Protein AF-A0A7S2XS85-F1 (afdb_monomer)

Organism: NCBI:txid420275

Mean predicted aligned error: 17.24 Å

Secondary structure (DSSP, 8-state):
---------------------------------------------------------------S-----------TTHHHHHHHTT-S-------S----S--HHHHHHHHHHHHHHHHHH---HHHHHHHHHHHHHHHHHHHHTSSS--HHHHHHHHHHHHHHHHHHHHHHHHHHHHHHSS-HHHHHHHHHTTTTTTT--HHHHHHHHHTSSSSSPEEE-TT-EEE-TTSS---EEEEEEES-EEEE-TTS-EEEEE-TT-EESHHHHHHHHHHHHHHHHHHHHHHHHTTGGGS--S---------------------------------------------------------------GGG-EEEE--TT-EEEEEEEHHHHHHHHTSSHHHHHHHHHHHHHHHHHHHHHHHHHHHHHHHHHTTT----HHHHHHHHHHHHHHTT---------

Nearest PDB structures (foldseek):
  6h7e-assembly1_A  TM=3.901E-01  e=8.702E-04  Homo sapiens
  6h7e-assembly2_B  TM=3.806E-01  e=1.713E-03  Homo sapiens
  7n6g-assembly1_3I  TM=6.803E-01  e=7.286E+00  Chlamydomonas reinhardtii
  3l8i-assembly2_D  TM=4.381E-01  e=3.701E+00  Homo sapiens

Radius of gyration: 37.54 Å; Cα contacts (8 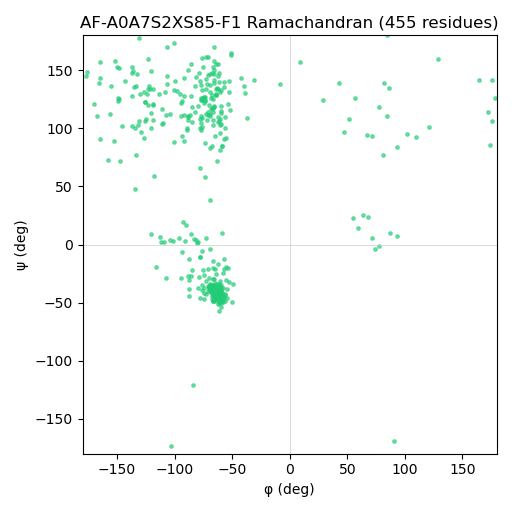Å, |Δi|>4): 334; chains: 1; bounding box: 93×98×95 Å

pLDDT: mean 71.03, std 24.03, range [26.31, 98.19]

Structure (mmCIF, N/CA/C/O backbone):
data_AF-A0A7S2XS85-F1
#
_entry.id   AF-A0A7S2XS85-F1
#
loop_
_atom_site.group_PDB
_atom_site.id
_atom_site.type_symbol
_atom_site.label_atom_id
_atom_site.label_alt_id
_atom_site.label_comp_id
_atom_site.label_asym_id
_atom_site.label_entity_id
_atom_site.label_seq_id
_atom_site.pdbx_PDB_ins_code
_atom_site.Cartn_x
_atom_site.Cartn_y
_atom_site.Cartn_z
_atom_site.occupancy
_atom_site.B_iso_or_equiv
_atom_site.auth_seq_id
_atom_site.auth_comp_id
_atom_site.auth_asym_id
_atom_site.auth_atom_id
_atom_site.pdbx_PDB_model_num
ATOM 1 N N . MET A 1 1 ? 34.403 11.746 -25.394 1.00 34.22 1 MET A N 1
ATOM 2 C CA . MET A 1 1 ? 33.658 12.789 -24.657 1.00 34.22 1 MET A CA 1
ATOM 3 C C . MET A 1 1 ? 33.694 12.412 -23.190 1.00 34.22 1 MET A C 1
ATOM 5 O O . MET A 1 1 ? 33.191 11.353 -22.847 1.00 34.22 1 MET A O 1
ATOM 9 N N . SER A 1 2 ? 34.390 13.199 -22.369 1.00 26.31 2 SER A N 1
ATOM 10 C CA . SER A 1 2 ? 34.583 12.915 -20.944 1.00 26.31 2 SER A CA 1
ATOM 11 C C . SER A 1 2 ? 33.421 13.531 -20.164 1.00 26.31 2 SER A C 1
ATOM 13 O O . SER A 1 2 ? 33.322 14.753 -20.082 1.00 26.31 2 SER A O 1
ATOM 15 N N . PHE A 1 3 ? 32.504 12.704 -19.662 1.00 31.88 3 PHE A N 1
ATOM 16 C CA . PHE A 1 3 ? 31.409 13.149 -18.800 1.00 31.88 3 PHE A CA 1
ATOM 17 C C . PHE A 1 3 ? 31.877 13.111 -17.344 1.00 31.88 3 PHE A C 1
ATOM 19 O O . PHE A 1 3 ? 31.900 12.065 -16.704 1.00 31.88 3 PHE A O 1
ATOM 26 N N . SER A 1 4 ? 32.277 14.275 -16.833 1.00 36.50 4 SER A N 1
ATOM 27 C CA . SER A 1 4 ? 32.562 14.496 -15.416 1.00 36.50 4 SER A CA 1
ATOM 28 C C . SER A 1 4 ? 31.291 14.986 -14.723 1.00 36.50 4 SER A C 1
ATOM 30 O O . SER A 1 4 ? 31.035 16.184 -14.677 1.00 36.50 4 SER A O 1
ATOM 32 N N . TRP A 1 5 ? 30.479 14.051 -14.226 1.00 37.81 5 TRP A N 1
ATOM 33 C CA . TRP A 1 5 ? 29.419 14.303 -13.242 1.00 37.81 5 TRP A CA 1
ATOM 34 C C . TRP A 1 5 ? 29.264 13.082 -12.333 1.00 37.81 5 TRP A C 1
ATOM 36 O O . TRP A 1 5 ? 28.287 12.356 -12.413 1.00 37.81 5 TRP A O 1
ATOM 46 N N . LEU A 1 6 ? 30.242 12.858 -11.454 1.00 31.58 6 LEU A N 1
ATOM 47 C CA . LEU A 1 6 ? 30.083 12.056 -10.239 1.00 31.58 6 LEU A CA 1
ATOM 48 C C . LEU A 1 6 ? 30.979 12.678 -9.160 1.00 31.58 6 LEU A C 1
ATOM 50 O O . LEU A 1 6 ? 32.198 12.519 -9.173 1.00 31.58 6 LEU A O 1
ATOM 54 N N . ARG A 1 7 ? 30.380 13.433 -8.232 1.00 34.19 7 ARG A N 1
ATOM 55 C CA . ARG A 1 7 ? 31.043 13.776 -6.967 1.00 34.19 7 ARG A CA 1
ATOM 56 C C . ARG A 1 7 ? 31.003 12.531 -6.072 1.00 34.19 7 ARG A C 1
ATOM 58 O O . ARG A 1 7 ? 29.907 12.024 -5.839 1.00 34.19 7 ARG A O 1
ATOM 65 N N . PRO A 1 8 ? 32.136 12.040 -5.547 1.00 36.50 8 PRO A N 1
ATOM 66 C CA . PRO A 1 8 ? 32.125 10.917 -4.623 1.00 36.50 8 PRO A CA 1
ATOM 67 C C . PRO A 1 8 ? 31.624 11.370 -3.247 1.00 36.50 8 PRO A C 1
ATOM 69 O O . PRO A 1 8 ? 32.150 12.313 -2.650 1.00 36.50 8 PRO A O 1
ATOM 72 N N . VAL A 1 9 ? 30.614 10.672 -2.730 1.00 36.81 9 VAL A N 1
ATOM 73 C CA . VAL A 1 9 ? 30.218 10.728 -1.321 1.00 36.81 9 VAL A CA 1
ATOM 74 C C . VAL A 1 9 ? 31.333 10.066 -0.508 1.00 36.81 9 VAL A C 1
ATOM 76 O O . VAL A 1 9 ? 31.575 8.867 -0.621 1.00 36.81 9 VAL A O 1
ATOM 79 N N . ARG A 1 10 ? 32.049 10.859 0.296 1.00 30.02 10 ARG A N 1
ATOM 80 C CA . ARG A 1 10 ? 32.996 10.357 1.301 1.00 30.02 10 ARG A CA 1
ATOM 81 C C . ARG A 1 10 ? 32.210 9.612 2.384 1.00 30.02 10 ARG A C 1
ATOM 83 O O . ARG A 1 10 ? 31.575 10.247 3.220 1.00 30.02 10 ARG A O 1
ATOM 90 N N . MET A 1 11 ? 32.296 8.283 2.400 1.00 34.28 11 MET A N 1
ATOM 91 C CA . MET A 1 11 ? 32.043 7.506 3.613 1.00 34.28 11 MET A CA 1
ATOM 92 C C . MET A 1 11 ? 33.206 7.738 4.580 1.00 34.28 11 MET A C 1
ATOM 94 O O . MET A 1 11 ? 34.332 7.310 4.325 1.00 34.28 11 MET A O 1
ATOM 98 N N . VAL A 1 12 ? 32.939 8.428 5.685 1.00 40.06 12 VAL A N 1
ATOM 99 C CA . VAL A 1 12 ? 33.824 8.437 6.853 1.00 40.06 12 VAL A CA 1
ATOM 100 C C . VAL A 1 12 ? 33.345 7.324 7.773 1.00 40.06 12 VAL A C 1
ATOM 102 O O . VAL A 1 12 ? 32.249 7.387 8.322 1.00 40.06 12 VAL A O 1
ATOM 105 N N . GLY A 1 13 ? 34.164 6.281 7.892 1.00 36.28 13 GLY A N 1
ATOM 106 C CA . GLY A 1 13 ? 33.971 5.214 8.862 1.00 36.28 13 GLY A CA 1
ATOM 107 C C . GLY A 1 13 ? 34.290 5.695 10.274 1.00 36.28 13 GLY A C 1
ATOM 108 O O . GLY A 1 13 ? 35.332 6.305 10.507 1.00 36.28 13 GLY A O 1
ATOM 109 N N . LEU A 1 14 ? 33.416 5.368 11.222 1.00 38.72 14 LEU A N 1
ATOM 110 C CA . LEU A 1 14 ? 33.704 5.440 12.650 1.00 38.72 14 LEU A CA 1
ATOM 111 C C . LEU A 1 14 ? 33.768 4.013 13.198 1.00 38.72 14 LEU A C 1
ATOM 113 O O . LEU A 1 14 ? 32.757 3.336 13.369 1.00 38.72 14 LEU A O 1
ATOM 117 N N . ARG A 1 15 ? 35.003 3.556 13.427 1.00 35.66 15 ARG A N 1
ATOM 118 C CA . ARG A 1 15 ? 35.327 2.434 14.311 1.00 35.66 15 ARG A CA 1
ATOM 119 C C . ARG A 1 15 ? 35.368 2.939 15.752 1.00 35.66 15 ARG A C 1
ATOM 121 O O . ARG A 1 15 ? 35.942 3.994 16.001 1.00 35.66 15 ARG A O 1
ATOM 128 N N . GLY A 1 16 ? 34.924 2.090 16.676 1.00 34.62 16 GLY A N 1
ATOM 129 C CA . GLY A 1 16 ? 35.540 1.975 18.000 1.00 34.62 16 GLY A CA 1
ATOM 130 C C . GLY A 1 16 ? 34.714 2.497 19.170 1.00 34.62 16 GLY A C 1
ATOM 131 O O . GLY A 1 16 ? 34.861 3.643 19.578 1.00 34.62 16 GLY A O 1
ATOM 132 N N . ALA A 1 17 ? 33.938 1.599 19.779 1.00 40.84 17 ALA A N 1
ATOM 133 C CA . ALA A 1 17 ? 33.628 1.672 21.205 1.00 40.84 17 ALA A CA 1
ATOM 134 C C . ALA A 1 17 ? 34.922 1.540 22.039 1.00 40.84 17 ALA A C 1
ATOM 136 O O . ALA A 1 17 ? 35.878 0.893 21.596 1.00 40.84 17 ALA A O 1
ATOM 137 N N . PRO A 1 18 ? 34.930 2.062 23.275 1.00 52.91 18 PRO A N 1
ATOM 138 C CA . PRO A 1 18 ? 35.006 1.114 24.381 1.00 52.91 18 PRO A CA 1
ATOM 139 C C . PRO A 1 18 ? 34.041 1.427 25.532 1.00 52.91 18 PRO A C 1
ATOM 141 O O . PRO A 1 18 ? 33.703 2.563 25.846 1.00 52.91 18 PRO A O 1
ATOM 144 N N . THR A 1 19 ? 33.627 0.340 26.171 1.00 50.69 19 THR A N 1
ATOM 145 C CA . THR A 1 19 ? 32.818 0.232 27.386 1.00 50.69 19 THR A CA 1
ATOM 146 C C . THR A 1 19 ? 33.513 0.741 28.655 1.00 50.69 19 THR A C 1
ATOM 148 O O . THR A 1 19 ? 34.718 0.521 28.791 1.00 50.69 19 THR A O 1
ATOM 151 N N . ARG A 1 20 ? 32.688 1.196 29.623 1.00 35.88 20 ARG A N 1
ATOM 152 C CA . ARG A 1 20 ? 32.757 1.094 31.116 1.00 35.88 20 ARG A CA 1
ATOM 153 C C . ARG A 1 20 ? 32.596 2.460 31.826 1.00 35.88 20 ARG A C 1
ATOM 155 O O . ARG A 1 20 ? 32.983 3.467 31.253 1.00 35.88 20 ARG A O 1
ATOM 162 N N . PRO A 1 21 ? 32.222 2.506 33.123 1.00 48.81 21 PRO A N 1
ATOM 163 C CA . PRO A 1 21 ? 31.175 1.760 33.822 1.00 48.81 21 PRO A CA 1
ATOM 164 C C . PRO A 1 21 ? 30.251 2.682 34.666 1.00 48.81 21 PRO A C 1
ATOM 166 O O . PRO A 1 21 ? 30.435 3.890 34.771 1.00 48.81 21 PRO A O 1
ATOM 169 N N . VAL A 1 22 ? 29.260 2.037 35.281 1.00 47.78 22 VAL A N 1
ATOM 170 C CA . VAL A 1 22 ? 28.261 2.504 36.258 1.00 47.78 22 VAL A CA 1
ATOM 171 C C . VAL A 1 22 ? 28.792 3.474 37.326 1.00 47.78 22 VAL A C 1
ATOM 173 O O . VAL A 1 22 ? 29.788 3.194 37.990 1.00 47.78 22 VAL A O 1
ATOM 176 N N . SER A 1 23 ? 28.022 4.531 37.602 1.00 39.62 23 SER A N 1
ATOM 177 C CA . SER A 1 23 ? 28.066 5.274 38.866 1.00 39.62 23 SER A CA 1
ATOM 178 C C . SER A 1 23 ? 26.685 5.850 39.205 1.00 39.62 23 SER A C 1
ATOM 180 O O . SER A 1 23 ? 26.075 6.569 38.418 1.00 39.62 23 SER A O 1
ATOM 182 N N . LYS A 1 24 ? 26.192 5.481 40.391 1.00 43.06 24 LYS A N 1
ATOM 183 C CA . LYS A 1 24 ? 24.971 5.964 41.045 1.00 43.06 24 LYS A CA 1
ATOM 184 C C . LYS A 1 24 ? 25.169 7.404 41.536 1.00 43.06 24 LYS A C 1
ATOM 186 O O . LYS A 1 24 ? 26.155 7.644 42.226 1.00 43.06 24 LYS A O 1
ATOM 191 N N . ARG A 1 25 ? 24.172 8.281 41.361 1.00 34.31 25 ARG A N 1
ATOM 192 C CA . ARG A 1 25 ? 23.565 9.078 42.455 1.00 34.31 25 ARG A CA 1
ATOM 193 C C . ARG A 1 25 ? 22.469 10.030 41.961 1.00 34.31 25 ARG A C 1
ATOM 195 O O . ARG A 1 25 ? 22.681 10.860 41.090 1.00 34.31 25 ARG A O 1
ATOM 202 N N . SER A 1 26 ? 21.323 9.863 42.610 1.00 37.22 26 SER A N 1
ATOM 203 C CA . SER A 1 26 ? 20.271 10.808 42.989 1.00 37.22 26 SER A CA 1
ATOM 204 C C . SER A 1 26 ? 20.527 12.303 42.778 1.00 37.22 26 SER A C 1
ATOM 206 O O . SER A 1 26 ? 21.571 12.800 43.194 1.00 37.22 26 SER A O 1
ATOM 208 N N . SER A 1 27 ? 19.503 13.014 42.286 1.00 35.16 27 SER A N 1
ATOM 209 C CA . SER A 1 27 ? 18.892 14.247 42.849 1.00 35.16 27 SER A CA 1
ATOM 210 C C . SER A 1 27 ? 17.823 14.735 41.851 1.00 35.16 27 SER A C 1
ATOM 212 O O . SER A 1 27 ? 18.151 15.045 40.714 1.00 35.16 27 SER A O 1
ATOM 214 N N . LEU A 1 28 ? 16.521 14.585 42.118 1.00 37.88 28 LEU A N 1
ATOM 215 C CA . LEU A 1 28 ? 15.683 15.594 42.787 1.00 37.88 28 LEU A CA 1
ATOM 216 C C . LEU A 1 28 ? 15.885 16.996 42.195 1.00 37.88 28 LEU A C 1
ATOM 218 O O . LEU A 1 28 ? 16.795 17.691 42.620 1.00 37.88 28 LEU A O 1
ATOM 222 N N . LEU A 1 29 ? 15.017 17.411 41.266 1.00 37.22 29 LEU A N 1
ATOM 223 C CA . LEU A 1 29 ? 14.579 18.804 41.146 1.00 37.22 29 LEU A CA 1
ATOM 224 C C . LEU A 1 29 ? 13.217 18.869 40.437 1.00 37.22 29 LEU A C 1
ATOM 226 O O . LEU A 1 29 ? 13.071 18.554 39.258 1.00 37.22 29 LEU A O 1
ATOM 230 N N . LEU A 1 30 ? 12.227 19.274 41.231 1.00 37.44 30 LEU A N 1
ATOM 231 C CA . LEU A 1 30 ? 10.914 19.757 40.833 1.00 37.44 30 LEU A CA 1
ATOM 232 C C . LEU A 1 30 ? 11.041 20.888 39.804 1.00 37.44 30 LEU A C 1
ATOM 234 O O . LEU A 1 30 ? 11.725 21.875 40.066 1.00 37.44 30 LEU A O 1
ATOM 238 N N . PHE A 1 31 ? 10.291 20.807 38.705 1.00 34.19 31 PHE A N 1
ATOM 239 C CA . PHE A 1 31 ? 9.873 22.003 37.977 1.00 34.19 31 PHE A CA 1
ATOM 240 C C . PHE A 1 31 ? 8.366 21.965 37.736 1.00 34.19 31 PHE A C 1
ATOM 242 O O . PHE A 1 31 ? 7.840 21.329 36.828 1.00 34.19 31 PHE A O 1
ATOM 249 N N . GLN A 1 32 ? 7.691 22.658 38.641 1.00 37.28 32 GLN A N 1
ATOM 250 C CA . GLN A 1 32 ? 6.284 22.998 38.645 1.00 37.28 32 GLN A CA 1
ATOM 251 C C . GLN A 1 32 ? 6.050 24.094 37.595 1.00 37.28 32 GLN A C 1
ATOM 253 O O . GLN A 1 32 ? 6.687 25.147 37.644 1.00 37.28 32 GLN A O 1
ATOM 258 N N . ARG A 1 33 ? 5.144 23.871 36.637 1.00 31.25 33 ARG A N 1
ATOM 259 C CA . ARG A 1 33 ? 4.664 24.929 35.737 1.00 31.25 33 ARG A CA 1
ATOM 260 C C . ARG A 1 33 ? 3.140 24.898 35.688 1.00 31.25 33 ARG A C 1
ATOM 262 O O . ARG A 1 33 ? 2.544 23.996 35.113 1.00 31.25 33 ARG A O 1
ATOM 269 N N . HIS A 1 34 ? 2.538 25.884 36.347 1.00 37.31 34 HIS A N 1
ATOM 270 C CA . HIS A 1 34 ? 1.116 26.204 36.253 1.00 37.31 34 HIS A CA 1
ATOM 271 C C . HIS A 1 34 ? 0.776 26.870 34.901 1.00 37.31 34 HIS A C 1
ATOM 273 O O . HIS A 1 34 ? 1.678 27.375 34.225 1.00 37.31 34 HIS A O 1
ATOM 279 N N . PRO A 1 35 ? -0.514 26.879 34.510 1.00 46.47 35 PRO A N 1
ATOM 280 C CA . PRO A 1 35 ? -0.981 27.237 33.177 1.00 46.47 35 PRO A CA 1
ATOM 281 C C . PRO A 1 35 ? -1.236 28.744 33.043 1.00 46.47 35 PRO A C 1
ATOM 283 O O . PRO A 1 35 ? -1.635 29.403 34.001 1.00 46.47 35 PRO A O 1
ATOM 286 N N . GLN A 1 36 ? -1.072 29.282 31.834 1.00 40.88 36 GLN A N 1
ATOM 287 C CA . GLN A 1 36 ? -1.560 30.614 31.477 1.00 40.88 36 GLN A CA 1
ATOM 288 C C . GLN A 1 36 ? -2.445 30.538 30.229 1.00 40.88 36 GLN A C 1
ATOM 290 O O . GLN A 1 36 ? -1.983 30.280 29.124 1.00 40.88 36 GLN A O 1
ATOM 295 N N . THR A 1 37 ? -3.744 30.690 30.491 1.00 36.97 37 THR A N 1
ATOM 296 C CA . THR A 1 37 ? -4.719 31.565 29.818 1.00 36.97 37 THR A CA 1
ATOM 297 C C . THR A 1 37 ? -4.519 31.925 28.340 1.00 36.97 37 THR A C 1
ATOM 299 O O . THR A 1 37 ? -3.552 32.579 27.955 1.00 36.97 37 THR A O 1
ATOM 302 N N . ALA A 1 38 ? -5.564 31.620 27.564 1.00 40.75 38 ALA A N 1
ATOM 303 C CA . ALA A 1 38 ? -5.875 32.162 26.243 1.00 40.75 38 ALA A CA 1
ATOM 304 C C . ALA A 1 38 ? -5.870 33.704 26.187 1.00 40.75 38 ALA A C 1
ATOM 306 O O . ALA A 1 38 ? -6.043 34.378 27.206 1.00 40.75 38 ALA A O 1
ATOM 307 N N . PRO A 1 39 ? -5.829 34.263 24.965 1.00 53.38 39 PRO A N 1
ATOM 308 C CA . PRO A 1 39 ? -6.997 35.051 24.580 1.00 53.38 39 PRO A CA 1
ATOM 309 C C . PRO A 1 39 ? -7.478 34.827 23.139 1.00 53.38 39 PRO A C 1
ATOM 311 O O . PRO A 1 39 ? -6.710 34.636 22.200 1.00 53.38 39 PRO A O 1
ATOM 314 N N . ASN A 1 40 ? -8.800 34.947 23.014 1.00 49.56 40 ASN A N 1
ATOM 315 C CA . ASN A 1 40 ? -9.588 35.232 21.817 1.00 49.56 40 ASN A CA 1
ATOM 316 C C . ASN A 1 40 ? -8.884 36.121 20.779 1.00 49.56 40 ASN A C 1
ATOM 318 O O . ASN A 1 40 ? -8.341 37.166 21.145 1.00 49.56 40 ASN A O 1
ATOM 322 N N . LYS A 1 41 ? -9.087 35.815 19.487 1.00 36.28 41 LYS A N 1
ATOM 323 C CA . LYS A 1 41 ? -9.545 36.794 18.479 1.00 36.28 41 LYS A CA 1
ATOM 324 C C . LYS A 1 41 ? -10.050 36.125 17.180 1.00 36.28 41 LYS A C 1
ATOM 326 O O . LYS A 1 41 ? -9.702 34.976 16.926 1.00 36.28 41 LYS A O 1
ATOM 331 N N . PRO A 1 42 ? -10.906 36.826 16.406 1.00 53.09 42 PRO A N 1
ATOM 332 C CA . PRO A 1 42 ? -11.831 36.238 15.440 1.00 53.09 42 PRO A CA 1
ATOM 333 C C . PRO A 1 42 ? -11.355 36.299 13.977 1.00 53.09 42 PRO A C 1
ATOM 335 O O . PRO A 1 42 ? -10.363 36.941 13.637 1.00 53.09 42 PRO A O 1
ATOM 338 N N . ALA A 1 43 ? -12.149 35.641 13.129 1.00 44.19 43 ALA A N 1
ATOM 339 C CA . ALA A 1 43 ? -12.147 35.645 11.669 1.00 44.19 43 ALA A CA 1
ATOM 340 C C . ALA A 1 43 ? -11.946 37.024 11.013 1.00 44.19 43 ALA A C 1
ATOM 342 O O . ALA A 1 43 ? -12.534 38.004 11.464 1.00 44.19 43 ALA A O 1
ATOM 343 N N . CYS A 1 44 ? -11.225 37.073 9.881 1.00 34.56 44 CYS A N 1
ATOM 344 C CA . CYS A 1 44 ? -11.408 38.113 8.859 1.00 34.56 44 CYS A CA 1
ATOM 345 C C . CYS A 1 44 ? -10.696 37.772 7.526 1.00 34.56 44 CYS A C 1
ATOM 347 O O . CYS A 1 44 ? -9.472 37.794 7.451 1.00 34.56 44 CYS A O 1
ATOM 349 N N . TRP A 1 45 ? -11.501 37.481 6.498 1.00 33.16 45 TRP A N 1
ATOM 350 C CA . TRP A 1 45 ? -11.368 37.873 5.083 1.00 33.16 45 TRP A CA 1
ATOM 351 C C . TRP A 1 45 ? -10.049 37.639 4.311 1.00 33.16 45 TRP A C 1
ATOM 353 O O . TRP A 1 45 ? -9.089 38.403 4.385 1.00 33.16 45 TRP A O 1
ATOM 363 N N . ILE A 1 46 ? -10.095 36.654 3.403 1.00 39.88 46 ILE A N 1
ATOM 364 C CA . ILE A 1 46 ? -9.223 36.560 2.224 1.00 39.88 46 ILE A CA 1
ATOM 365 C C . ILE A 1 46 ? -9.735 37.567 1.188 1.00 39.88 46 ILE A C 1
ATOM 367 O O . ILE A 1 46 ? -10.797 37.384 0.597 1.00 39.88 46 ILE A O 1
ATOM 371 N N . GLN A 1 47 ? -8.980 38.645 0.980 1.00 41.00 47 GLN A N 1
ATOM 372 C CA . GLN A 1 47 ? -9.276 39.679 -0.008 1.00 41.00 47 GLN A CA 1
ATOM 373 C C . GLN A 1 47 ? -8.245 39.614 -1.142 1.00 41.00 47 GLN A C 1
ATOM 375 O O . GLN A 1 47 ? -7.046 39.812 -0.934 1.00 41.00 47 GLN A O 1
ATOM 380 N N . HIS A 1 48 ? -8.733 39.318 -2.350 1.00 39.50 48 HIS A N 1
ATOM 381 C CA . HIS A 1 48 ? -7.981 39.328 -3.604 1.00 39.50 48 HIS A CA 1
ATOM 382 C C . HIS A 1 48 ? -7.284 40.677 -3.817 1.00 39.50 48 HIS A C 1
ATOM 384 O O . HIS A 1 48 ? -7.929 41.723 -3.918 1.00 39.50 48 HIS A O 1
ATOM 390 N N . ARG A 1 49 ? -5.954 40.657 -3.936 1.00 35.03 49 ARG A N 1
ATOM 391 C CA . ARG A 1 49 ? -5.156 41.843 -4.259 1.00 35.03 49 ARG A CA 1
ATOM 392 C C . ARG A 1 49 ? -4.929 41.919 -5.769 1.00 35.03 49 ARG A C 1
ATOM 394 O O . ARG A 1 49 ? -3.970 41.363 -6.294 1.00 35.03 49 ARG A O 1
ATOM 401 N N . ASN A 1 50 ? -5.813 42.649 -6.446 1.00 42.09 50 ASN A N 1
ATOM 402 C CA . ASN A 1 50 ? -5.550 43.232 -7.760 1.00 42.09 50 ASN A CA 1
ATOM 403 C C . ASN A 1 50 ? -4.473 44.314 -7.614 1.00 42.09 50 ASN A C 1
ATOM 405 O O . ASN A 1 50 ? -4.675 45.316 -6.927 1.00 42.09 50 ASN A O 1
ATOM 409 N N . ILE A 1 51 ? -3.323 44.117 -8.258 1.00 41.50 51 ILE A N 1
ATOM 410 C CA . ILE A 1 51 ? -2.287 45.142 -8.394 1.00 41.50 51 ILE A CA 1
ATOM 411 C C . ILE A 1 51 ? -2.421 45.744 -9.792 1.00 41.50 51 ILE A C 1
ATOM 413 O O . ILE A 1 51 ? -1.778 45.316 -10.744 1.00 41.50 51 ILE A O 1
ATOM 417 N N . SER A 1 52 ? -3.257 46.773 -9.896 1.00 44.28 52 SER A N 1
ATOM 418 C CA . SER A 1 52 ? -3.162 47.776 -10.953 1.00 44.28 52 SER A CA 1
ATOM 419 C C . SER A 1 52 ? -2.351 48.943 -10.394 1.00 44.28 52 SER A C 1
ATOM 421 O O . SER A 1 52 ? -2.802 49.642 -9.490 1.00 44.28 52 SER A O 1
ATOM 423 N N . ARG A 1 53 ? -1.131 49.148 -10.900 1.00 44.06 53 ARG A N 1
ATOM 424 C CA . ARG A 1 53 ? -0.376 50.389 -10.683 1.00 44.06 53 ARG A CA 1
ATOM 425 C C . ARG A 1 53 ? -0.303 51.167 -11.987 1.00 44.06 53 ARG A C 1
ATOM 427 O O . ARG A 1 53 ? 0.475 50.851 -12.878 1.00 44.06 53 ARG A O 1
ATOM 434 N N . THR A 1 54 ? -1.108 52.218 -12.035 1.00 52.22 54 THR A N 1
ATOM 435 C CA . THR A 1 54 ? -0.902 53.426 -12.828 1.00 52.22 54 THR A CA 1
ATOM 436 C C . THR A 1 54 ? 0.410 54.094 -12.420 1.00 52.22 54 THR A C 1
ATOM 438 O O . THR A 1 54 ? 0.559 54.515 -11.273 1.00 52.22 54 THR A O 1
ATOM 441 N N . ILE A 1 55 ? 1.351 54.224 -13.356 1.00 46.41 55 ILE A N 1
ATOM 442 C CA . ILE A 1 55 ? 2.489 55.141 -13.236 1.00 46.41 55 ILE A CA 1
ATOM 443 C C . ILE A 1 55 ? 2.450 56.068 -14.448 1.00 46.41 55 ILE A C 1
ATOM 445 O O . ILE A 1 55 ? 2.462 55.625 -15.594 1.00 46.41 55 ILE A O 1
ATOM 449 N N . GLY A 1 56 ? 2.330 57.360 -14.147 1.00 40.09 56 GLY A N 1
ATOM 450 C CA . GLY A 1 56 ? 2.179 58.443 -15.102 1.00 40.09 56 GLY A CA 1
ATOM 451 C C . GLY A 1 56 ? 3.404 58.641 -15.988 1.00 40.09 56 GLY A C 1
ATOM 452 O O . GLY A 1 56 ? 4.551 58.623 -15.540 1.00 40.09 56 GLY A O 1
ATOM 453 N N . LEU A 1 57 ? 3.110 58.885 -17.259 1.00 42.62 57 LEU A N 1
ATOM 454 C CA . LEU A 1 57 ? 4.032 59.334 -18.288 1.00 42.62 57 LEU A CA 1
ATOM 455 C C . LEU A 1 57 ? 4.542 60.746 -17.959 1.00 42.62 57 LEU A C 1
ATOM 457 O O . LEU A 1 57 ? 3.774 61.706 -17.951 1.00 42.62 57 LEU A O 1
ATOM 461 N N . LYS A 1 58 ? 5.856 60.887 -17.761 1.00 43.28 58 LYS A N 1
ATOM 462 C CA . LYS A 1 58 ? 6.575 62.142 -18.013 1.00 43.28 58 LYS A CA 1
ATOM 463 C C . LYS A 1 58 ? 7.421 61.958 -19.265 1.00 43.28 58 LYS A C 1
ATOM 465 O O . LYS A 1 58 ? 8.383 61.198 -19.285 1.00 43.28 58 LYS A O 1
ATOM 470 N N . THR A 1 59 ? 7.026 62.664 -20.315 1.00 56.69 59 THR A N 1
ATOM 471 C CA . THR A 1 59 ? 7.739 62.789 -21.583 1.00 56.69 59 THR A CA 1
ATOM 472 C C . THR A 1 59 ? 9.032 63.579 -21.377 1.00 56.69 59 THR A C 1
ATOM 474 O O . THR A 1 59 ? 8.976 64.765 -21.054 1.00 56.69 59 THR A O 1
ATOM 477 N N . SER A 1 60 ? 10.185 62.949 -21.601 1.00 41.94 60 SER A N 1
ATOM 478 C CA . SER A 1 60 ? 11.468 63.641 -21.753 1.00 41.94 60 SER A CA 1
ATOM 479 C C . SER A 1 60 ? 12.031 63.356 -23.144 1.00 41.94 60 SER A C 1
ATOM 481 O O . SER A 1 60 ? 12.218 62.203 -23.529 1.00 41.94 60 SER A O 1
ATOM 483 N N . LYS A 1 61 ? 12.235 64.429 -23.913 1.00 60.72 61 LYS A N 1
ATOM 484 C CA . LYS A 1 61 ? 12.862 64.460 -25.239 1.00 60.72 61 LYS A CA 1
ATOM 485 C C . LYS A 1 61 ? 14.386 64.407 -25.081 1.00 60.72 61 LYS A C 1
ATOM 487 O O . LYS A 1 61 ? 14.938 65.349 -24.527 1.00 60.72 61 LYS A O 1
ATOM 492 N N . VAL A 1 62 ? 15.059 63.388 -25.621 1.00 49.25 62 VAL A N 1
ATOM 493 C CA . VAL A 1 62 ? 16.533 63.325 -25.822 1.00 49.25 62 VAL A CA 1
ATOM 494 C C . VAL A 1 62 ? 16.800 62.393 -27.043 1.00 49.25 62 VAL A C 1
ATOM 496 O O . VAL A 1 62 ? 15.874 61.686 -27.444 1.00 49.25 62 VAL A O 1
ATOM 499 N N . PRO A 1 63 ? 17.939 62.454 -27.766 1.00 50.06 63 PRO A N 1
ATOM 500 C CA . PRO A 1 63 ? 17.988 62.788 -29.184 1.00 50.06 63 PRO A CA 1
ATOM 501 C C . PRO A 1 63 ? 18.276 61.572 -30.083 1.00 50.06 63 PRO A C 1
ATOM 503 O O . PRO A 1 63 ? 18.637 60.486 -29.639 1.00 50.06 63 PRO A O 1
ATOM 506 N N . LYS A 1 64 ? 18.127 61.800 -31.390 1.00 57.75 64 LYS A N 1
ATOM 507 C CA . LYS A 1 64 ? 18.487 60.878 -32.472 1.00 57.75 64 LYS A CA 1
ATOM 508 C C . LYS A 1 64 ? 19.995 60.568 -32.474 1.00 57.75 64 LYS A C 1
ATOM 510 O O . LYS A 1 64 ? 20.796 61.466 -32.236 1.00 57.75 64 LYS A O 1
ATOM 515 N N . ASN A 1 65 ? 20.312 59.336 -32.887 1.00 60.47 65 ASN A N 1
ATOM 516 C CA . ASN A 1 65 ? 21.619 58.757 -33.250 1.00 60.47 65 ASN A CA 1
ATOM 517 C C . ASN A 1 65 ? 22.413 58.036 -32.151 1.00 60.47 65 ASN A C 1
ATOM 519 O O . ASN A 1 65 ? 23.388 58.560 -31.624 1.00 60.47 65 ASN A O 1
ATOM 523 N N . VAL A 1 66 ? 22.079 56.757 -31.944 1.00 60.22 66 VAL A N 1
ATOM 524 C CA . VAL A 1 66 ? 23.032 55.714 -31.528 1.00 60.22 66 VAL A CA 1
ATOM 525 C C . VAL A 1 66 ? 22.724 54.451 -32.356 1.00 60.22 66 VAL A C 1
ATOM 527 O O . VAL A 1 66 ? 21.552 54.071 -32.426 1.00 60.22 66 VAL A O 1
ATOM 530 N N . PRO A 1 67 ? 23.706 53.826 -33.036 1.00 70.44 67 PRO A N 1
ATOM 531 C CA . PRO A 1 67 ? 23.486 52.590 -33.789 1.00 70.44 67 PRO A CA 1
ATOM 532 C C . PRO A 1 67 ? 23.129 51.423 -32.849 1.00 70.44 67 PRO A C 1
ATOM 534 O O . PRO A 1 67 ? 23.567 51.407 -31.696 1.00 70.44 67 PRO A O 1
ATOM 537 N N . PRO A 1 68 ? 22.330 50.446 -33.312 1.00 62.72 68 PRO A N 1
ATOM 538 C CA . PRO A 1 68 ? 21.836 49.370 -32.462 1.00 62.72 68 PRO A CA 1
ATOM 539 C C . PRO A 1 68 ? 22.998 48.513 -31.937 1.00 62.72 68 PRO A C 1
ATOM 541 O O . PRO A 1 68 ? 23.858 48.112 -32.726 1.00 62.72 68 PRO A O 1
ATOM 544 N N . PRO A 1 69 ? 23.032 48.168 -30.637 1.00 53.78 69 PRO A N 1
ATOM 545 C CA . PRO A 1 69 ? 23.937 47.142 -30.161 1.00 53.78 69 PRO A CA 1
ATOM 546 C C . PRO A 1 69 ? 23.490 45.810 -30.763 1.00 53.78 69 PRO A C 1
ATOM 548 O O . PRO A 1 69 ? 22.420 45.286 -30.450 1.00 53.78 69 PRO A O 1
ATOM 551 N N . THR A 1 70 ? 24.336 45.245 -31.618 1.00 60.16 70 THR A N 1
ATOM 552 C CA . THR A 1 70 ? 24.343 43.826 -31.970 1.00 60.16 70 THR A CA 1
ATOM 553 C C . THR A 1 70 ? 24.659 43.010 -30.717 1.00 60.16 70 THR A C 1
ATOM 555 O O . THR A 1 70 ? 25.740 42.447 -30.568 1.00 60.16 70 THR A O 1
ATOM 558 N N . HIS A 1 71 ? 23.709 42.940 -29.785 1.00 51.94 71 HIS A N 1
ATOM 559 C CA . HIS A 1 71 ? 23.682 41.883 -28.792 1.00 51.94 71 HIS A CA 1
ATOM 560 C C . HIS A 1 71 ? 23.225 40.626 -29.519 1.00 51.94 71 HIS A C 1
ATOM 562 O O . HIS A 1 71 ? 22.040 40.304 -29.612 1.00 51.94 71 HIS A O 1
ATOM 568 N N . GLN A 1 72 ? 24.216 39.940 -30.079 1.00 56.47 72 GLN A N 1
ATOM 569 C CA . GLN A 1 72 ? 24.145 38.559 -30.508 1.00 56.47 72 GLN A CA 1
ATOM 570 C C . GLN A 1 72 ? 23.787 37.739 -29.264 1.00 56.47 72 GLN A C 1
ATOM 572 O O . GLN A 1 72 ? 24.640 37.283 -28.505 1.00 56.47 72 GLN A O 1
ATOM 577 N N . ARG A 1 73 ? 22.483 37.662 -28.984 1.00 49.88 73 ARG A N 1
ATOM 578 C CA . ARG A 1 73 ? 21.909 36.790 -27.972 1.00 49.88 73 ARG A CA 1
ATOM 579 C C . ARG A 1 73 ? 22.182 35.383 -28.476 1.00 49.88 73 ARG A C 1
ATOM 581 O O . ARG A 1 73 ? 21.446 34.863 -29.313 1.00 49.88 73 ARG A O 1
ATOM 588 N N . ASN A 1 74 ? 23.300 34.823 -28.023 1.00 55.84 74 ASN A N 1
ATOM 589 C CA . ASN A 1 74 ? 23.625 33.413 -28.138 1.00 55.84 74 ASN A CA 1
ATOM 590 C C . ASN A 1 74 ? 22.509 32.647 -27.427 1.00 55.84 74 ASN A C 1
ATOM 592 O O . ASN A 1 74 ? 22.568 32.364 -26.238 1.00 55.84 74 ASN A O 1
ATOM 596 N N . ASN A 1 75 ? 21.424 32.400 -28.156 1.00 57.12 75 ASN A N 1
ATOM 597 C CA . ASN A 1 75 ? 20.414 31.451 -27.757 1.00 57.12 75 ASN A CA 1
ATOM 598 C C . ASN A 1 75 ? 21.101 30.086 -27.826 1.00 57.12 75 ASN A C 1
ATOM 600 O O . ASN A 1 75 ? 21.305 29.524 -28.905 1.00 57.12 75 ASN A O 1
ATOM 604 N N . ASP A 1 76 ? 21.463 29.565 -26.658 1.00 58.06 76 ASP A N 1
ATOM 605 C CA . ASP A 1 76 ? 22.101 28.266 -26.431 1.00 58.06 76 ASP A CA 1
ATOM 606 C C . ASP A 1 76 ? 21.281 27.057 -26.932 1.00 58.06 76 ASP A C 1
ATOM 608 O O . ASP A 1 76 ? 21.665 25.911 -26.739 1.00 58.06 76 ASP A O 1
ATOM 612 N N . ALA A 1 77 ? 20.198 27.269 -27.684 1.00 57.38 77 ALA A N 1
ATOM 613 C CA . ALA A 1 77 ? 19.494 26.233 -28.440 1.00 57.38 77 ALA A CA 1
ATOM 614 C C . ALA A 1 77 ? 20.296 25.688 -29.649 1.00 57.38 77 ALA A C 1
ATOM 616 O O . ALA A 1 77 ? 19.852 24.764 -30.330 1.00 57.38 77 ALA A O 1
ATOM 617 N N . SER A 1 78 ? 21.479 26.242 -29.942 1.00 61.91 78 SER A N 1
ATOM 618 C CA . SER A 1 78 ? 22.285 25.884 -31.123 1.00 61.91 78 SER A CA 1
ATOM 619 C C . SER A 1 78 ? 23.074 24.576 -31.005 1.00 61.91 78 SER A C 1
ATOM 621 O O . SER A 1 78 ? 23.632 24.116 -32.005 1.00 61.91 78 SER A O 1
ATOM 623 N N . TRP A 1 79 ? 23.169 23.975 -29.815 1.00 69.12 79 TRP A N 1
ATOM 624 C CA . TRP A 1 79 ? 23.965 22.758 -29.649 1.00 69.12 79 TRP A CA 1
ATOM 625 C C . TRP A 1 79 ? 23.253 21.519 -30.201 1.00 69.12 79 TRP A C 1
ATOM 627 O O . TRP A 1 79 ? 23.890 20.716 -30.878 1.00 69.12 79 TRP A O 1
ATOM 637 N N . TRP A 1 80 ? 21.933 21.407 -30.015 1.00 68.00 80 TRP A N 1
ATOM 638 C CA . TRP A 1 80 ? 21.147 20.311 -30.584 1.00 68.00 80 TRP A CA 1
ATOM 639 C C . TRP A 1 80 ? 21.098 20.389 -32.116 1.00 68.00 80 TRP A C 1
ATOM 641 O O . TRP A 1 80 ? 21.341 19.384 -32.772 1.00 68.00 80 TRP A O 1
ATOM 651 N N . ARG A 1 81 ? 20.906 21.583 -32.709 1.00 65.69 81 ARG A N 1
ATOM 652 C CA . ARG A 1 81 ? 20.991 21.760 -34.179 1.00 65.69 81 ARG A CA 1
ATOM 653 C C . ARG A 1 81 ? 22.346 21.329 -34.733 1.00 65.69 81 ARG A C 1
ATOM 655 O O . ARG A 1 81 ? 22.394 20.574 -35.689 1.00 65.69 81 ARG A O 1
ATOM 662 N N . ARG A 1 82 ? 23.451 21.705 -34.076 1.00 70.38 82 ARG A N 1
ATOM 663 C CA . ARG A 1 82 ? 24.797 21.250 -34.469 1.00 70.38 82 ARG A CA 1
ATOM 664 C C . ARG A 1 82 ? 24.998 19.737 -34.335 1.00 70.38 82 ARG A C 1
ATOM 666 O O . ARG A 1 82 ? 25.850 19.191 -35.032 1.00 70.38 82 ARG A O 1
ATOM 673 N N . MET A 1 83 ? 24.246 19.072 -33.459 1.00 64.62 83 MET A N 1
ATOM 674 C CA . MET A 1 83 ? 24.260 17.614 -33.347 1.00 64.62 83 MET A CA 1
ATOM 675 C C . MET A 1 83 ? 23.468 16.945 -34.486 1.00 64.62 83 MET A C 1
ATOM 677 O O . MET A 1 83 ? 23.900 15.904 -34.968 1.00 64.62 83 MET A O 1
ATOM 681 N N . PHE A 1 84 ? 22.370 17.554 -34.953 1.00 68.06 84 PHE A N 1
ATOM 682 C CA . PHE A 1 84 ? 21.519 17.003 -36.019 1.00 68.06 84 PHE A CA 1
ATOM 683 C C . PHE A 1 84 ? 21.955 17.382 -37.448 1.00 68.06 84 PHE A C 1
ATOM 685 O O . PHE A 1 84 ? 21.797 16.581 -38.362 1.00 68.06 84 PHE A O 1
ATOM 692 N N . ASP A 1 85 ? 22.571 18.547 -37.659 1.00 64.81 85 ASP A N 1
ATOM 693 C CA . ASP A 1 85 ? 22.913 19.051 -39.002 1.00 64.81 85 ASP A CA 1
ATOM 694 C C . ASP A 1 85 ? 24.193 18.427 -39.605 1.00 64.81 85 ASP A C 1
ATOM 696 O O . ASP A 1 85 ? 24.606 18.783 -40.709 1.00 64.81 85 ASP A O 1
ATOM 700 N N . ARG A 1 86 ? 24.858 17.485 -38.919 1.00 58.69 86 ARG A N 1
ATOM 701 C CA . ARG A 1 86 ? 26.153 16.927 -39.366 1.00 58.69 86 ARG A CA 1
ATOM 702 C C . ARG A 1 86 ? 26.040 15.788 -40.400 1.00 58.69 86 ARG A C 1
ATOM 704 O O . ARG A 1 86 ? 27.063 15.213 -40.763 1.00 58.69 86 ARG A O 1
ATOM 711 N N . GLU A 1 87 ? 24.847 15.448 -40.895 1.00 55.59 87 GLU A N 1
ATOM 712 C CA . GLU A 1 87 ? 24.615 14.121 -41.500 1.00 55.59 87 GLU A CA 1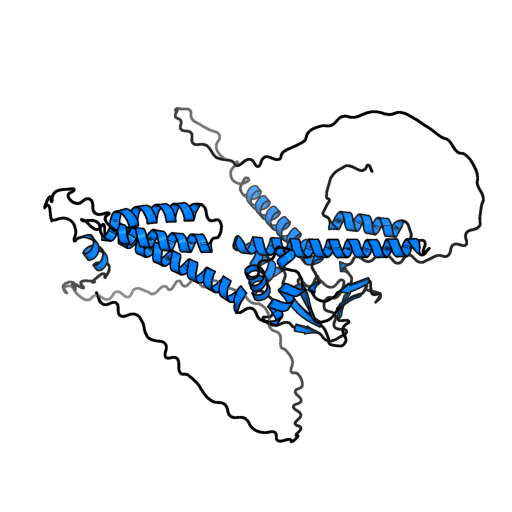
ATOM 713 C C . GLU A 1 87 ? 24.408 14.007 -43.023 1.00 55.59 87 GLU A C 1
ATOM 715 O O . GLU A 1 87 ? 24.251 12.892 -43.514 1.00 55.59 87 GLU A O 1
ATOM 720 N N . THR A 1 88 ? 24.469 15.068 -43.833 1.00 56.81 88 THR A N 1
ATOM 721 C CA . THR A 1 88 ? 23.940 14.969 -45.217 1.00 56.81 88 THR A CA 1
ATOM 722 C C . THR A 1 88 ? 24.937 14.844 -46.376 1.00 56.81 88 THR A C 1
ATOM 724 O O . THR A 1 88 ? 24.485 14.788 -47.514 1.00 56.81 88 THR A O 1
ATOM 727 N N . ASN A 1 89 ? 26.260 14.740 -46.178 1.00 53.28 89 ASN A N 1
ATOM 728 C CA . ASN A 1 89 ? 27.192 14.849 -47.322 1.00 53.28 89 ASN A CA 1
ATOM 729 C C . ASN A 1 89 ? 28.320 13.807 -47.425 1.00 53.28 89 ASN A C 1
ATOM 731 O O . ASN A 1 89 ? 29.467 14.144 -47.709 1.00 53.28 89 ASN A O 1
ATOM 735 N N . THR A 1 90 ? 28.012 12.514 -47.272 1.00 55.59 90 THR A N 1
ATOM 736 C CA . THR A 1 90 ? 28.924 11.447 -47.739 1.00 55.59 90 THR A CA 1
ATOM 737 C C . THR A 1 90 ? 28.189 10.358 -48.530 1.00 55.59 90 THR A C 1
ATOM 739 O O . THR A 1 90 ? 27.936 9.237 -48.080 1.00 55.59 90 THR A O 1
ATOM 742 N N . ASN A 1 91 ? 27.875 10.689 -49.785 1.00 50.78 91 ASN A N 1
ATOM 743 C CA . ASN A 1 91 ? 27.562 9.712 -50.827 1.00 50.78 91 ASN A CA 1
ATOM 744 C C . ASN A 1 91 ? 28.831 8.931 -51.189 1.00 50.78 91 ASN A C 1
ATOM 746 O O . ASN A 1 91 ? 29.537 9.254 -52.139 1.00 50.78 91 ASN A O 1
ATOM 750 N N . LYS A 1 92 ? 29.144 7.901 -50.404 1.00 55.56 92 LYS A N 1
ATOM 751 C CA . LYS A 1 92 ? 30.078 6.851 -50.807 1.00 55.56 92 LYS A CA 1
ATOM 752 C C . LYS A 1 92 ? 29.366 5.518 -50.626 1.00 55.56 92 LYS A C 1
ATOM 754 O O . LYS A 1 92 ? 29.329 4.961 -49.533 1.00 55.56 92 LYS A O 1
ATOM 759 N N . THR A 1 93 ? 28.720 5.079 -51.700 1.00 55.88 93 THR A N 1
ATOM 760 C CA . THR A 1 93 ? 28.137 3.748 -51.853 1.00 55.88 93 THR A CA 1
ATOM 761 C C . THR A 1 93 ? 29.236 2.715 -51.614 1.00 55.88 93 THR A C 1
ATOM 763 O O . THR A 1 93 ? 30.194 2.616 -52.378 1.00 55.88 93 THR A O 1
ATOM 766 N N . ARG A 1 94 ? 29.149 1.992 -50.497 1.00 53.28 94 ARG A N 1
ATOM 767 C CA . ARG A 1 94 ? 29.982 0.816 -50.232 1.00 53.28 94 ARG A CA 1
ATOM 768 C C . ARG A 1 94 ? 29.123 -0.441 -50.364 1.00 53.28 94 ARG A C 1
ATOM 770 O O . ARG A 1 94 ? 27.933 -0.366 -50.053 1.00 53.28 94 ARG A O 1
ATOM 777 N N . PRO A 1 95 ? 29.710 -1.541 -50.861 1.00 53.41 95 PRO A N 1
ATOM 778 C CA . PRO A 1 95 ? 28.984 -2.754 -51.199 1.00 53.41 95 PRO A CA 1
ATOM 779 C C . PRO A 1 95 ? 28.282 -3.331 -49.969 1.00 53.41 95 PRO A C 1
ATOM 781 O O . PRO A 1 95 ? 28.847 -3.424 -48.880 1.00 53.41 95 PRO A O 1
ATOM 784 N N . LEU A 1 96 ? 27.007 -3.639 -50.177 1.00 56.78 96 LEU A N 1
ATOM 785 C CA . LEU A 1 96 ? 26.108 -4.316 -49.260 1.00 56.78 96 LEU A CA 1
ATOM 786 C C . LEU A 1 96 ? 26.460 -5.808 -49.278 1.00 56.78 96 LEU A C 1
ATOM 788 O O . LEU A 1 96 ? 26.412 -6.414 -50.340 1.00 56.78 96 LEU A O 1
ATOM 792 N N . PHE A 1 97 ? 26.741 -6.366 -48.102 1.00 63.72 97 PHE A N 1
ATOM 793 C CA . PHE A 1 97 ? 26.885 -7.801 -47.827 1.00 63.72 97 PHE A CA 1
ATOM 794 C C . PHE A 1 97 ? 28.131 -8.496 -48.379 1.00 63.72 97 PHE A C 1
ATOM 796 O O . PHE A 1 97 ? 28.096 -9.089 -49.446 1.00 63.72 97 PHE A O 1
ATOM 803 N N . GLU A 1 98 ? 29.176 -8.568 -47.555 1.00 52.72 98 GLU A N 1
ATOM 804 C CA . GLU A 1 98 ? 30.060 -9.736 -47.561 1.00 52.72 98 GLU A CA 1
ATOM 805 C C . GLU A 1 98 ? 30.693 -9.882 -46.173 1.00 52.72 98 GLU A C 1
ATOM 807 O O . GLU A 1 98 ? 31.644 -9.188 -45.833 1.00 52.72 98 GLU A O 1
ATOM 812 N N . ASP A 1 99 ? 30.002 -10.622 -45.301 1.00 51.88 99 ASP A N 1
ATOM 813 C CA . ASP A 1 99 ? 30.590 -11.617 -44.394 1.00 51.88 99 ASP A CA 1
ATOM 814 C C . ASP A 1 99 ? 29.521 -12.113 -43.415 1.00 51.88 99 ASP A C 1
ATOM 816 O O . ASP A 1 99 ? 29.021 -11.390 -42.550 1.00 51.88 99 ASP A O 1
ATOM 820 N N . THR A 1 100 ? 29.191 -13.394 -43.552 1.00 57.78 100 THR A N 1
ATOM 821 C CA . THR A 1 100 ? 28.249 -14.208 -42.771 1.00 57.78 100 THR A CA 1
ATOM 822 C C . THR A 1 100 ? 28.752 -14.482 -41.347 1.00 57.78 100 THR A C 1
ATOM 824 O O . THR A 1 100 ? 28.585 -15.569 -40.803 1.00 57.78 100 THR A O 1
ATOM 827 N N . SER A 1 101 ? 29.387 -13.497 -40.715 1.00 62.69 101 SER A N 1
ATOM 828 C CA . SER A 1 101 ? 29.583 -13.491 -39.271 1.00 62.69 101 SER A CA 1
ATOM 829 C C . SER A 1 101 ? 28.336 -12.872 -38.656 1.00 62.69 101 SER A C 1
ATOM 831 O O . SER A 1 101 ? 27.874 -11.817 -39.090 1.00 62.69 101 SER A O 1
ATOM 833 N N . VAL A 1 102 ? 27.724 -13.562 -37.695 1.00 72.56 102 VAL A N 1
ATOM 834 C CA . VAL A 1 102 ? 26.530 -13.075 -37.002 1.00 72.56 102 VAL A CA 1
ATOM 835 C C . VAL A 1 102 ? 26.864 -11.714 -36.391 1.00 72.56 102 VAL A C 1
ATOM 837 O O . VAL A 1 102 ? 27.544 -11.622 -35.370 1.00 72.56 102 VAL A O 1
ATOM 840 N N . SER A 1 103 ? 26.441 -10.643 -37.065 1.00 85.38 103 SER A N 1
ATOM 841 C CA . SER A 1 103 ? 26.764 -9.291 -36.636 1.00 85.38 103 SER A CA 1
ATOM 842 C C . SER A 1 103 ? 26.111 -9.068 -35.282 1.00 85.38 103 SER A C 1
ATOM 844 O O . SER A 1 103 ? 24.906 -9.273 -35.122 1.00 85.38 103 SER A O 1
ATOM 846 N N . VAL A 1 104 ? 26.903 -8.613 -34.313 1.00 87.12 104 VAL A N 1
ATOM 847 C CA . VAL A 1 104 ? 26.439 -8.269 -32.960 1.00 87.12 104 VAL A CA 1
ATOM 848 C C . VAL A 1 104 ? 25.205 -7.361 -33.016 1.00 87.12 104 VAL A C 1
ATOM 850 O O . VAL A 1 104 ? 24.297 -7.494 -32.199 1.00 87.12 104 VAL A O 1
ATOM 853 N N . SER A 1 105 ? 25.133 -6.490 -34.029 1.00 89.19 105 SER A N 1
ATOM 854 C CA . SER A 1 105 ? 23.976 -5.631 -34.282 1.00 89.19 105 SER A CA 1
ATOM 855 C C . SER A 1 105 ? 22.685 -6.429 -34.510 1.00 89.19 105 SER A C 1
ATOM 857 O O . SER A 1 105 ? 21.680 -6.153 -33.863 1.00 89.19 105 SER A O 1
ATOM 859 N N . VAL A 1 106 ? 22.705 -7.453 -35.365 1.00 90.81 106 VAL A N 1
ATOM 860 C CA . VAL A 1 106 ? 21.527 -8.263 -35.710 1.00 90.81 106 VAL A CA 1
ATOM 861 C C . VAL A 1 106 ? 21.005 -9.005 -34.481 1.00 90.81 106 VAL A C 1
ATOM 863 O O . VAL A 1 106 ? 19.808 -8.961 -34.201 1.00 90.81 106 VAL A O 1
ATOM 866 N N . VAL A 1 107 ? 21.903 -9.604 -33.693 1.00 94.12 107 VAL A N 1
ATOM 867 C CA . VAL A 1 107 ? 21.530 -10.288 -32.443 1.00 94.12 107 VAL A CA 1
ATOM 868 C C . VAL A 1 107 ? 20.938 -9.302 -31.441 1.00 94.12 107 VAL A C 1
ATOM 870 O O . VAL A 1 107 ? 19.882 -9.574 -30.878 1.00 94.12 107 VAL A O 1
ATOM 873 N N . ALA A 1 108 ? 21.561 -8.134 -31.253 1.00 94.81 108 ALA A N 1
ATOM 874 C CA . ALA A 1 108 ? 21.033 -7.098 -30.367 1.00 94.81 108 ALA A CA 1
ATOM 875 C C . ALA A 1 108 ? 19.634 -6.628 -30.801 1.00 94.81 108 ALA A C 1
ATOM 877 O O . ALA A 1 108 ? 18.761 -6.456 -29.953 1.00 94.81 108 ALA A O 1
ATOM 878 N N . GLY A 1 109 ? 19.401 -6.476 -32.108 1.00 94.56 109 GLY A N 1
ATOM 879 C CA . GLY A 1 109 ? 18.097 -6.109 -32.661 1.00 94.56 109 GLY A CA 1
ATOM 880 C C . GLY A 1 109 ? 17.012 -7.145 -32.354 1.00 94.56 109 GLY A C 1
ATOM 881 O O . GLY A 1 109 ? 15.964 -6.789 -31.820 1.00 94.56 109 GLY A O 1
ATOM 882 N N . HIS A 1 110 ? 17.266 -8.430 -32.622 1.00 95.81 110 HIS A N 1
ATOM 883 C CA . HIS A 1 110 ? 16.303 -9.493 -32.310 1.00 95.81 110 HIS A CA 1
ATOM 884 C C . HIS A 1 110 ? 16.043 -9.618 -30.805 1.00 95.81 110 HIS A C 1
ATOM 886 O O . HIS A 1 110 ? 14.887 -9.691 -30.391 1.00 95.81 110 HIS A O 1
ATOM 892 N N . THR A 1 111 ? 17.090 -9.561 -29.978 1.00 97.06 111 THR A N 1
ATOM 893 C CA . THR A 1 111 ? 16.953 -9.582 -28.516 1.00 97.06 111 THR A CA 1
ATOM 894 C C . THR A 1 111 ? 16.128 -8.398 -28.011 1.00 97.06 111 THR A C 1
ATOM 896 O O . THR A 1 111 ? 15.278 -8.580 -27.143 1.00 97.06 111 THR A O 1
ATOM 899 N N . ALA A 1 112 ? 16.308 -7.198 -28.578 1.00 97.38 112 ALA A N 1
ATOM 900 C CA . ALA A 1 112 ? 15.510 -6.028 -28.215 1.00 97.38 112 ALA A CA 1
ATOM 901 C C . ALA A 1 112 ? 14.010 -6.247 -28.464 1.00 97.38 112 ALA A C 1
ATOM 903 O O . ALA A 1 112 ? 13.202 -5.939 -27.585 1.00 97.38 112 ALA A O 1
ATOM 904 N N . PHE A 1 113 ? 13.638 -6.809 -29.621 1.00 96.75 113 PHE A N 1
ATOM 905 C CA . PHE A 1 113 ? 12.241 -7.110 -29.948 1.00 96.75 113 PHE A CA 1
ATOM 906 C C . PHE A 1 113 ? 11.657 -8.222 -29.074 1.00 96.75 113 PHE A C 1
ATOM 908 O O . PHE A 1 113 ? 10.520 -8.096 -28.630 1.00 96.75 113 PHE A O 1
ATOM 915 N N . ILE A 1 114 ? 12.430 -9.267 -28.763 1.00 98.00 114 ILE A N 1
ATOM 916 C CA . ILE A 1 114 ? 11.990 -10.332 -27.848 1.00 98.00 114 ILE A CA 1
ATOM 917 C C . ILE A 1 114 ? 11.750 -9.765 -26.445 1.00 98.00 114 ILE A C 1
ATOM 919 O O . ILE A 1 114 ? 10.721 -10.044 -25.841 1.00 98.00 114 ILE A O 1
ATOM 923 N N . LEU A 1 115 ? 12.657 -8.929 -25.932 1.00 97.50 115 LEU A N 1
ATOM 924 C CA . LEU A 1 115 ? 12.479 -8.275 -24.632 1.00 97.50 115 LEU A CA 1
ATOM 925 C C . LEU A 1 115 ? 11.279 -7.327 -24.620 1.00 97.50 115 LEU A C 1
ATOM 927 O O . LEU A 1 115 ? 10.569 -7.269 -23.622 1.00 97.50 115 LEU A O 1
ATOM 931 N N . MET A 1 116 ? 11.036 -6.613 -25.722 1.00 96.25 116 MET A N 1
ATOM 932 C CA . MET A 1 116 ? 9.847 -5.774 -25.869 1.00 96.25 116 MET A CA 1
ATOM 933 C C . MET A 1 116 ? 8.568 -6.621 -25.848 1.00 96.25 116 MET A C 1
ATOM 935 O O . MET A 1 116 ? 7.615 -6.279 -25.158 1.00 96.25 116 MET A O 1
ATOM 939 N N . LEU A 1 117 ? 8.558 -7.759 -26.548 1.00 97.25 117 LEU A N 1
ATOM 940 C CA . LEU A 1 117 ? 7.436 -8.697 -26.523 1.00 97.25 117 LEU A CA 1
ATOM 941 C C . LEU A 1 117 ? 7.206 -9.257 -25.114 1.00 97.25 117 LEU A C 1
ATOM 943 O O . LEU A 1 117 ? 6.073 -9.286 -24.644 1.00 97.25 117 LEU A O 1
ATOM 947 N N . LEU A 1 118 ? 8.276 -9.648 -24.416 1.00 97.19 118 LEU A N 1
ATOM 948 C CA . LEU A 1 118 ? 8.195 -10.094 -23.026 1.00 97.19 118 LEU A CA 1
ATOM 949 C C . LEU A 1 118 ? 7.646 -8.998 -22.111 1.00 97.19 118 LEU A C 1
ATOM 951 O O . LEU A 1 118 ? 6.883 -9.313 -21.203 1.00 97.19 118 LEU A O 1
ATOM 955 N N . ALA A 1 119 ? 7.988 -7.730 -22.360 1.00 95.75 119 ALA A N 1
ATOM 956 C CA . ALA A 1 119 ? 7.447 -6.604 -21.609 1.00 95.75 119 ALA A CA 1
ATOM 957 C C . ALA A 1 119 ? 5.913 -6.555 -21.723 1.00 95.75 119 ALA A C 1
ATOM 959 O O . ALA A 1 119 ? 5.245 -6.465 -20.701 1.00 95.75 119 ALA A O 1
ATOM 960 N N . TYR A 1 120 ? 5.346 -6.734 -22.922 1.00 94.50 120 TYR A N 1
ATOM 961 C CA . TYR A 1 120 ? 3.887 -6.760 -23.121 1.00 94.50 120 TYR A CA 1
ATOM 962 C C . TYR A 1 120 ? 3.167 -7.934 -22.442 1.00 94.50 120 TYR A C 1
ATOM 964 O O . TYR A 1 120 ? 1.965 -7.856 -22.208 1.00 94.50 120 TYR A O 1
ATOM 972 N N . VAL A 1 121 ? 3.879 -9.017 -22.123 1.00 96.81 121 VAL A N 1
ATOM 973 C CA . VAL A 1 121 ? 3.303 -10.185 -21.437 1.00 96.81 121 VAL A CA 1
ATOM 974 C C . VAL A 1 121 ? 3.300 -10.010 -19.912 1.00 96.81 121 VAL A C 1
ATOM 976 O O . VAL A 1 121 ? 2.468 -10.607 -19.225 1.00 96.81 121 VAL A O 1
ATOM 979 N N . ARG A 1 122 ? 4.218 -9.214 -19.348 1.00 96.88 122 ARG A N 1
ATOM 980 C CA . ARG A 1 122 ? 4.318 -9.033 -17.893 1.00 96.88 122 ARG A CA 1
ATOM 981 C C . ARG A 1 122 ? 3.226 -8.105 -17.365 1.00 96.88 122 ARG A C 1
ATOM 983 O O . ARG A 1 122 ? 2.999 -7.025 -17.896 1.00 96.88 122 ARG A O 1
ATOM 990 N N . ARG A 1 123 ? 2.578 -8.536 -16.277 1.00 92.94 123 ARG A N 1
ATOM 991 C CA . ARG A 1 123 ? 1.551 -7.762 -15.557 1.00 92.94 123 ARG A CA 1
ATOM 992 C C . ARG A 1 123 ? 2.135 -6.860 -14.470 1.00 92.94 123 ARG A C 1
ATOM 994 O O . ARG A 1 123 ? 1.531 -5.845 -14.144 1.00 92.94 123 ARG A O 1
ATOM 1001 N N . ASP A 1 124 ? 3.291 -7.226 -13.917 1.00 91.88 124 ASP A N 1
ATOM 1002 C CA . ASP A 1 124 ? 3.955 -6.430 -12.887 1.00 91.88 124 ASP A CA 1
ATOM 1003 C C . ASP A 1 124 ? 4.591 -5.177 -13.504 1.00 91.88 124 ASP A C 1
ATOM 1005 O O . ASP A 1 124 ? 5.386 -5.242 -14.450 1.00 91.88 124 ASP A O 1
ATOM 1009 N N . ILE A 1 125 ? 4.245 -4.024 -12.934 1.00 92.25 125 ILE A N 1
ATOM 1010 C CA . ILE A 1 125 ? 4.740 -2.717 -13.342 1.00 92.25 125 ILE A CA 1
ATOM 1011 C C . ILE A 1 125 ? 6.260 -2.589 -13.184 1.00 92.25 125 ILE A C 1
ATOM 1013 O O . ILE A 1 125 ? 6.887 -1.924 -14.009 1.00 92.25 125 ILE A O 1
ATOM 1017 N N . LEU A 1 126 ? 6.883 -3.212 -12.178 1.00 93.94 126 LEU A N 1
ATOM 1018 C CA . LEU A 1 126 ? 8.332 -3.115 -11.980 1.00 93.94 126 LEU A CA 1
ATOM 1019 C C . LEU A 1 126 ? 9.085 -3.955 -13.019 1.00 93.94 126 LEU A C 1
ATOM 1021 O O . LEU A 1 126 ? 10.005 -3.448 -13.670 1.00 93.94 126 LEU A O 1
ATOM 1025 N N . GLU A 1 127 ? 8.657 -5.201 -13.240 1.00 95.44 127 GLU A N 1
ATOM 1026 C CA . GLU A 1 127 ? 9.224 -6.071 -14.279 1.00 95.44 127 GLU A CA 1
ATOM 1027 C C . GLU A 1 127 ? 9.089 -5.444 -15.672 1.00 95.44 127 GLU A C 1
ATOM 1029 O O . GLU A 1 127 ? 10.052 -5.439 -16.446 1.00 95.44 127 GLU A O 1
ATOM 1034 N N . LEU A 1 128 ? 7.930 -4.841 -15.967 1.00 96.00 128 LEU A N 1
ATOM 1035 C CA . LEU A 1 128 ? 7.675 -4.128 -17.217 1.00 96.00 128 LEU A CA 1
ATOM 1036 C C . LEU A 1 128 ? 8.729 -3.041 -17.468 1.00 96.00 128 LEU A C 1
ATOM 1038 O O . LEU A 1 128 ? 9.286 -2.943 -18.565 1.00 96.00 128 LEU A O 1
ATOM 1042 N N . ARG A 1 129 ? 9.045 -2.233 -16.446 1.00 97.25 129 ARG A N 1
ATOM 1043 C CA . ARG A 1 129 ? 10.044 -1.159 -16.567 1.00 97.25 129 ARG A CA 1
ATOM 1044 C C . ARG A 1 129 ? 11.450 -1.715 -16.763 1.00 97.25 129 ARG A C 1
ATOM 1046 O O . ARG A 1 129 ? 12.186 -1.190 -17.596 1.00 97.25 129 ARG A O 1
ATOM 1053 N N . MET A 1 130 ? 11.818 -2.785 -16.061 1.00 97.50 130 MET A N 1
ATOM 1054 C CA . MET A 1 130 ? 13.139 -3.412 -16.204 1.00 97.50 130 MET A CA 1
ATOM 1055 C C . MET A 1 130 ? 13.339 -4.041 -17.591 1.00 97.50 130 MET A C 1
ATOM 1057 O O . MET A 1 130 ? 14.411 -3.901 -18.193 1.00 97.50 130 MET A O 1
ATOM 1061 N N . LEU A 1 131 ? 12.297 -4.669 -18.143 1.00 97.31 131 LEU A N 1
ATOM 1062 C CA . LEU A 1 131 ? 12.305 -5.193 -19.510 1.00 97.31 131 LEU A CA 1
ATOM 1063 C C . LEU A 1 131 ? 12.372 -4.070 -20.548 1.00 97.31 131 LEU A C 1
ATOM 1065 O O . LEU A 1 131 ? 13.154 -4.172 -21.494 1.00 97.31 131 LEU A O 1
ATOM 1069 N N . ALA A 1 132 ? 11.646 -2.966 -20.342 1.00 97.12 132 ALA A N 1
ATOM 1070 C CA . ALA A 1 132 ? 11.722 -1.792 -21.209 1.00 97.12 132 ALA A CA 1
ATOM 1071 C C . ALA A 1 132 ? 13.128 -1.162 -21.210 1.00 97.12 132 ALA A C 1
ATOM 1073 O O . ALA A 1 132 ? 13.676 -0.891 -22.277 1.00 97.12 132 ALA A O 1
ATOM 1074 N N . ILE A 1 133 ? 13.754 -0.991 -20.038 1.00 98.19 133 ILE A N 1
ATOM 1075 C CA . ILE A 1 133 ? 15.141 -0.503 -19.901 1.00 98.19 133 ILE A CA 1
ATOM 1076 C C . ILE A 1 133 ? 16.104 -1.404 -20.680 1.00 98.19 133 ILE A C 1
ATOM 1078 O O . ILE A 1 133 ? 16.944 -0.913 -21.440 1.00 98.19 133 ILE A O 1
ATOM 1082 N N . SER A 1 134 ? 15.954 -2.722 -20.536 1.00 98.06 134 SER A N 1
ATOM 1083 C CA . SER A 1 134 ? 16.791 -3.707 -21.223 1.00 98.06 134 SER A CA 1
ATOM 1084 C C . SER A 1 134 ? 16.586 -3.652 -22.741 1.00 98.06 134 SER A C 1
ATOM 1086 O O . SER A 1 134 ? 17.554 -3.524 -23.490 1.00 98.06 134 SER A O 1
ATOM 1088 N N . SER A 1 135 ? 15.333 -3.657 -23.209 1.00 98.00 135 SER A N 1
ATOM 1089 C CA . SER A 1 135 ? 14.984 -3.583 -24.633 1.00 98.00 135 SER A CA 1
ATOM 1090 C C . SER A 1 135 ? 15.491 -2.297 -25.292 1.00 98.00 135 SER A C 1
ATOM 1092 O O . SER A 1 135 ? 16.117 -2.347 -26.355 1.00 98.00 135 SER A O 1
ATOM 1094 N N . ILE A 1 136 ? 15.308 -1.142 -24.642 1.00 97.75 136 ILE A N 1
ATOM 1095 C CA . ILE A 1 136 ? 15.799 0.145 -25.150 1.00 97.75 136 ILE A CA 1
ATOM 1096 C C . ILE A 1 136 ? 17.330 0.141 -25.203 1.00 97.75 136 ILE A C 1
ATOM 1098 O O . ILE A 1 136 ? 17.900 0.591 -26.196 1.00 97.75 136 ILE A O 1
ATOM 1102 N N . SER A 1 137 ? 18.003 -0.429 -24.200 1.00 97.81 137 SER A N 1
ATOM 1103 C CA . SER A 1 137 ? 19.468 -0.546 -24.187 1.00 97.81 137 SER A CA 1
ATOM 1104 C C . SER A 1 137 ? 19.984 -1.372 -25.373 1.00 97.81 137 SER A C 1
ATOM 1106 O O . SER A 1 137 ? 20.883 -0.926 -26.089 1.00 97.81 137 SER A O 1
ATOM 1108 N N . PHE A 1 138 ? 19.368 -2.525 -25.662 1.00 97.69 138 PHE A N 1
ATOM 1109 C CA . PHE A 1 138 ? 19.699 -3.321 -26.853 1.00 97.69 138 PHE A CA 1
ATOM 1110 C C . PHE A 1 138 ? 19.345 -2.605 -28.162 1.00 97.69 138 PHE A C 1
ATOM 1112 O O . PHE A 1 138 ? 20.117 -2.661 -29.120 1.00 97.69 138 PHE A O 1
ATOM 1119 N N . THR A 1 139 ? 18.235 -1.865 -28.199 1.00 96.81 139 THR A N 1
ATOM 1120 C CA . THR A 1 139 ? 17.863 -1.037 -29.355 1.00 96.81 139 THR A CA 1
ATOM 1121 C C . THR A 1 139 ? 18.912 0.045 -29.616 1.00 96.81 139 THR A C 1
ATOM 1123 O O . THR A 1 139 ? 19.276 0.286 -30.765 1.00 96.81 139 THR A O 1
ATOM 1126 N N . MET A 1 140 ? 19.447 0.683 -28.572 1.00 96.06 140 MET A N 1
ATOM 1127 C CA . MET A 1 140 ? 20.524 1.669 -28.704 1.00 96.06 140 MET A CA 1
ATOM 1128 C C . MET A 1 140 ? 21.812 1.033 -29.238 1.00 96.06 140 MET A C 1
ATOM 1130 O O . MET A 1 140 ? 22.429 1.601 -30.138 1.00 96.06 140 MET A O 1
ATOM 1134 N N . ILE A 1 141 ? 22.177 -0.160 -28.752 1.00 95.38 141 ILE A N 1
ATOM 1135 C CA . ILE A 1 141 ? 23.313 -0.942 -29.267 1.00 95.38 141 ILE A CA 1
ATOM 1136 C C . ILE A 1 141 ? 23.121 -1.239 -30.762 1.00 95.38 141 ILE A C 1
ATOM 1138 O O . ILE A 1 141 ? 24.006 -0.950 -31.567 1.00 95.38 141 ILE A O 1
ATOM 1142 N N . TYR A 1 142 ? 21.946 -1.743 -31.151 1.00 94.69 142 TYR A N 1
ATOM 1143 C CA . TYR A 1 142 ? 21.607 -2.013 -32.549 1.00 94.69 142 TYR A CA 1
ATOM 1144 C C . TYR A 1 142 ? 21.747 -0.761 -33.426 1.00 94.69 142 TYR A C 1
ATOM 1146 O O . TYR A 1 142 ? 22.398 -0.811 -34.468 1.00 94.69 142 TYR A O 1
ATOM 1154 N N . GLN A 1 143 ? 21.185 0.371 -32.990 1.00 93.69 143 GLN A N 1
ATOM 1155 C CA . GLN A 1 143 ? 21.216 1.634 -33.733 1.00 93.69 143 GLN A CA 1
ATOM 1156 C C . GLN A 1 143 ? 22.623 2.217 -33.876 1.00 93.69 143 GLN A C 1
ATOM 1158 O O . GLN A 1 143 ? 22.938 2.810 -34.908 1.00 93.69 143 GLN A O 1
ATOM 1163 N N . TYR A 1 144 ? 23.464 2.036 -32.858 1.00 93.62 144 TYR A N 1
ATOM 1164 C CA . TYR A 1 144 ? 24.835 2.531 -32.838 1.00 93.62 144 TYR A CA 1
ATOM 1165 C C . TYR A 1 144 ? 25.752 1.767 -33.804 1.00 93.62 144 TYR A C 1
ATOM 1167 O O . TYR A 1 144 ? 26.564 2.384 -34.487 1.00 93.62 144 TYR A O 1
ATOM 1175 N N . PHE A 1 145 ? 25.599 0.442 -33.907 1.00 91.94 145 PHE A N 1
ATOM 1176 C CA . PHE A 1 145 ? 26.421 -0.399 -34.789 1.00 91.94 145 PHE A CA 1
ATOM 1177 C C . PHE A 1 145 ? 25.987 -0.385 -36.266 1.00 91.94 145 PHE A C 1
ATOM 1179 O O . PHE A 1 145 ? 26.598 -1.071 -37.089 1.00 91.94 145 PHE A O 1
ATOM 1186 N N . ARG A 1 146 ? 24.956 0.387 -36.642 1.00 86.75 146 ARG A N 1
ATOM 1187 C CA . ARG A 1 146 ? 24.566 0.529 -38.053 1.00 86.75 146 ARG A CA 1
ATOM 1188 C C . ARG A 1 146 ? 25.600 1.355 -38.833 1.00 86.75 146 ARG A C 1
ATOM 1190 O O . ARG A 1 146 ? 26.130 2.323 -38.294 1.00 86.75 146 ARG A O 1
ATOM 1197 N N . PRO A 1 147 ? 25.834 1.056 -40.129 1.00 88.00 147 PRO A N 1
ATOM 1198 C CA . PRO A 1 147 ? 26.788 1.804 -40.959 1.00 88.00 147 PRO A CA 1
ATOM 1199 C C . PRO A 1 147 ? 26.522 3.314 -41.021 1.00 88.00 147 PRO A C 1
ATOM 1201 O O . PRO A 1 147 ? 27.449 4.107 -41.171 1.00 88.00 147 PRO A O 1
ATOM 1204 N N . ARG A 1 148 ? 25.250 3.710 -40.917 1.00 88.75 148 ARG A N 1
ATOM 1205 C CA . ARG A 1 148 ? 24.816 5.092 -40.712 1.00 88.75 148 ARG A CA 1
ATOM 1206 C C . ARG A 1 148 ? 24.030 5.124 -39.403 1.00 88.75 148 ARG A C 1
ATOM 1208 O O . ARG A 1 148 ? 22.893 4.651 -39.409 1.00 88.75 148 ARG A O 1
ATOM 1215 N N . PRO A 1 149 ? 24.627 5.563 -38.285 1.00 87.81 149 PRO A N 1
ATOM 1216 C CA . PRO A 1 149 ? 23.935 5.590 -37.005 1.00 87.81 149 PRO A CA 1
ATOM 1217 C C . PRO A 1 149 ? 22.860 6.673 -37.040 1.00 87.81 149 PRO A C 1
ATOM 1219 O O . PRO A 1 149 ? 23.172 7.840 -37.211 1.00 87.81 149 PRO A O 1
ATOM 1222 N N . LEU A 1 150 ? 21.588 6.316 -36.857 1.00 91.44 150 LEU A N 1
ATOM 1223 C CA . LEU A 1 150 ? 20.540 7.333 -36.791 1.00 91.44 150 LEU A CA 1
ATOM 1224 C C . LEU A 1 150 ? 20.575 7.994 -35.404 1.00 91.44 150 LEU A C 1
ATOM 1226 O O . LEU A 1 150 ? 20.049 7.446 -34.430 1.00 91.44 150 LEU A O 1
ATOM 1230 N N . PHE A 1 151 ? 21.173 9.184 -35.311 1.00 89.62 151 PHE A N 1
ATOM 1231 C CA . PHE A 1 151 ? 21.298 9.910 -34.040 1.00 89.62 151 PHE A CA 1
ATOM 1232 C C . PHE A 1 151 ? 19.951 10.363 -33.468 1.00 89.62 151 PHE A C 1
ATOM 1234 O O . PHE A 1 151 ? 19.798 10.426 -32.249 1.00 89.62 151 PHE A O 1
ATOM 1241 N N . ILE A 1 152 ? 18.955 10.625 -34.322 1.00 93.12 152 ILE A N 1
ATOM 1242 C CA . ILE A 1 152 ? 17.613 11.046 -33.891 1.00 93.12 152 ILE A CA 1
ATOM 1243 C C . ILE A 1 152 ? 16.934 9.959 -33.023 1.00 93.12 152 ILE A C 1
ATOM 1245 O O . ILE A 1 152 ? 16.628 10.245 -31.865 1.00 93.12 152 ILE A O 1
ATOM 1249 N N . PRO A 1 153 ? 16.750 8.704 -33.488 1.00 94.31 153 PRO A N 1
ATOM 1250 C CA . PRO A 1 153 ? 16.282 7.598 -32.651 1.00 94.31 153 PRO A CA 1
ATOM 1251 C C . PRO A 1 153 ? 17.117 7.369 -31.392 1.00 94.31 153 PRO A C 1
ATOM 1253 O O . PRO A 1 153 ? 16.565 7.059 -30.341 1.00 94.31 153 PRO A O 1
ATOM 1256 N N . LEU A 1 154 ? 18.442 7.524 -31.477 1.00 94.38 154 LEU A N 1
ATOM 1257 C CA . LEU A 1 154 ? 19.324 7.313 -30.330 1.00 94.38 154 LEU A CA 1
ATOM 1258 C C . LEU A 1 154 ? 19.070 8.346 -29.219 1.00 94.38 154 LEU A C 1
ATOM 1260 O O . LEU A 1 154 ? 19.019 7.985 -28.041 1.00 94.38 154 LEU A O 1
ATOM 1264 N N . ALA A 1 155 ? 18.862 9.613 -29.589 1.00 94.69 155 ALA A N 1
ATOM 1265 C CA . ALA A 1 155 ? 18.524 10.678 -28.651 1.00 94.69 155 ALA A CA 1
ATOM 1266 C C . ALA A 1 155 ? 17.172 10.415 -27.965 1.00 94.69 155 ALA A C 1
ATOM 1268 O O . ALA A 1 155 ? 17.088 10.469 -26.739 1.00 94.69 155 ALA A O 1
ATOM 1269 N N . TRP A 1 156 ? 16.140 10.041 -28.728 1.00 96.75 156 TRP A N 1
ATOM 1270 C CA . TRP A 1 156 ? 14.826 9.700 -28.168 1.00 96.75 156 TRP A CA 1
ATOM 1271 C C . TRP A 1 156 ? 14.867 8.475 -27.254 1.00 96.75 156 TRP A C 1
ATOM 1273 O O . TRP A 1 156 ? 14.336 8.519 -26.146 1.00 96.75 156 TRP A O 1
ATOM 1283 N N . ASN A 1 157 ? 15.567 7.414 -27.662 1.00 96.88 157 ASN A N 1
ATOM 1284 C CA . ASN A 1 157 ? 15.758 6.227 -26.831 1.00 96.88 157 ASN A CA 1
ATOM 1285 C C . ASN A 1 157 ? 16.480 6.560 -25.522 1.00 96.88 157 ASN A C 1
ATOM 1287 O O . ASN A 1 157 ? 16.125 6.014 -24.485 1.00 96.88 157 ASN A O 1
ATOM 1291 N N . SER A 1 158 ? 17.426 7.504 -25.532 1.00 96.88 158 SER A N 1
ATOM 1292 C CA . SER A 1 158 ? 18.106 7.962 -24.311 1.00 96.88 158 SER A CA 1
ATOM 1293 C C . SER A 1 158 ? 17.149 8.664 -23.338 1.00 96.88 158 SER A C 1
ATOM 1295 O O . SER A 1 158 ? 17.241 8.462 -22.125 1.00 96.88 158 SER A O 1
ATOM 1297 N N . ILE A 1 159 ? 16.199 9.454 -23.852 1.00 97.62 159 ILE A N 1
ATOM 1298 C CA . ILE A 1 159 ? 15.156 10.095 -23.036 1.00 97.62 159 ILE A CA 1
ATOM 1299 C C . ILE A 1 159 ? 14.217 9.031 -22.454 1.00 97.62 159 ILE A C 1
ATOM 1301 O O . ILE A 1 159 ? 13.989 9.018 -21.244 1.00 97.62 159 ILE A O 1
ATOM 1305 N N . PHE A 1 160 ? 13.724 8.100 -23.280 1.00 96.69 160 PHE A N 1
ATOM 1306 C CA . PHE A 1 160 ? 12.847 7.021 -22.812 1.00 96.69 160 PHE A CA 1
ATOM 1307 C C . PHE A 1 160 ? 13.535 6.099 -21.806 1.00 96.69 160 PHE A C 1
ATOM 1309 O O . PHE A 1 160 ? 12.919 5.704 -20.816 1.00 96.69 160 PHE A O 1
ATOM 1316 N N . LEU A 1 161 ? 14.812 5.786 -22.022 1.00 97.69 161 LEU A N 1
ATOM 1317 C CA . LEU A 1 161 ? 15.629 5.026 -21.084 1.00 97.69 161 LEU A CA 1
ATOM 1318 C C . LEU A 1 161 ? 15.714 5.747 -19.736 1.00 97.69 161 LEU A C 1
ATOM 1320 O O . LEU A 1 161 ? 15.442 5.142 -18.703 1.00 97.69 161 LEU A O 1
ATOM 1324 N N . SER A 1 162 ? 16.022 7.047 -19.750 1.00 98.00 162 SER A N 1
ATOM 1325 C CA . SER A 1 162 ? 16.127 7.858 -18.530 1.00 98.00 162 SER A CA 1
ATOM 1326 C C . SER A 1 162 ? 14.810 7.886 -17.752 1.00 98.00 162 SER A C 1
ATOM 1328 O O . SER A 1 162 ? 14.807 7.644 -16.548 1.00 98.00 162 SER A O 1
ATOM 1330 N N . LEU A 1 163 ? 13.684 8.102 -18.440 1.00 97.12 163 LEU A N 1
ATOM 1331 C CA . LEU A 1 163 ? 12.356 8.111 -17.822 1.00 97.12 163 LEU A CA 1
ATOM 1332 C C . LEU A 1 163 ? 12.022 6.756 -17.186 1.00 97.12 163 LEU A C 1
ATOM 1334 O O . LEU A 1 163 ? 11.577 6.710 -16.039 1.00 97.12 163 LEU A O 1
ATOM 1338 N N . ASN A 1 164 ? 12.267 5.649 -17.896 1.00 96.88 164 ASN A N 1
ATOM 1339 C CA . ASN A 1 164 ? 12.009 4.319 -17.346 1.00 96.88 164 ASN A CA 1
ATOM 1340 C C . ASN A 1 164 ? 12.914 4.008 -16.148 1.00 96.88 164 ASN A C 1
ATOM 1342 O O . ASN A 1 164 ? 12.421 3.445 -15.176 1.00 96.88 164 ASN A O 1
ATOM 1346 N N . ILE A 1 165 ? 14.187 4.423 -16.166 1.00 98.00 165 ILE A N 1
ATOM 1347 C CA . ILE A 1 165 ? 15.092 4.286 -15.013 1.00 98.00 165 ILE A CA 1
ATOM 1348 C C . ILE A 1 165 ? 14.560 5.065 -13.808 1.00 98.00 165 ILE A C 1
ATOM 1350 O O . ILE A 1 165 ? 14.528 4.522 -12.705 1.00 98.00 165 ILE A O 1
ATOM 1354 N N . THR A 1 166 ? 14.120 6.314 -13.987 1.00 97.56 166 THR A N 1
ATOM 1355 C CA . THR A 1 166 ? 13.570 7.118 -12.884 1.00 97.56 166 THR A CA 1
ATOM 1356 C C . THR A 1 166 ? 12.337 6.456 -12.269 1.00 97.56 166 THR A C 1
ATOM 1358 O O . THR A 1 166 ? 12.282 6.303 -11.049 1.00 97.56 166 THR A O 1
ATOM 1361 N N . MET A 1 167 ? 11.392 5.998 -13.095 1.00 95.75 167 MET A N 1
ATOM 1362 C CA . MET A 1 167 ? 10.179 5.322 -12.614 1.00 95.75 167 MET A CA 1
ATOM 1363 C C . MET A 1 167 ? 10.497 3.982 -11.939 1.00 95.75 167 MET A C 1
ATOM 1365 O O . MET A 1 167 ? 9.990 3.711 -10.853 1.00 95.75 167 MET A O 1
ATOM 1369 N N . ALA A 1 168 ? 11.381 3.172 -12.531 1.00 96.38 168 ALA A N 1
ATOM 1370 C CA . ALA A 1 168 ? 11.830 1.914 -11.936 1.00 96.38 168 ALA A CA 1
ATOM 1371 C C . ALA A 1 168 ? 12.523 2.145 -10.588 1.00 96.38 168 ALA A C 1
ATOM 1373 O O . ALA A 1 168 ? 12.290 1.401 -9.646 1.00 96.38 168 ALA A O 1
ATOM 1374 N N . THR A 1 169 ? 13.330 3.202 -10.469 1.00 96.94 169 THR A N 1
ATOM 1375 C CA . THR A 1 169 ? 14.017 3.548 -9.216 1.00 96.94 169 THR A CA 1
ATOM 1376 C C . THR A 1 169 ? 13.030 3.963 -8.127 1.00 96.94 169 THR A C 1
ATOM 1378 O O . THR A 1 169 ? 13.214 3.582 -6.974 1.00 96.94 169 THR A O 1
ATOM 1381 N N . PHE A 1 170 ? 11.986 4.723 -8.474 1.00 94.56 170 PHE A N 1
ATOM 1382 C CA . PHE A 1 170 ? 10.939 5.106 -7.524 1.00 94.56 170 PHE A CA 1
ATOM 1383 C C . PHE A 1 170 ? 10.196 3.873 -6.991 1.00 94.56 170 PHE A C 1
ATOM 1385 O O . PHE A 1 170 ? 10.155 3.672 -5.779 1.00 94.56 170 PHE A O 1
ATOM 1392 N N . LEU A 1 171 ? 9.723 3.003 -7.891 1.00 92.75 171 LEU A N 1
ATOM 1393 C CA . LEU A 1 171 ? 9.040 1.754 -7.530 1.00 92.75 171 LEU A CA 1
ATOM 1394 C C . LEU A 1 171 ? 9.947 0.813 -6.731 1.00 92.75 171 LEU A C 1
ATOM 1396 O O . LEU A 1 171 ? 9.538 0.256 -5.718 1.00 92.75 171 LEU A O 1
ATOM 1400 N N . TYR A 1 172 ? 11.204 0.665 -7.152 1.00 94.94 172 TYR A N 1
ATOM 1401 C CA . TYR A 1 172 ? 12.170 -0.180 -6.458 1.00 94.94 172 TYR A CA 1
ATOM 1402 C C . TYR A 1 172 ? 12.464 0.337 -5.051 1.00 94.94 172 TYR A C 1
ATOM 1404 O O . TYR A 1 172 ? 12.554 -0.453 -4.116 1.00 94.94 172 TYR A O 1
ATOM 1412 N N . LYS A 1 173 ? 12.605 1.658 -4.881 1.00 94.56 173 LYS A N 1
ATOM 1413 C CA . LYS A 1 173 ? 12.811 2.263 -3.563 1.00 94.56 173 LYS A CA 1
ATOM 1414 C C . LYS A 1 173 ? 11.630 1.965 -2.646 1.00 94.56 173 LYS A C 1
ATOM 1416 O O . LYS A 1 173 ? 11.843 1.597 -1.501 1.00 94.56 173 LYS A O 1
ATOM 1421 N N . GLU A 1 174 ? 10.416 2.105 -3.150 1.00 91.56 174 GLU A N 1
ATOM 1422 C CA . GLU A 1 174 ? 9.206 1.849 -2.383 1.00 91.56 174 GLU A CA 1
ATOM 1423 C C . GLU A 1 174 ? 9.073 0.376 -1.975 1.00 91.56 174 GLU A C 1
ATOM 1425 O O . GLU A 1 174 ? 8.864 0.072 -0.800 1.00 91.56 174 GLU A O 1
ATOM 1430 N N . TYR A 1 175 ? 9.304 -0.539 -2.920 1.00 92.62 175 TYR A N 1
ATOM 1431 C CA . TYR A 1 175 ? 9.362 -1.973 -2.653 1.00 92.62 175 TYR A CA 1
ATOM 1432 C C . TYR A 1 175 ? 10.433 -2.306 -1.606 1.00 92.62 175 TYR A C 1
ATOM 1434 O O . TYR A 1 175 ? 10.185 -3.067 -0.669 1.00 92.62 175 TYR A O 1
ATOM 1442 N N . TYR A 1 176 ? 11.622 -1.711 -1.741 1.00 94.06 176 TYR A N 1
ATOM 1443 C CA . TYR A 1 176 ? 12.735 -1.906 -0.819 1.00 94.06 176 TYR A CA 1
ATOM 1444 C C . TYR A 1 176 ? 12.422 -1.367 0.580 1.00 94.06 176 TYR A C 1
ATOM 1446 O O . TYR A 1 176 ? 12.706 -2.039 1.573 1.00 94.06 176 TYR A O 1
ATOM 1454 N N . ASP A 1 177 ? 11.836 -0.173 0.669 1.00 90.75 177 ASP A N 1
ATOM 1455 C CA . ASP A 1 177 ? 11.472 0.444 1.940 1.00 90.75 177 ASP A CA 1
ATOM 1456 C C . ASP A 1 177 ? 10.405 -0.411 2.661 1.00 90.75 177 ASP A C 1
ATOM 1458 O O . ASP A 1 177 ? 10.543 -0.658 3.858 1.00 90.75 177 ASP A O 1
ATOM 1462 N N . ALA A 1 178 ? 9.431 -0.976 1.937 1.00 91.25 178 ALA A N 1
ATOM 1463 C CA . ALA A 1 178 ? 8.422 -1.876 2.504 1.00 91.25 178 ALA A CA 1
ATOM 1464 C C . ALA A 1 178 ? 8.976 -3.244 2.952 1.00 91.25 178 ALA A C 1
ATOM 1466 O O . ALA A 1 178 ? 8.536 -3.788 3.960 1.00 91.25 178 ALA A O 1
ATOM 1467 N N . HIS A 1 179 ? 9.945 -3.815 2.228 1.00 90.81 179 HIS A N 1
ATOM 1468 C CA . HIS A 1 179 ? 10.466 -5.156 2.531 1.00 90.81 179 HIS A CA 1
ATOM 1469 C C . HIS A 1 179 ? 11.603 -5.164 3.552 1.00 90.81 179 HIS A C 1
ATOM 1471 O O . HIS A 1 179 ? 11.691 -6.086 4.361 1.00 90.81 179 HIS A O 1
ATOM 1477 N N . TYR A 1 180 ? 12.492 -4.172 3.493 1.00 91.06 180 TYR A N 1
ATOM 1478 C CA . TYR A 1 180 ? 13.741 -4.173 4.259 1.00 91.06 180 TYR A CA 1
ATOM 1479 C C . TYR A 1 180 ? 13.834 -3.051 5.291 1.00 91.06 180 TYR A C 1
ATOM 1481 O O . TYR A 1 180 ? 14.667 -3.142 6.192 1.00 91.06 180 TYR A O 1
ATOM 1489 N N . ARG A 1 181 ? 13.041 -1.979 5.162 1.00 90.94 181 ARG A N 1
ATOM 1490 C CA . ARG A 1 181 ? 13.059 -0.850 6.109 1.00 90.94 181 ARG A CA 1
ATOM 1491 C C . ARG A 1 181 ? 11.801 -0.709 6.954 1.00 90.94 181 ARG A C 1
ATOM 1493 O O . ARG A 1 181 ? 11.741 0.216 7.764 1.00 90.94 181 ARG A O 1
ATOM 1500 N N . MET A 1 182 ? 10.835 -1.609 6.804 1.00 90.81 182 MET A N 1
ATOM 1501 C CA . MET A 1 182 ? 9.683 -1.662 7.695 1.00 90.81 182 MET A CA 1
ATOM 1502 C C . MET A 1 182 ? 10.162 -1.840 9.141 1.00 90.81 182 MET A C 1
ATOM 1504 O O . MET A 1 182 ? 11.087 -2.611 9.413 1.00 90.81 182 MET A O 1
ATOM 1508 N N . SER A 1 183 ? 9.576 -1.079 10.069 1.00 91.69 183 SER A N 1
ATOM 1509 C CA . SER A 1 183 ? 9.924 -1.207 11.482 1.00 91.69 183 SER A CA 1
ATOM 1510 C C . SER A 1 183 ? 9.569 -2.621 11.969 1.00 91.69 183 SER A C 1
ATOM 1512 O O . SER A 1 183 ? 8.569 -3.184 11.522 1.00 91.69 183 SER A O 1
ATOM 1514 N N . PRO A 1 184 ? 10.350 -3.217 12.889 1.00 92.12 184 PRO A N 1
ATOM 1515 C CA . PRO A 1 184 ? 10.076 -4.573 13.368 1.00 92.12 184 PRO A CA 1
ATOM 1516 C C . PRO A 1 184 ? 8.697 -4.685 14.034 1.00 92.12 184 PRO A C 1
ATOM 1518 O O . PRO A 1 184 ? 8.049 -5.713 13.908 1.00 92.12 184 PRO A O 1
ATOM 1521 N N . GLN A 1 185 ? 8.219 -3.607 14.667 1.00 91.38 185 GLN A N 1
ATOM 1522 C CA . GLN A 1 185 ? 6.866 -3.518 15.227 1.00 91.38 185 GLN A CA 1
ATOM 1523 C C . GLN A 1 185 ? 5.792 -3.594 14.137 1.00 91.38 185 GLN A C 1
ATOM 1525 O O . GLN A 1 185 ? 4.822 -4.326 14.269 1.00 91.38 185 GLN A O 1
ATOM 1530 N N . LEU A 1 186 ? 5.970 -2.867 13.031 1.00 93.00 186 LEU A N 1
ATOM 1531 C CA . LEU A 1 186 ? 5.010 -2.879 11.929 1.00 93.00 186 LEU A CA 1
ATOM 1532 C C . LEU A 1 186 ? 5.013 -4.222 11.188 1.00 93.00 186 LEU A C 1
ATOM 1534 O O . LEU A 1 186 ? 3.968 -4.707 10.765 1.00 93.00 186 LEU A O 1
ATOM 1538 N N . GLN A 1 187 ? 6.185 -4.851 11.087 1.00 93.81 187 GLN A N 1
ATOM 1539 C CA . GLN A 1 187 ? 6.325 -6.193 10.536 1.00 93.81 187 GLN A CA 1
ATOM 1540 C C . GLN A 1 187 ? 5.627 -7.254 11.402 1.00 93.81 187 GLN A C 1
ATOM 1542 O O . GLN A 1 187 ? 5.067 -8.199 10.847 1.00 93.81 187 GLN A O 1
ATOM 1547 N N . ASP A 1 188 ? 5.668 -7.100 12.726 1.00 94.06 188 ASP A N 1
ATOM 1548 C CA . ASP A 1 188 ? 4.961 -7.959 13.676 1.00 94.06 188 ASP A CA 1
ATOM 1549 C C . ASP A 1 188 ? 3.441 -7.811 13.528 1.00 94.06 188 ASP A C 1
ATOM 1551 O O . ASP A 1 188 ? 2.755 -8.805 13.314 1.00 94.06 188 ASP A O 1
ATOM 1555 N N . ILE A 1 189 ? 2.932 -6.573 13.465 1.00 94.62 189 ILE A N 1
ATOM 1556 C CA . ILE A 1 189 ? 1.508 -6.296 13.197 1.00 94.62 189 ILE A CA 1
ATOM 1557 C C . ILE A 1 189 ? 1.067 -6.934 11.872 1.00 94.62 189 ILE A C 1
ATOM 1559 O O . ILE A 1 189 ? 0.014 -7.561 11.810 1.00 94.62 189 ILE A O 1
ATOM 1563 N N . PHE A 1 190 ? 1.875 -6.823 10.811 1.00 95.19 190 PHE A N 1
ATOM 1564 C CA . PHE A 1 190 ? 1.548 -7.420 9.513 1.00 95.19 190 PHE A CA 1
ATOM 1565 C C . PHE A 1 190 ? 1.452 -8.954 9.568 1.00 95.19 190 PHE A C 1
ATOM 1567 O O . PHE A 1 190 ? 0.583 -9.540 8.921 1.00 95.19 190 PHE A O 1
ATOM 1574 N N . GLN A 1 191 ? 2.362 -9.607 10.300 1.00 93.94 191 GLN A N 1
ATOM 1575 C CA . GLN A 1 191 ? 2.420 -11.069 10.394 1.00 93.94 191 GLN A CA 1
ATOM 1576 C C . GLN A 1 191 ? 1.361 -11.626 11.348 1.00 93.94 191 GLN A C 1
ATOM 1578 O O . GLN A 1 191 ? 0.662 -12.566 10.977 1.00 93.94 191 GLN A O 1
ATOM 1583 N N . ASN A 1 192 ? 1.217 -11.034 12.532 1.00 94.19 192 ASN A N 1
ATOM 1584 C CA . ASN A 1 192 ? 0.319 -11.522 13.577 1.00 94.19 192 ASN A CA 1
ATOM 1585 C C . ASN A 1 192 ? -1.137 -11.117 13.312 1.00 94.19 192 ASN A C 1
ATOM 1587 O O . ASN A 1 192 ? -2.035 -11.936 13.478 1.00 94.19 192 ASN A O 1
ATOM 1591 N N . GLY A 1 193 ? -1.372 -9.911 12.783 1.00 89.00 193 GLY A N 1
ATOM 1592 C CA . GLY A 1 193 ? -2.703 -9.443 12.377 1.00 89.00 193 GLY A CA 1
ATOM 1593 C C . GLY A 1 193 ? -3.238 -10.094 11.095 1.00 89.00 193 GLY A C 1
ATOM 1594 O O . GLY A 1 193 ? -4.275 -9.695 10.578 1.00 89.00 193 GLY A O 1
ATOM 1595 N N . SER A 1 194 ? -2.532 -11.082 10.529 1.00 89.38 194 SER A N 1
ATOM 1596 C CA . SER A 1 194 ? -2.967 -11.850 9.351 1.00 89.38 194 SER A CA 1
ATOM 1597 C C . SER A 1 194 ? -3.323 -11.007 8.111 1.00 89.38 194 SER A C 1
ATOM 1599 O O . SER A 1 194 ? -4.019 -11.478 7.207 1.00 89.38 194 SER A O 1
ATOM 1601 N N . PHE A 1 195 ? -2.794 -9.782 8.007 1.00 90.94 195 PHE A N 1
ATOM 1602 C CA . PHE A 1 195 ? -3.068 -8.859 6.899 1.00 90.94 195 PHE A CA 1
ATOM 1603 C C . PHE A 1 195 ? -2.692 -9.457 5.536 1.00 90.94 195 PHE A C 1
ATOM 1605 O O . PHE A 1 195 ? -3.427 -9.296 4.562 1.00 90.94 195 PHE A O 1
ATOM 1612 N N . GLY A 1 196 ? -1.595 -10.220 5.474 1.00 89.19 196 GLY A N 1
ATOM 1613 C CA . GLY A 1 196 ? -1.156 -10.881 4.241 1.00 89.19 196 GLY A CA 1
ATOM 1614 C C . GLY A 1 196 ? -2.122 -11.957 3.728 1.00 89.19 196 GLY A C 1
ATOM 1615 O O . GLY A 1 196 ? -2.268 -12.116 2.519 1.00 89.19 196 GLY A O 1
ATOM 1616 N N . VAL A 1 197 ? -2.821 -12.671 4.620 1.00 88.94 197 VAL A N 1
ATOM 1617 C CA . VAL A 1 197 ? -3.830 -13.681 4.231 1.00 88.94 197 VAL A CA 1
ATOM 1618 C C . VAL A 1 197 ? -5.088 -13.002 3.688 1.00 88.94 197 VAL A C 1
ATOM 1620 O O . VAL A 1 197 ? -5.740 -13.520 2.785 1.00 88.94 197 VAL A O 1
ATOM 1623 N N . ARG A 1 198 ? -5.388 -11.805 4.198 1.00 85.12 198 ARG A N 1
ATOM 1624 C CA . ARG A 1 198 ? -6.555 -10.993 3.834 1.00 85.12 198 ARG A CA 1
ATOM 1625 C C . ARG A 1 198 ? -6.322 -10.101 2.603 1.00 85.12 198 ARG A C 1
ATOM 1627 O O . ARG A 1 198 ? -7.169 -9.279 2.274 1.00 85.12 198 ARG A O 1
ATOM 1634 N N . GLY A 1 199 ? -5.202 -10.285 1.899 1.00 86.19 199 GLY A N 1
ATOM 1635 C CA . GLY A 1 199 ? -4.946 -9.669 0.595 1.00 86.19 199 GLY A CA 1
ATOM 1636 C C . GLY A 1 199 ? -4.186 -8.343 0.619 1.00 86.19 199 GLY A C 1
ATOM 1637 O O . GLY A 1 199 ? -4.038 -7.740 -0.438 1.00 86.19 199 GLY A O 1
ATOM 1638 N N . PHE A 1 200 ? -3.675 -7.898 1.771 1.00 91.19 200 PHE A N 1
ATOM 1639 C CA . PHE A 1 200 ? -2.782 -6.738 1.813 1.00 91.19 200 PHE A CA 1
ATOM 1640 C C . PHE A 1 200 ? -1.374 -7.102 1.345 1.00 91.19 200 PHE A C 1
ATOM 1642 O O . PHE A 1 200 ? -0.725 -7.978 1.928 1.00 91.19 200 PHE A O 1
ATOM 1649 N N . ASP A 1 201 ? -0.850 -6.362 0.367 1.00 92.44 201 ASP A N 1
ATOM 1650 C CA . ASP A 1 201 ? 0.584 -6.389 0.097 1.00 92.44 201 ASP A CA 1
ATOM 1651 C C . ASP A 1 201 ? 1.362 -5.585 1.156 1.00 92.44 201 ASP A C 1
ATOM 1653 O O . ASP A 1 201 ? 0.871 -4.611 1.732 1.00 92.44 201 ASP A O 1
ATOM 1657 N N . LYS A 1 202 ? 2.625 -5.950 1.401 1.00 94.06 202 LYS A N 1
ATOM 1658 C CA . LYS A 1 202 ? 3.491 -5.240 2.359 1.00 94.06 202 LYS A CA 1
ATOM 1659 C C . LYS A 1 202 ? 3.684 -3.776 1.987 1.00 94.06 202 LYS A C 1
ATOM 1661 O O . LYS A 1 202 ? 3.809 -2.932 2.872 1.00 94.06 202 LYS A O 1
ATOM 1666 N N . VAL A 1 203 ? 3.738 -3.475 0.690 1.00 92.12 203 VAL A N 1
ATOM 1667 C CA . VAL A 1 203 ? 3.894 -2.106 0.189 1.00 92.12 203 VAL A CA 1
ATOM 1668 C C . VAL A 1 203 ? 2.650 -1.278 0.503 1.00 92.12 203 VAL A C 1
ATOM 1670 O O . VAL A 1 203 ? 2.757 -0.172 1.031 1.00 92.12 203 VAL A O 1
ATOM 1673 N N . GLU A 1 204 ? 1.476 -1.841 0.234 1.00 92.50 204 GLU A N 1
ATOM 1674 C CA . GLU A 1 204 ? 0.168 -1.245 0.511 1.00 92.50 204 GLU A CA 1
ATOM 1675 C C . GLU A 1 204 ? -0.044 -1.014 2.007 1.00 92.50 204 GLU A C 1
ATOM 1677 O O . GLU A 1 204 ? -0.428 0.079 2.423 1.00 92.50 204 GLU A O 1
ATOM 1682 N N . PHE A 1 205 ? 0.305 -2.009 2.819 1.00 94.31 205 PHE A N 1
ATOM 1683 C CA . PHE A 1 205 ? 0.265 -1.920 4.271 1.00 94.31 205 PHE A CA 1
ATOM 1684 C C . PHE A 1 205 ? 1.209 -0.832 4.799 1.00 94.31 205 PHE A C 1
ATOM 1686 O O . PHE A 1 205 ? 0.793 0.042 5.555 1.00 94.31 205 PHE A O 1
ATOM 1693 N N . ASN A 1 206 ? 2.468 -0.808 4.350 1.00 93.88 206 ASN A N 1
ATOM 1694 C CA . ASN A 1 206 ? 3.423 0.221 4.768 1.00 93.88 206 ASN A CA 1
ATOM 1695 C C . ASN A 1 206 ? 2.941 1.633 4.410 1.00 93.88 206 ASN A C 1
ATOM 1697 O O . ASN A 1 206 ? 3.098 2.567 5.196 1.00 93.88 206 ASN A O 1
ATOM 1701 N N . ARG A 1 207 ? 2.331 1.788 3.229 1.00 91.75 207 ARG A N 1
ATOM 1702 C CA . ARG A 1 207 ? 1.744 3.057 2.801 1.00 91.75 207 ARG A CA 1
ATOM 1703 C C . ARG A 1 207 ? 0.556 3.466 3.673 1.00 91.75 207 ARG A C 1
ATOM 1705 O O . ARG A 1 207 ? 0.523 4.610 4.116 1.00 91.75 207 ARG A O 1
ATOM 1712 N N . LEU A 1 208 ? -0.367 2.553 3.977 1.00 93.31 208 LEU A N 1
ATOM 1713 C CA . LEU A 1 208 ? -1.511 2.838 4.850 1.00 93.31 208 LEU A CA 1
ATOM 1714 C C . LEU A 1 208 ? -1.060 3.365 6.223 1.00 93.31 208 LEU A C 1
ATOM 1716 O O . LEU A 1 208 ? -1.605 4.344 6.731 1.00 93.31 208 LEU A O 1
ATOM 1720 N N . PHE A 1 209 ? -0.026 2.758 6.808 1.00 92.88 209 PHE A N 1
ATOM 1721 C CA . PHE A 1 209 ? 0.514 3.198 8.097 1.00 92.88 209 PHE A CA 1
ATOM 1722 C C . PHE A 1 209 ? 1.323 4.491 8.006 1.00 92.88 209 PHE A C 1
ATOM 1724 O O . PHE A 1 209 ? 1.365 5.239 8.979 1.00 92.88 209 PHE A O 1
ATOM 1731 N N . SER A 1 210 ? 1.917 4.799 6.849 1.00 90.50 210 SER A N 1
ATOM 1732 C CA . SER A 1 210 ? 2.572 6.095 6.633 1.00 90.50 210 SER A CA 1
ATOM 1733 C C . SER A 1 210 ? 1.594 7.277 6.611 1.00 90.50 210 SER A C 1
ATOM 1735 O O . SER A 1 210 ? 2.010 8.402 6.863 1.00 90.50 210 SER A O 1
ATOM 1737 N N . GLU A 1 211 ? 0.304 7.017 6.376 1.00 91.25 211 GLU A N 1
ATOM 1738 C CA . GLU A 1 211 ? -0.781 8.012 6.404 1.00 91.25 211 GLU A CA 1
ATOM 1739 C C . GLU A 1 211 ? -1.523 8.059 7.755 1.00 91.25 211 GLU A C 1
ATOM 1741 O O . GLU A 1 211 ? -2.529 8.758 7.903 1.00 91.25 211 GLU A O 1
ATOM 1746 N N . SER A 1 212 ? -1.052 7.313 8.763 1.00 91.75 212 SER A N 1
ATOM 1747 C CA . SER A 1 212 ? -1.545 7.448 10.138 1.00 91.75 212 SER A CA 1
ATOM 1748 C C . SER A 1 212 ? -1.361 8.890 10.613 1.00 91.75 212 SER A C 1
ATOM 1750 O O . SER A 1 212 ? -0.323 9.511 10.388 1.00 91.75 212 SER A O 1
ATOM 1752 N N . SER A 1 213 ? -2.348 9.425 11.340 1.00 81.62 213 SER A N 1
ATOM 1753 C CA . SER A 1 213 ? -2.334 10.807 11.859 1.00 81.62 213 SER A CA 1
ATOM 1754 C C . SER A 1 213 ? -1.117 11.097 12.742 1.00 81.62 213 SER A C 1
ATOM 1756 O O . SER A 1 213 ? -0.758 12.254 12.971 1.00 81.62 213 SER A O 1
ATOM 1758 N N . LYS A 1 214 ? -0.497 10.040 13.270 1.00 77.12 214 LYS A N 1
ATOM 1759 C CA . LYS A 1 214 ? 0.755 10.089 14.011 1.00 77.12 214 LYS A CA 1
ATOM 1760 C C . LYS A 1 214 ? 1.705 9.046 13.431 1.00 77.12 214 LYS A C 1
ATOM 1762 O O . LYS A 1 214 ? 1.364 7.866 13.384 1.00 77.12 214 LYS A O 1
ATOM 1767 N N . ASP A 1 215 ? 2.931 9.470 13.115 1.00 75.25 215 ASP A N 1
ATOM 1768 C CA . ASP A 1 215 ? 4.045 8.594 12.699 1.00 75.25 215 ASP A CA 1
ATOM 1769 C C . ASP A 1 215 ? 4.389 7.507 13.739 1.00 75.25 215 ASP A C 1
ATOM 1771 O O . ASP A 1 215 ? 5.187 6.607 13.482 1.00 75.25 215 ASP A O 1
ATOM 1775 N N . LYS A 1 216 ? 3.860 7.632 14.961 1.00 86.81 216 LYS A N 1
ATOM 1776 C CA . LYS A 1 216 ? 4.095 6.728 16.083 1.00 86.81 216 LYS A CA 1
ATOM 1777 C C . LYS A 1 216 ? 2.771 6.359 16.739 1.00 86.81 216 LYS A C 1
ATOM 1779 O O . LYS A 1 216 ? 1.896 7.226 16.840 1.00 86.81 216 LYS A O 1
ATOM 1784 N N . PRO A 1 217 ? 2.656 5.129 17.256 1.00 92.50 217 PRO A N 1
ATOM 1785 C CA . PRO A 1 217 ? 1.464 4.727 17.969 1.00 92.50 217 PRO A CA 1
ATOM 1786 C C . PRO A 1 217 ? 1.314 5.540 19.258 1.00 92.50 217 PRO A C 1
ATOM 1788 O O . PRO A 1 217 ? 2.298 5.941 19.890 1.00 92.50 217 PRO A O 1
ATOM 1791 N N . THR A 1 218 ? 0.068 5.804 19.638 1.00 95.12 218 THR A N 1
ATOM 1792 C CA . THR A 1 218 ? -0.259 6.510 20.879 1.00 95.12 218 THR A CA 1
ATOM 1793 C C . THR A 1 218 ? -0.608 5.502 21.953 1.00 95.12 218 THR A C 1
ATOM 1795 O O . THR A 1 218 ? -1.396 4.594 21.714 1.00 95.12 218 THR A O 1
ATOM 1798 N N . ILE A 1 219 ? -0.025 5.674 23.137 1.00 96.31 219 ILE A N 1
ATOM 1799 C CA . ILE A 1 219 ? -0.324 4.837 24.297 1.00 96.31 219 ILE A CA 1
ATOM 1800 C C . ILE A 1 219 ? -1.417 5.525 25.106 1.00 96.31 219 ILE A C 1
ATOM 1802 O O . ILE A 1 219 ? -1.254 6.671 25.537 1.00 96.31 219 ILE A O 1
ATOM 1806 N N . TYR A 1 220 ? -2.512 4.813 25.323 1.00 97.06 220 TYR A N 1
ATOM 1807 C CA . TYR A 1 220 ? -3.637 5.250 26.131 1.00 97.06 220 TYR A CA 1
ATOM 1808 C C . TYR A 1 220 ? -3.676 4.472 27.449 1.00 97.06 220 TYR A C 1
ATOM 1810 O O . TYR A 1 220 ? -3.568 3.247 27.425 1.00 97.06 220 TYR A O 1
ATOM 1818 N N . PRO A 1 221 ? -3.810 5.147 28.606 1.00 97.56 221 PRO A N 1
ATOM 1819 C CA . PRO A 1 221 ? -3.873 4.467 29.895 1.00 97.56 221 PRO A CA 1
ATOM 1820 C C . PRO A 1 221 ? -5.199 3.715 30.070 1.00 97.56 221 PRO A C 1
ATOM 1822 O O . PRO A 1 221 ? -6.194 4.021 29.409 1.00 97.56 221 PRO A O 1
ATOM 1825 N N . GLN A 1 222 ? -5.222 2.769 31.010 1.00 97.25 222 GLN A N 1
ATOM 1826 C CA . GLN A 1 222 ? -6.436 2.060 31.410 1.00 97.25 222 GLN A CA 1
ATOM 1827 C C . GLN A 1 222 ? -7.563 3.035 31.787 1.00 97.25 222 GLN A C 1
ATOM 1829 O O . GLN A 1 222 ? -7.328 4.067 32.421 1.00 97.25 222 GLN A O 1
ATOM 1834 N N . GLY A 1 223 ? -8.794 2.708 31.397 1.00 95.31 223 GLY A N 1
ATOM 1835 C CA . GLY A 1 223 ? -9.975 3.530 31.655 1.00 95.31 223 GLY A CA 1
ATOM 1836 C C . GLY A 1 223 ? -10.115 4.738 30.725 1.00 95.31 223 GLY A C 1
ATOM 1837 O O . GLY A 1 223 ? -11.091 5.478 30.836 1.00 95.31 223 GLY A O 1
ATOM 1838 N N . HIS A 1 224 ? -9.173 4.965 29.801 1.00 96.25 224 HIS A N 1
ATOM 1839 C CA . HIS A 1 224 ? -9.326 6.016 28.804 1.00 96.25 224 HIS A CA 1
ATOM 1840 C C . HIS A 1 224 ? -10.430 5.656 27.807 1.00 96.25 224 HIS A C 1
ATOM 1842 O O . HIS A 1 224 ? -10.441 4.559 27.250 1.00 96.25 224 HIS A O 1
ATOM 1848 N N . ILE A 1 225 ? -11.340 6.598 27.567 1.00 94.38 225 ILE A N 1
ATOM 1849 C CA . ILE A 1 225 ? -12.412 6.453 26.586 1.00 94.38 225 ILE A CA 1
ATOM 1850 C C . ILE A 1 225 ? -11.842 6.855 25.224 1.00 94.38 225 ILE A C 1
ATOM 1852 O O . ILE A 1 225 ? -11.633 8.038 24.967 1.00 94.38 225 ILE A O 1
ATOM 1856 N N . LEU A 1 226 ? -11.574 5.871 24.365 1.00 92.75 226 LEU A N 1
ATOM 1857 C CA . LEU A 1 226 ? -11.110 6.098 22.993 1.00 92.75 226 LEU A CA 1
ATOM 1858 C C . LEU A 1 226 ? -12.199 6.747 22.143 1.00 92.75 226 LEU A C 1
ATOM 1860 O O . LEU A 1 226 ? -11.905 7.569 21.277 1.00 92.75 226 LEU A O 1
ATOM 1864 N N . LYS A 1 227 ? -13.453 6.373 22.411 1.00 92.06 227 LYS A N 1
ATOM 1865 C CA . LYS A 1 227 ? -14.625 6.864 21.702 1.00 92.06 227 LYS A CA 1
ATOM 1866 C C . LYS A 1 227 ? -15.829 6.908 22.629 1.00 92.06 227 LYS A C 1
ATOM 1868 O O . LYS A 1 227 ? -16.162 5.901 23.252 1.00 92.06 227 LYS A O 1
ATOM 1873 N N . ALA A 1 228 ? -16.458 8.075 22.727 1.00 90.19 228 ALA A N 1
ATOM 1874 C CA . ALA A 1 228 ? -17.652 8.272 23.538 1.00 90.19 228 ALA A CA 1
ATOM 1875 C C . ALA A 1 228 ? -18.915 8.042 22.697 1.00 90.19 228 ALA A C 1
ATOM 1877 O O . ALA A 1 228 ? -19.095 8.655 21.642 1.00 90.19 228 ALA A O 1
ATOM 1878 N N . GLY A 1 229 ? -19.805 7.185 23.182 1.00 84.19 229 GLY A N 1
ATOM 1879 C CA . GLY A 1 229 ? -21.087 6.895 22.564 1.00 84.19 229 GLY A CA 1
ATOM 1880 C C . GLY A 1 229 ? -21.986 8.128 22.500 1.00 84.19 229 GLY A C 1
ATOM 1881 O O . GLY A 1 229 ? -22.118 8.875 23.470 1.00 84.19 229 GLY A O 1
ATOM 1882 N N . GLY A 1 230 ? -22.599 8.371 21.340 1.00 78.44 230 GLY A N 1
ATOM 1883 C CA . GLY A 1 230 ? -23.536 9.485 21.141 1.00 78.44 230 GLY A CA 1
ATOM 1884 C C . GLY A 1 230 ? -22.911 10.882 21.044 1.00 78.44 230 GLY A C 1
ATOM 1885 O O . GLY A 1 230 ? -23.626 11.845 20.754 1.00 78.44 230 GLY A O 1
ATOM 1886 N N . ALA A 1 231 ? -21.594 11.025 21.223 1.00 75.88 231 ALA A N 1
ATOM 1887 C CA . ALA A 1 231 ? -20.896 12.238 20.814 1.00 75.88 231 ALA A CA 1
ATOM 1888 C C . ALA A 1 231 ? -20.985 12.395 19.285 1.00 75.88 231 ALA A C 1
ATOM 1890 O O . ALA A 1 231 ? -21.174 11.417 18.558 1.00 75.88 231 ALA A O 1
ATOM 1891 N N . LYS A 1 232 ? -20.867 13.631 18.771 1.00 75.94 232 LYS A N 1
ATOM 1892 C CA . LYS A 1 232 ? -20.733 13.847 17.319 1.00 75.94 232 LYS A CA 1
ATOM 1893 C C . LYS A 1 232 ? -19.597 12.952 16.831 1.00 75.94 232 LYS A C 1
ATOM 1895 O O . LYS A 1 232 ? -18.478 13.168 17.275 1.00 75.94 232 LYS A O 1
ATOM 1900 N N . SER A 1 233 ? -19.929 11.981 15.975 1.00 69.75 233 SER A N 1
ATOM 1901 C CA . SER A 1 233 ? -19.049 10.897 15.523 1.00 69.75 233 SER A CA 1
ATOM 1902 C C . SER A 1 233 ? -17.615 11.386 15.347 1.00 69.75 233 SER A C 1
ATOM 1904 O O . SER A 1 233 ? -17.341 12.165 14.423 1.00 69.75 233 SER A O 1
ATOM 1906 N N . ASP A 1 234 ? -16.726 10.961 16.243 1.00 83.50 234 ASP A N 1
ATOM 1907 C CA . ASP A 1 234 ? -15.299 11.184 16.078 1.00 83.50 234 ASP A CA 1
ATOM 1908 C C . ASP A 1 234 ? -14.891 10.436 14.811 1.00 83.50 234 ASP A C 1
ATOM 1910 O O . ASP A 1 234 ? -14.940 9.210 14.754 1.00 83.50 234 ASP A O 1
ATOM 1914 N N . LYS A 1 235 ? -14.571 11.193 13.759 1.00 92.00 235 LYS A N 1
ATOM 1915 C CA . LYS A 1 235 ? -14.265 10.681 12.419 1.00 92.00 235 LYS A CA 1
ATOM 1916 C C . LYS A 1 235 ? -12.884 10.022 12.374 1.00 92.00 235 LYS A C 1
ATOM 1918 O O . LYS A 1 235 ? -11.997 10.466 11.646 1.00 92.00 235 LYS A O 1
ATOM 1923 N N . LYS A 1 236 ? -12.674 9.008 13.202 1.00 94.81 236 LYS A N 1
ATOM 1924 C CA . LYS A 1 236 ? -11.386 8.355 13.376 1.00 94.81 236 LYS A CA 1
ATOM 1925 C C . LYS A 1 236 ? -11.532 6.845 13.349 1.00 94.81 236 LYS A C 1
ATOM 1927 O O . LYS A 1 236 ? -12.436 6.283 13.962 1.00 94.81 236 LYS A O 1
ATOM 1932 N N . LEU A 1 237 ? -10.611 6.214 12.636 1.00 95.38 237 LEU A N 1
ATOM 1933 C CA . LEU A 1 237 ? -10.392 4.779 12.629 1.00 95.38 237 LEU A CA 1
ATOM 1934 C C . LEU A 1 237 ? -9.201 4.509 13.542 1.00 95.38 237 LEU A C 1
ATOM 1936 O O . LEU A 1 237 ? -8.180 5.193 13.436 1.00 95.38 237 LEU A O 1
ATOM 1940 N N . TYR A 1 238 ? -9.322 3.529 14.425 1.00 96.19 238 TYR A N 1
ATOM 1941 C CA . TYR A 1 238 ? -8.226 3.125 15.294 1.00 96.19 238 TYR A CA 1
ATOM 1942 C C . TYR A 1 238 ? -7.868 1.663 15.059 1.00 96.19 238 TYR A C 1
ATOM 1944 O O . TYR A 1 238 ? -8.751 0.878 14.737 1.00 96.19 238 TYR A O 1
ATOM 1952 N N . LEU A 1 239 ? -6.602 1.300 15.253 1.00 96.31 239 LEU A N 1
ATOM 1953 C CA . LEU A 1 239 ? -6.138 -0.090 15.282 1.00 96.31 239 LEU A CA 1
ATOM 1954 C C . LEU A 1 239 ? -5.392 -0.332 16.588 1.00 96.31 239 LEU A C 1
ATOM 1956 O O . LEU A 1 239 ? -4.408 0.364 16.864 1.00 96.31 239 LEU A O 1
ATOM 1960 N N . ILE A 1 240 ? -5.845 -1.308 17.370 1.00 96.69 240 ILE A N 1
ATOM 1961 C CA . ILE A 1 240 ? -5.162 -1.731 18.594 1.00 96.69 240 ILE A CA 1
ATOM 1962 C C . ILE A 1 240 ? -3.962 -2.582 18.185 1.00 96.69 240 ILE A C 1
ATOM 1964 O O . ILE A 1 240 ? -4.117 -3.563 17.471 1.00 96.69 240 ILE A O 1
ATOM 1968 N N . THR A 1 241 ? -2.755 -2.224 18.610 1.00 95.56 241 THR A N 1
ATOM 1969 C CA . THR A 1 241 ? -1.556 -3.031 18.317 1.00 95.56 241 THR A CA 1
ATOM 1970 C C . THR A 1 241 ? -1.031 -3.775 19.523 1.00 95.56 241 THR A C 1
ATOM 1972 O O . THR A 1 241 ? -0.403 -4.808 19.355 1.00 95.56 241 THR A O 1
ATOM 1975 N N . GLU A 1 242 ? -1.256 -3.238 20.719 1.00 95.94 242 GLU A N 1
ATOM 1976 C CA . GLU A 1 242 ? -0.931 -3.899 21.982 1.00 95.94 242 GLU A CA 1
ATOM 1977 C C . GLU A 1 242 ? -2.025 -3.560 22.996 1.00 95.94 242 GLU A C 1
ATOM 1979 O O . GLU A 1 242 ? -2.469 -2.405 23.067 1.00 95.94 242 GLU A O 1
ATOM 1984 N N . GLY A 1 243 ? -2.419 -4.537 23.810 1.00 96.00 243 GLY A N 1
ATOM 1985 C CA . GLY A 1 243 ? -3.443 -4.377 24.838 1.00 96.00 243 GLY A CA 1
ATOM 1986 C C . GLY A 1 243 ? -4.858 -4.702 24.356 1.00 96.00 243 GLY A C 1
ATOM 1987 O O . GLY A 1 243 ? -5.073 -5.278 23.299 1.00 96.00 243 GLY A O 1
ATOM 1988 N N . SER A 1 244 ? -5.846 -4.356 25.177 1.00 96.56 244 SER A N 1
ATOM 1989 C CA . SER A 1 244 ? -7.258 -4.639 24.915 1.00 96.56 244 SER A CA 1
ATOM 1990 C C . SER A 1 244 ? -8.127 -3.436 25.246 1.00 96.56 244 SER A C 1
ATOM 1992 O O . SER A 1 244 ? -7.796 -2.614 26.116 1.00 96.56 244 SER A O 1
ATOM 1994 N N . ALA A 1 245 ? -9.259 -3.356 24.559 1.00 97.19 245 ALA A N 1
ATOM 1995 C CA . ALA A 1 245 ? -10.322 -2.413 24.854 1.00 97.19 245 ALA A CA 1
ATOM 1996 C C . ALA A 1 245 ? -11.634 -3.162 25.104 1.00 97.19 245 ALA A C 1
ATOM 1998 O O . ALA A 1 245 ? -11.811 -4.309 24.710 1.00 97.19 245 ALA A O 1
ATOM 1999 N N . GLN A 1 246 ? -12.572 -2.510 25.773 1.00 95.94 246 GLN A N 1
ATOM 2000 C CA . GLN A 1 246 ? -13.920 -3.010 25.988 1.00 95.94 246 GLN A CA 1
ATOM 2001 C C . GLN A 1 246 ? -14.917 -2.010 25.428 1.00 95.94 246 GLN A C 1
ATOM 2003 O O . GLN A 1 246 ? -14.799 -0.799 25.619 1.00 95.94 246 GLN A O 1
ATOM 2008 N N . VAL A 1 247 ? -15.909 -2.540 24.729 1.00 94.06 247 VAL A N 1
ATOM 2009 C CA . VAL A 1 247 ? -17.067 -1.800 24.252 1.00 94.06 247 VAL A CA 1
ATOM 2010 C C . VAL A 1 247 ? -18.107 -1.857 25.361 1.00 94.06 247 VAL A C 1
ATOM 2012 O O . VAL A 1 247 ? -18.651 -2.924 25.642 1.00 94.06 247 VAL A O 1
ATOM 2015 N N . THR A 1 248 ? -18.364 -0.731 26.017 1.00 93.25 248 THR A N 1
ATOM 2016 C CA . THR A 1 248 ? -19.358 -0.610 27.083 1.00 93.25 248 THR A CA 1
ATOM 2017 C C . THR A 1 248 ? -20.580 0.155 26.594 1.00 93.25 248 THR A C 1
ATOM 2019 O O . THR A 1 248 ? -20.488 1.156 25.887 1.00 93.25 248 THR A O 1
ATOM 2022 N N . SER A 1 249 ? -21.762 -0.318 26.965 1.00 89.38 249 SER A N 1
ATOM 2023 C CA . SER A 1 249 ? -23.009 0.410 26.753 1.00 89.38 249 SER A CA 1
ATOM 2024 C C . SER A 1 249 ? -23.046 1.692 27.598 1.00 89.38 249 SER A C 1
ATOM 2026 O O . SER A 1 249 ? -22.238 1.886 28.507 1.00 89.38 249 SER A O 1
ATOM 2028 N N . THR A 1 250 ? -24.024 2.565 27.351 1.00 85.25 250 THR A N 1
ATOM 2029 C CA . THR A 1 250 ? -24.276 3.759 28.179 1.00 85.25 250 THR A CA 1
ATOM 2030 C C . THR A 1 250 ? -24.545 3.410 29.652 1.00 85.25 250 THR A C 1
ATOM 2032 O O . THR A 1 250 ? -24.287 4.230 30.526 1.00 85.25 250 THR A O 1
ATOM 2035 N N . ASN A 1 251 ? -25.011 2.186 29.930 1.00 86.88 251 ASN A N 1
ATOM 2036 C CA . ASN A 1 251 ? -25.265 1.666 31.280 1.00 86.88 251 ASN A CA 1
ATOM 2037 C C . ASN A 1 251 ? -24.040 0.961 31.909 1.00 86.88 251 ASN A C 1
ATOM 2039 O O . ASN A 1 251 ? -24.212 0.167 32.829 1.00 86.88 251 ASN A O 1
ATOM 2043 N N . ASP A 1 252 ? -22.828 1.176 31.384 1.00 87.00 252 ASP A N 1
ATOM 2044 C CA . ASP A 1 252 ? -21.576 0.516 31.807 1.00 87.00 252 ASP A CA 1
ATOM 2045 C C . ASP A 1 252 ? -21.567 -1.023 31.679 1.00 87.00 252 ASP A C 1
ATOM 2047 O O . ASP A 1 252 ? -20.674 -1.705 32.181 1.00 87.00 252 ASP A O 1
ATOM 2051 N N . VAL A 1 253 ? -22.533 -1.594 30.956 1.00 89.06 253 VAL A N 1
ATOM 2052 C CA . VAL A 1 253 ? -22.561 -3.026 30.633 1.00 89.06 253 VAL A CA 1
ATOM 2053 C C . VAL A 1 253 ? -21.548 -3.309 29.526 1.00 89.06 253 VAL A C 1
ATOM 2055 O O . VAL A 1 253 ? -21.611 -2.699 28.458 1.00 89.06 253 VAL A O 1
ATOM 2058 N N . VAL A 1 254 ? -20.617 -4.234 29.765 1.00 90.69 254 VAL A N 1
ATOM 2059 C CA . VAL A 1 254 ? -19.624 -4.668 28.770 1.00 90.69 254 VAL A CA 1
ATOM 2060 C C . VAL A 1 254 ? -20.325 -5.488 27.685 1.00 90.69 254 VAL A C 1
ATOM 2062 O O . VAL A 1 254 ? -20.837 -6.569 27.961 1.00 90.69 254 VAL A O 1
ATOM 2065 N N . LEU A 1 255 ? -20.356 -4.962 26.460 1.00 89.62 255 LEU A N 1
ATOM 2066 C CA . LEU A 1 255 ? -20.982 -5.594 25.294 1.00 89.62 255 LEU A CA 1
ATOM 2067 C C . LEU A 1 255 ? -20.011 -6.522 24.567 1.00 89.62 255 LEU A C 1
ATOM 2069 O O . LEU A 1 255 ? -20.372 -7.627 24.175 1.00 89.62 255 LEU A O 1
ATOM 2073 N N . SER A 1 256 ? -18.775 -6.062 24.373 1.00 90.25 256 SER A N 1
ATOM 2074 C CA . SER A 1 256 ? -17.736 -6.827 23.689 1.00 90.25 256 SER A CA 1
ATOM 2075 C C . SER A 1 256 ? -16.361 -6.458 24.215 1.00 90.25 256 SER A C 1
ATOM 2077 O O . SER A 1 256 ? -16.129 -5.332 24.659 1.00 90.25 256 SER A O 1
ATOM 2079 N N . GLN A 1 257 ? -15.436 -7.402 24.118 1.00 93.56 257 GLN A N 1
ATOM 2080 C CA . GLN A 1 257 ? -14.012 -7.159 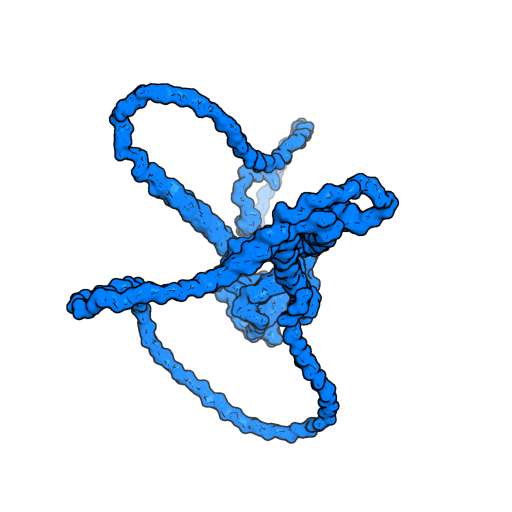24.286 1.00 93.56 257 GLN A CA 1
ATOM 2081 C C . GLN A 1 257 ? -13.379 -7.054 22.895 1.00 93.56 257 GLN A C 1
ATOM 2083 O O . GLN A 1 257 ? -13.809 -7.743 21.974 1.00 93.56 257 GLN A O 1
ATOM 2088 N N . LEU A 1 258 ? -12.435 -6.133 22.744 1.00 95.06 258 LEU A N 1
ATOM 2089 C CA . LEU A 1 258 ? -11.630 -5.914 21.549 1.00 95.06 258 LEU A CA 1
ATOM 2090 C C . LEU A 1 258 ? -10.191 -6.275 21.895 1.00 95.06 258 LEU A C 1
ATOM 2092 O O . LEU A 1 258 ? -9.660 -5.821 22.920 1.00 95.06 258 LEU A O 1
ATOM 2096 N N . GLU A 1 259 ? -9.592 -7.105 21.057 1.00 95.50 259 GLU A N 1
ATOM 2097 C CA . GLU A 1 259 ? -8.257 -7.651 21.272 1.00 95.50 259 GLU A CA 1
ATOM 2098 C C . GLU A 1 259 ? -7.214 -6.938 20.403 1.00 95.50 259 GLU A C 1
ATOM 2100 O O . GLU A 1 259 ? -7.468 -5.897 19.790 1.00 95.50 259 GLU A O 1
ATOM 2105 N N . GLU A 1 260 ? -5.989 -7.454 20.416 1.00 95.38 260 GLU A N 1
ATOM 2106 C CA . GLU A 1 260 ? -4.910 -6.941 19.584 1.00 95.38 260 GLU A CA 1
ATOM 2107 C C . GLU A 1 260 ? -5.230 -7.180 18.103 1.00 95.38 260 GLU A C 1
ATOM 2109 O O . GLU A 1 260 ? -5.753 -8.222 17.723 1.00 95.38 260 GLU A O 1
ATOM 2114 N N . TYR A 1 261 ? -4.884 -6.202 17.268 1.00 94.62 261 TYR A N 1
ATOM 2115 C CA . TYR A 1 261 ? -5.127 -6.156 15.822 1.00 94.62 261 TYR A CA 1
ATOM 2116 C C . TYR A 1 261 ? -6.581 -5.930 15.389 1.00 94.62 261 TYR A C 1
ATOM 2118 O O . TYR A 1 261 ? -6.846 -5.890 14.185 1.00 94.62 261 TYR A O 1
ATOM 2126 N N . ASP A 1 262 ? -7.480 -5.674 16.338 1.00 94.25 262 ASP A N 1
ATOM 2127 C CA . ASP A 1 262 ? -8.846 -5.252 16.049 1.00 94.25 262 ASP A CA 1
ATOM 2128 C C . ASP A 1 262 ? -8.914 -3.768 15.677 1.00 94.25 262 ASP A C 1
ATOM 2130 O O . ASP A 1 262 ? -8.268 -2.905 16.300 1.00 94.25 262 ASP A O 1
ATOM 2134 N N . PHE A 1 263 ? -9.756 -3.449 14.693 1.00 95.00 263 PHE A N 1
ATOM 2135 C CA . PHE A 1 263 ? -10.071 -2.061 14.387 1.00 95.00 263 PHE A CA 1
ATOM 2136 C C . PHE A 1 263 ? -11.215 -1.525 15.267 1.00 95.00 263 PHE A C 1
ATOM 2138 O O . PHE A 1 263 ? -12.058 -2.228 15.825 1.00 95.00 263 PHE A O 1
ATOM 2145 N N . ILE A 1 264 ? -11.227 -0.203 15.429 1.00 94.75 264 ILE A N 1
ATOM 2146 C CA . ILE A 1 264 ? -12.255 0.539 16.154 1.00 94.75 264 ILE A CA 1
ATOM 2147 C C . ILE A 1 264 ? -12.784 1.636 15.244 1.00 94.75 264 ILE A C 1
ATOM 2149 O O . ILE A 1 264 ? -12.016 2.427 14.698 1.00 94.75 264 ILE A O 1
ATOM 2153 N N . GLY A 1 265 ? -14.109 1.733 15.134 1.00 92.12 265 GLY A N 1
ATOM 2154 C CA . GLY A 1 265 ? -14.760 2.731 14.279 1.00 92.12 265 GLY A CA 1
ATOM 2155 C C . GLY A 1 265 ? -14.954 2.277 12.832 1.00 92.12 265 GLY A C 1
ATOM 2156 O O . GLY A 1 265 ? -15.383 3.075 12.006 1.00 92.12 265 GLY A O 1
ATOM 2157 N N . GLU A 1 266 ? -14.715 1.000 12.536 1.00 92.38 266 GLU A N 1
ATOM 2158 C CA . GLU A 1 266 ? -14.920 0.376 11.222 1.00 92.38 266 GLU A CA 1
ATOM 2159 C C . GLU A 1 266 ? -16.306 0.654 10.634 1.00 92.38 266 GLU A C 1
ATOM 2161 O O . GLU A 1 266 ? -16.438 1.115 9.502 1.00 92.38 266 GLU A O 1
ATOM 2166 N N . MET A 1 267 ? -17.351 0.433 11.435 1.00 87.31 267 MET A N 1
ATOM 2167 C CA . MET A 1 267 ? -18.735 0.618 11.005 1.00 87.31 267 MET A CA 1
ATOM 2168 C C . MET A 1 267 ? -19.028 2.077 10.632 1.00 87.31 267 MET A C 1
ATOM 2170 O O . MET A 1 267 ? -19.693 2.361 9.637 1.00 87.31 267 MET A O 1
ATOM 2174 N N . GLU A 1 268 ? -18.497 3.024 11.406 1.00 89.94 268 GLU A N 1
ATOM 2175 C CA . GLU A 1 268 ? -18.641 4.446 11.091 1.00 89.94 268 GLU A CA 1
ATOM 2176 C C . GLU A 1 268 ? -17.842 4.838 9.860 1.00 89.94 268 GLU A C 1
ATOM 2178 O O . GLU A 1 268 ? -18.298 5.681 9.090 1.00 89.94 268 GLU A O 1
ATOM 2183 N N . PHE A 1 269 ? -16.685 4.212 9.651 1.00 92.62 269 PHE A N 1
ATOM 2184 C CA . PHE A 1 269 ? -15.878 4.441 8.468 1.00 92.62 269 PHE A CA 1
ATOM 2185 C C . PHE A 1 269 ? -16.595 3.973 7.196 1.00 92.62 269 PHE A C 1
ATOM 2187 O O . PHE A 1 269 ? -16.668 4.728 6.227 1.00 92.62 269 PHE A O 1
ATOM 2194 N N . ILE A 1 270 ? -17.211 2.786 7.215 1.00 90.94 270 ILE A N 1
ATOM 2195 C CA . ILE A 1 270 ? -18.025 2.286 6.095 1.00 90.94 270 ILE A CA 1
ATOM 2196 C C . ILE A 1 270 ? -19.193 3.237 5.819 1.00 90.94 270 ILE A C 1
ATOM 2198 O O . ILE A 1 270 ? -19.369 3.684 4.687 1.00 90.94 270 ILE A O 1
ATOM 2202 N N . GLN A 1 271 ? -19.955 3.616 6.851 1.00 91.00 271 GLN A N 1
ATOM 2203 C CA . GLN A 1 271 ? -21.064 4.565 6.693 1.00 91.00 271 GLN A CA 1
ATOM 2204 C C . GLN A 1 271 ? -20.591 5.920 6.158 1.00 91.00 271 GLN A C 1
ATOM 2206 O O . GLN A 1 271 ? -21.283 6.559 5.361 1.00 91.00 271 GLN A O 1
ATOM 2211 N N . TYR A 1 272 ? -19.413 6.372 6.589 1.00 92.06 272 TYR A N 1
ATOM 2212 C CA . TYR A 1 272 ? -18.804 7.602 6.107 1.00 92.06 272 TYR A CA 1
ATOM 2213 C C . TYR A 1 272 ? -18.480 7.522 4.611 1.00 92.06 272 TYR A C 1
ATOM 2215 O O . TYR A 1 272 ? -18.834 8.435 3.861 1.00 92.06 272 TYR A O 1
ATOM 2223 N N . LEU A 1 273 ? -17.885 6.413 4.165 1.00 91.00 273 LEU A N 1
ATOM 2224 C CA . LEU A 1 273 ? -17.597 6.155 2.755 1.00 91.00 273 LEU A CA 1
ATOM 2225 C C . LEU A 1 273 ? -18.875 6.085 1.907 1.00 91.00 273 LEU A C 1
ATOM 2227 O O . LEU A 1 273 ? -18.927 6.705 0.843 1.00 91.00 273 LEU A O 1
ATOM 2231 N N . SER A 1 274 ? -19.924 5.411 2.389 1.00 90.56 274 SER A N 1
ATOM 2232 C CA . SER A 1 274 ? -21.222 5.350 1.702 1.00 90.56 274 SER A CA 1
ATOM 2233 C C . SER A 1 274 ? -21.854 6.736 1.541 1.00 90.56 274 SER A C 1
ATOM 2235 O O . SER A 1 274 ? -22.317 7.088 0.460 1.00 90.56 274 SER A O 1
ATOM 2237 N N . ARG A 1 275 ? -21.814 7.582 2.578 1.00 91.12 275 ARG A N 1
ATOM 2238 C CA . ARG A 1 275 ? -22.334 8.960 2.483 1.00 91.12 275 ARG A CA 1
ATOM 2239 C C . ARG A 1 275 ? -21.532 9.816 1.506 1.00 91.12 275 ARG A C 1
ATOM 2241 O O . ARG A 1 275 ? -22.097 10.665 0.818 1.00 91.12 275 ARG A O 1
ATOM 2248 N N . GLN A 1 276 ? -20.215 9.626 1.446 1.00 90.38 276 GLN A N 1
ATOM 2249 C CA . GLN A 1 276 ? -19.367 10.349 0.498 1.00 90.38 276 GLN A CA 1
ATOM 2250 C C . GLN A 1 276 ? -19.683 9.974 -0.955 1.00 90.38 276 GLN A C 1
ATOM 2252 O O . GLN A 1 276 ? -19.744 10.863 -1.808 1.00 90.38 276 GLN A O 1
ATOM 2257 N N . SER A 1 277 ? -19.941 8.695 -1.245 1.00 88.12 277 SER A N 1
ATOM 2258 C CA . SER A 1 277 ? -20.313 8.267 -2.599 1.00 88.12 277 SER A CA 1
ATOM 2259 C C . SER A 1 277 ? -21.697 8.787 -3.014 1.00 88.12 277 SER A C 1
ATOM 2261 O O . SER A 1 277 ? -21.851 9.290 -4.128 1.00 88.12 277 SER A O 1
ATOM 2263 N N . GLU A 1 278 ? -22.683 8.775 -2.110 1.00 90.12 278 GLU A N 1
ATOM 2264 C CA . GLU A 1 278 ? -24.019 9.345 -2.348 1.00 90.12 278 GLU A CA 1
ATOM 2265 C C . GLU A 1 278 ? -23.969 10.854 -2.635 1.00 90.12 278 GLU A C 1
ATOM 2267 O O . GLU A 1 278 ? -24.619 11.346 -3.566 1.00 90.12 278 GLU A O 1
ATOM 2272 N N . ASN A 1 279 ? -23.153 11.596 -1.881 1.00 90.19 279 ASN A N 1
ATOM 2273 C CA . ASN A 1 279 ? -22.967 13.031 -2.086 1.00 90.19 279 ASN A CA 1
ATOM 2274 C C . ASN A 1 279 ? -22.278 13.339 -3.424 1.00 90.19 279 ASN A C 1
ATOM 2276 O O . ASN A 1 279 ? -22.686 14.272 -4.119 1.00 90.19 279 ASN A O 1
ATOM 2280 N N . ALA A 1 280 ? -21.272 12.548 -3.815 1.00 86.38 280 ALA A N 1
ATOM 2281 C CA . ALA A 1 280 ? -20.592 12.701 -5.101 1.00 86.38 280 ALA A CA 1
ATOM 2282 C C . ALA A 1 280 ? -21.546 12.464 -6.288 1.00 86.38 280 ALA A C 1
ATOM 2284 O O . ALA A 1 280 ? -21.537 13.235 -7.251 1.00 86.38 280 ALA A O 1
ATOM 2285 N N . ASN A 1 281 ? -22.422 11.460 -6.185 1.00 86.62 281 ASN A N 1
ATOM 2286 C CA . ASN A 1 281 ? -23.429 11.155 -7.204 1.00 86.62 281 ASN A CA 1
ATOM 2287 C C . ASN A 1 281 ? -24.540 12.216 -7.266 1.00 86.62 281 ASN A C 1
ATOM 2289 O O . ASN A 1 281 ? -25.009 12.580 -8.341 1.00 86.62 281 ASN A O 1
ATOM 2293 N N . SER A 1 282 ? -24.944 12.770 -6.124 1.00 87.06 282 SER A N 1
ATOM 2294 C CA . SER A 1 282 ? -25.967 13.825 -6.084 1.00 87.06 282 SER A CA 1
ATOM 2295 C C . SER A 1 282 ? -25.456 15.150 -6.668 1.00 87.06 282 SER A C 1
ATOM 2297 O O . SER A 1 282 ? -26.197 15.879 -7.337 1.00 87.06 282 SER A O 1
ATOM 2299 N N . ALA A 1 283 ? -24.172 15.460 -6.459 1.00 79.81 283 ALA A N 1
ATOM 2300 C CA . ALA A 1 283 ? -23.534 16.657 -6.999 1.00 79.81 283 ALA A CA 1
ATOM 2301 C C . ALA A 1 283 ? -23.384 16.610 -8.531 1.00 79.81 283 ALA A C 1
ATOM 2303 O O . ALA A 1 283 ? -23.581 17.633 -9.190 1.00 79.81 283 ALA A O 1
ATOM 2304 N N . SER A 1 284 ? -23.084 15.442 -9.111 1.00 75.56 284 SER A N 1
ATOM 2305 C CA . SER A 1 284 ? -22.966 15.279 -10.568 1.00 75.56 284 SER A CA 1
ATOM 2306 C C . SER A 1 284 ? -24.318 15.358 -11.288 1.00 75.56 284 SER A C 1
ATOM 2308 O O . SER A 1 284 ? -24.414 15.954 -12.358 1.00 75.56 284 SER A O 1
ATOM 2310 N N . VAL A 1 285 ? -25.394 14.847 -10.684 1.00 78.25 285 VAL A N 1
ATOM 2311 C CA . VAL A 1 285 ? -26.754 14.953 -11.250 1.00 78.25 285 VAL A CA 1
ATOM 2312 C C . VAL A 1 285 ? -27.283 16.396 -11.191 1.00 78.25 285 VAL A C 1
ATOM 2314 O O . VAL A 1 285 ? -27.939 16.875 -12.121 1.00 78.25 285 VAL A O 1
ATOM 2317 N N . SER A 1 286 ? -26.956 17.136 -10.130 1.00 71.81 286 SER A N 1
ATOM 2318 C CA . SER A 1 286 ? -27.392 18.532 -9.961 1.00 71.81 286 SER A CA 1
ATOM 2319 C C . SER A 1 286 ? -26.707 19.503 -10.939 1.00 71.81 286 SER A C 1
ATOM 2321 O O . SER A 1 286 ? -27.299 20.511 -11.332 1.00 71.81 286 SER A O 1
ATOM 2323 N N . SER A 1 287 ? -25.476 19.211 -11.375 1.00 64.38 287 SER A N 1
ATOM 2324 C CA . SER A 1 287 ? -24.763 20.029 -12.369 1.00 64.38 287 SER A CA 1
ATOM 2325 C C . SER A 1 287 ? -25.231 19.773 -13.806 1.00 64.38 287 SER A C 1
ATOM 2327 O O . SER A 1 287 ? -25.216 20.691 -14.624 1.00 64.38 287 SER A O 1
ATOM 2329 N N . LEU A 1 288 ? -25.725 18.568 -14.109 1.00 58.38 288 LEU A N 1
ATOM 2330 C CA . LEU A 1 288 ? -26.310 18.240 -15.416 1.00 58.38 288 LEU A CA 1
ATOM 2331 C C . LEU A 1 288 ? -27.704 18.858 -15.606 1.00 58.38 288 LEU A C 1
ATOM 2333 O O . LEU A 1 288 ? -28.021 19.355 -16.682 1.00 58.38 288 LEU A O 1
ATOM 2337 N N . THR A 1 289 ? -28.523 18.902 -14.554 1.00 61.19 289 THR A N 1
ATOM 2338 C CA . THR A 1 289 ? -29.892 19.454 -14.624 1.00 61.19 289 THR A CA 1
ATOM 2339 C C . THR A 1 289 ? -29.944 20.983 -14.671 1.00 61.19 289 THR A C 1
ATOM 2341 O O . THR A 1 289 ? -30.911 21.552 -15.171 1.00 61.19 289 THR A O 1
ATOM 2344 N N . SER A 1 290 ? -28.892 21.666 -14.214 1.00 57.47 290 SER A N 1
ATOM 2345 C CA . SER A 1 290 ? -28.788 23.131 -14.258 1.00 57.47 290 SER A CA 1
ATOM 2346 C C . SER A 1 290 ? -28.205 23.674 -15.573 1.00 57.47 290 SER A C 1
ATOM 2348 O O . SER A 1 290 ? -28.332 24.868 -15.849 1.00 57.47 290 SER A O 1
ATOM 2350 N N . ALA A 1 291 ? -27.625 22.817 -16.421 1.00 56.31 291 ALA A N 1
ATOM 2351 C CA . ALA A 1 291 ? -27.119 23.204 -17.739 1.00 56.31 291 ALA A CA 1
ATOM 2352 C C . ALA A 1 291 ? -28.200 23.200 -18.844 1.00 56.31 291 ALA A C 1
ATOM 2354 O O . ALA A 1 291 ? -28.050 23.912 -19.836 1.00 56.31 291 ALA A O 1
ATOM 2355 N N . ASP A 1 292 ? -29.307 22.469 -18.669 1.00 50.50 292 ASP A N 1
ATOM 2356 C CA . ASP A 1 292 ? -30.316 22.273 -19.728 1.00 50.50 292 ASP A CA 1
ATOM 2357 C C . ASP A 1 292 ? -31.486 23.286 -19.690 1.00 50.50 292 ASP A C 1
ATOM 2359 O O . ASP A 1 292 ? -32.303 23.371 -20.605 1.00 50.50 292 ASP A O 1
ATOM 2363 N N . SER A 1 293 ? -31.558 24.148 -18.667 1.00 53.97 293 SER A N 1
ATOM 2364 C CA . SER A 1 293 ? -32.630 25.153 -18.544 1.00 53.97 293 SER A CA 1
ATOM 2365 C C . SER A 1 293 ? -32.323 26.516 -19.184 1.00 53.97 293 SER A C 1
ATOM 2367 O O . SER A 1 293 ? -33.152 27.419 -19.090 1.00 53.97 293 SER A O 1
ATOM 2369 N N . THR A 1 294 ? -31.173 26.693 -19.852 1.00 54.16 294 THR A N 1
ATOM 2370 C CA . THR A 1 294 ? -30.774 27.998 -20.441 1.00 54.16 294 THR A CA 1
ATOM 2371 C C . THR A 1 294 ? -30.732 28.009 -21.982 1.00 54.16 294 THR A C 1
ATOM 2373 O O . THR A 1 294 ? -30.361 29.015 -22.575 1.00 54.16 294 THR A O 1
ATOM 2376 N N . SER A 1 295 ? -31.163 26.938 -22.666 1.00 48.12 295 SER A N 1
ATOM 2377 C CA . SER A 1 295 ? -31.068 26.819 -24.141 1.00 48.12 295 SER A CA 1
ATOM 2378 C C . SER A 1 295 ? -32.410 26.638 -24.879 1.00 48.12 295 SER A C 1
ATOM 2380 O O . SER A 1 295 ? -32.449 26.393 -26.081 1.00 48.12 295 SER A O 1
ATOM 2382 N N . ARG A 1 296 ? -33.558 26.787 -24.204 1.00 42.31 296 ARG A N 1
ATOM 2383 C CA . ARG A 1 296 ? -34.881 26.633 -24.843 1.00 42.31 296 ARG A CA 1
ATOM 2384 C C . ARG A 1 296 ? -35.717 27.909 -24.795 1.00 42.31 296 ARG A C 1
ATOM 2386 O O . ARG A 1 296 ? -36.811 27.925 -24.248 1.00 42.31 296 ARG A O 1
ATOM 2393 N N . ASN A 1 297 ? -35.192 28.989 -25.378 1.00 51.47 297 ASN A N 1
ATOM 2394 C CA . ASN A 1 297 ? -36.034 30.044 -25.954 1.00 51.47 297 ASN A CA 1
ATOM 2395 C C . ASN A 1 297 ? -35.238 30.983 -26.877 1.00 51.47 297 ASN A C 1
ATOM 2397 O O . ASN A 1 297 ? -34.670 31.978 -26.434 1.00 51.47 297 ASN A O 1
ATOM 2401 N N . SER A 1 298 ? -35.188 30.667 -28.171 1.00 49.69 298 SER A N 1
ATOM 2402 C CA . SER A 1 298 ? -35.397 31.622 -29.275 1.00 49.69 298 SER A CA 1
ATOM 2403 C C . SER A 1 298 ? -35.172 30.942 -30.631 1.00 49.69 298 SER A C 1
ATOM 2405 O O . SER A 1 298 ? -34.256 30.145 -30.795 1.00 49.69 298 SER A O 1
ATOM 2407 N N . ASN A 1 299 ? -36.018 31.324 -31.589 1.00 41.22 299 ASN A N 1
ATOM 2408 C CA . ASN A 1 299 ? -35.947 31.075 -33.032 1.00 41.22 299 ASN A CA 1
ATOM 2409 C C . ASN A 1 299 ? -36.426 29.716 -33.557 1.00 41.22 299 ASN A C 1
ATOM 2411 O O . ASN A 1 299 ? -35.669 28.882 -34.041 1.00 41.22 299 ASN A O 1
ATOM 2415 N N . VAL A 1 300 ? -37.754 29.603 -33.604 1.00 47.66 300 VAL A N 1
ATOM 2416 C CA . VAL A 1 300 ? -38.439 29.137 -34.815 1.00 47.66 300 VAL A CA 1
ATOM 2417 C C . VAL A 1 300 ? -38.449 30.316 -35.793 1.00 47.66 300 VAL A C 1
ATOM 2419 O O . VAL A 1 300 ? -39.186 31.260 -35.539 1.00 47.66 300 VAL A O 1
ATOM 2422 N N . ASP A 1 301 ? -37.603 30.311 -36.825 1.00 42.97 301 ASP A N 1
ATOM 2423 C CA . ASP A 1 301 ? -38.022 30.567 -38.214 1.00 42.97 301 ASP A CA 1
ATOM 2424 C C . ASP A 1 301 ? -36.848 30.432 -39.204 1.00 42.97 301 ASP A C 1
ATOM 2426 O O . ASP A 1 301 ? -35.726 30.859 -38.936 1.00 42.97 301 ASP A O 1
ATOM 2430 N N . SER A 1 302 ? -37.179 29.938 -40.395 1.00 44.12 302 SER A N 1
ATOM 2431 C CA . SER A 1 302 ? -36.409 29.937 -41.647 1.00 44.12 302 SER A CA 1
ATOM 2432 C C . SER A 1 302 ? -35.257 28.928 -41.866 1.00 44.12 302 SER A C 1
ATOM 2434 O O . SER A 1 302 ? -34.184 28.986 -41.277 1.00 44.12 302 SER A O 1
ATOM 2436 N N . MET A 1 303 ? -35.489 28.115 -42.905 1.00 37.56 303 MET A N 1
ATOM 2437 C CA . MET A 1 303 ? -34.643 27.960 -44.101 1.00 37.56 303 MET A CA 1
ATOM 2438 C C . MET A 1 303 ? -34.099 26.547 -44.390 1.00 37.56 303 MET A C 1
ATOM 2440 O O . MET A 1 303 ? -33.125 26.063 -43.828 1.00 37.56 303 MET A O 1
ATOM 2444 N N . ILE A 1 304 ? -34.806 25.936 -45.343 1.00 40.41 304 ILE A N 1
ATOM 2445 C CA . ILE A 1 304 ? -34.435 24.894 -46.307 1.00 40.41 304 ILE A CA 1
ATOM 2446 C C . ILE A 1 304 ? -33.011 25.117 -46.858 1.00 40.41 304 ILE A C 1
ATOM 2448 O O . ILE A 1 304 ? -32.734 26.228 -47.304 1.00 40.41 304 ILE A O 1
ATOM 2452 N N . ASP A 1 305 ? -32.140 24.097 -46.866 1.00 38.19 305 ASP A N 1
ATOM 2453 C CA . ASP A 1 305 ? -31.699 23.328 -48.059 1.00 38.19 305 ASP A CA 1
ATOM 2454 C C . ASP A 1 305 ? -30.413 22.502 -47.779 1.00 38.19 305 ASP A C 1
ATOM 2456 O O . ASP A 1 305 ? -29.532 23.008 -47.097 1.00 38.19 305 ASP A O 1
ATOM 2460 N N . GLN A 1 306 ? -30.349 21.273 -48.333 1.00 39.03 306 GLN A N 1
ATOM 2461 C CA . GLN A 1 306 ? -29.184 20.473 -48.822 1.00 39.03 306 GLN A CA 1
ATOM 2462 C C . GLN A 1 306 ? -27.860 20.425 -47.993 1.00 39.03 306 GLN A C 1
ATOM 2464 O O . GLN A 1 306 ? -27.368 21.428 -47.508 1.00 39.03 306 GLN A O 1
ATOM 2469 N N . THR A 1 307 ? -27.117 19.325 -47.792 1.00 36.72 307 THR A N 1
ATOM 2470 C CA . THR A 1 307 ? -26.846 18.099 -48.569 1.00 36.72 307 THR A CA 1
ATOM 2471 C C . THR A 1 307 ? -25.959 17.161 -47.721 1.00 36.72 307 THR A C 1
ATOM 2473 O O . THR A 1 307 ? -25.154 17.635 -46.927 1.00 36.72 307 THR A O 1
ATOM 2476 N N . GLU A 1 308 ? -26.173 15.863 -47.939 1.00 43.91 308 GLU A N 1
ATOM 2477 C CA . GLU A 1 308 ? -25.342 14.639 -47.876 1.00 43.91 308 GLU A CA 1
ATOM 2478 C C . GLU A 1 308 ? -23.898 14.575 -47.306 1.00 43.91 308 GLU A C 1
ATOM 2480 O O . GLU A 1 308 ? -23.121 15.523 -47.320 1.00 43.91 308 GLU A O 1
ATOM 2485 N N . ASP A 1 309 ? -23.583 13.321 -46.927 1.00 36.41 309 ASP A N 1
ATOM 2486 C CA . ASP A 1 309 ? -22.300 12.653 -46.627 1.00 36.41 309 ASP A CA 1
ATOM 2487 C C . ASP A 1 309 ? -21.746 12.829 -45.195 1.00 36.41 309 ASP A C 1
ATOM 2489 O O . ASP A 1 309 ? -21.345 13.904 -44.776 1.00 36.41 309 ASP A O 1
ATOM 2493 N N . GLY A 1 310 ? -21.689 11.825 -44.312 1.00 34.91 310 GLY A N 1
ATOM 2494 C CA . GLY A 1 310 ? -21.428 10.402 -44.513 1.00 34.91 310 GLY A CA 1
ATOM 2495 C C . GLY A 1 310 ? -19.977 10.106 -44.127 1.00 34.91 310 GLY A C 1
ATOM 2496 O O . GLY A 1 310 ? -19.103 10.295 -44.956 1.00 34.91 310 GLY A O 1
ATOM 2497 N N . VAL A 1 311 ? -19.718 9.666 -42.885 1.00 34.41 311 VAL A N 1
ATOM 2498 C CA . VAL A 1 311 ? -18.586 8.799 -42.478 1.00 34.41 311 VAL A CA 1
ATOM 2499 C C . VAL A 1 311 ? -18.816 8.331 -41.035 1.00 34.41 311 VAL A C 1
ATOM 2501 O O . VAL A 1 311 ? -18.945 9.122 -40.103 1.00 34.41 311 VAL A O 1
ATOM 2504 N N . MET A 1 312 ? -18.874 7.007 -40.890 1.00 33.88 312 MET A N 1
ATOM 2505 C CA . MET A 1 312 ? -18.825 6.262 -39.638 1.00 33.88 312 MET A CA 1
ATOM 2506 C C . MET A 1 312 ? -17.416 6.285 -39.043 1.00 33.88 312 MET A C 1
ATOM 2508 O O . MET A 1 312 ? -16.466 6.029 -39.775 1.00 33.88 312 MET A O 1
ATOM 2512 N N . THR A 1 313 ? -17.308 6.381 -37.718 1.00 37.59 313 THR A N 1
ATOM 2513 C CA . THR A 1 313 ? -16.461 5.455 -36.943 1.00 37.59 313 THR A CA 1
ATOM 2514 C C . THR A 1 313 ? -17.062 5.254 -35.560 1.00 37.59 313 THR A C 1
ATOM 2516 O O . THR A 1 313 ? -17.360 6.219 -34.858 1.00 37.59 313 THR A O 1
ATOM 2519 N N . ALA A 1 314 ? -17.265 3.980 -35.244 1.00 37.06 314 ALA A N 1
ATOM 2520 C CA . ALA A 1 314 ? -17.967 3.454 -34.095 1.00 37.06 314 ALA A CA 1
ATOM 2521 C C . ALA A 1 314 ? -17.252 3.713 -32.763 1.00 37.06 314 ALA A C 1
ATOM 2523 O O . ALA A 1 314 ? -16.026 3.750 -32.667 1.00 37.06 314 ALA A O 1
ATOM 2524 N N . THR A 1 315 ? -18.096 3.872 -31.755 1.00 33.69 315 THR A N 1
ATOM 2525 C CA . THR A 1 315 ? -17.855 3.748 -30.324 1.00 33.69 315 THR A CA 1
ATOM 2526 C C . THR A 1 315 ? -17.716 2.270 -29.957 1.00 33.69 315 THR A C 1
ATOM 2528 O O . THR A 1 315 ? -18.649 1.507 -30.202 1.00 33.69 315 THR A O 1
ATOM 2531 N N . ASP A 1 316 ? -16.596 1.877 -29.351 1.00 37.03 316 ASP A N 1
ATOM 2532 C CA . ASP A 1 316 ? -16.486 0.588 -28.660 1.00 37.03 316 ASP A CA 1
ATOM 2533 C C . ASP A 1 316 ? -16.927 0.784 -27.203 1.00 37.03 316 ASP A C 1
ATOM 2535 O O . ASP A 1 316 ? -16.194 1.321 -26.369 1.00 37.03 316 ASP A O 1
ATOM 2539 N N . GLU A 1 317 ? -18.170 0.393 -26.932 1.00 39.12 317 GLU A N 1
ATOM 2540 C CA . GLU A 1 317 ? -18.689 0.133 -25.593 1.00 39.12 317 GLU A CA 1
ATOM 2541 C C . GLU A 1 317 ? -18.331 -1.315 -25.219 1.00 39.12 317 GLU A C 1
ATOM 2543 O O . GLU A 1 317 ? -18.738 -2.260 -25.893 1.00 39.12 317 GLU A O 1
ATOM 2548 N N . GLU A 1 318 ? -17.546 -1.503 -24.154 1.00 36.81 318 GLU A N 1
ATOM 2549 C CA . GLU A 1 318 ? -17.355 -2.817 -23.534 1.00 36.81 318 GLU A CA 1
ATOM 2550 C C . GLU A 1 318 ? -18.594 -3.161 -22.690 1.00 36.81 318 GLU A C 1
ATOM 2552 O O . GLU A 1 318 ? -18.740 -2.725 -21.546 1.00 36.81 318 GLU A O 1
ATOM 2557 N N . GLU A 1 319 ? -19.491 -3.964 -23.264 1.00 32.19 319 GLU A N 1
ATOM 2558 C CA . GLU A 1 319 ? -20.514 -4.709 -22.529 1.00 32.19 319 GLU A CA 1
ATOM 2559 C C . GLU A 1 319 ? -19.856 -5.794 -21.661 1.00 32.19 319 GLU A C 1
ATOM 2561 O O . GLU A 1 319 ? -19.247 -6.750 -22.150 1.00 32.19 319 GLU A O 1
ATOM 2566 N N . ILE A 1 320 ? -20.023 -5.675 -20.344 1.00 30.30 320 ILE A N 1
ATOM 2567 C CA . ILE A 1 320 ? -19.717 -6.738 -19.387 1.00 30.30 320 ILE A CA 1
ATOM 2568 C C . ILE A 1 320 ? -20.864 -7.757 -19.418 1.00 30.30 320 ILE A C 1
ATOM 2570 O O . ILE A 1 320 ? -21.963 -7.513 -18.921 1.00 30.30 320 ILE A O 1
ATOM 2574 N N . LEU A 1 321 ? -20.574 -8.922 -19.999 1.00 29.05 321 LEU A N 1
ATOM 2575 C CA . LEU A 1 321 ? -21.399 -10.131 -19.996 1.00 29.05 321 LEU A CA 1
ATOM 2576 C C . LEU A 1 321 ? -21.639 -10.639 -18.563 1.00 29.05 321 LEU A C 1
ATOM 2578 O O . LEU A 1 321 ? -20.751 -11.218 -17.935 1.00 29.05 321 LEU A O 1
ATOM 2582 N N . ILE A 1 322 ? -22.869 -10.484 -18.072 1.00 30.34 322 ILE A N 1
ATOM 2583 C CA . ILE A 1 322 ? -23.395 -11.237 -16.928 1.00 30.34 322 ILE A CA 1
ATOM 2584 C C . ILE A 1 322 ? -24.008 -12.530 -17.475 1.00 30.34 322 ILE A C 1
ATOM 2586 O O . ILE A 1 322 ? -25.033 -12.511 -18.155 1.00 30.34 322 ILE A O 1
ATOM 2590 N N . LEU A 1 323 ? -23.367 -13.665 -17.188 1.00 29.81 323 LEU A N 1
ATOM 2591 C CA . LEU A 1 323 ? -23.899 -14.994 -17.484 1.00 29.81 323 LEU A CA 1
ATOM 2592 C C . LEU A 1 323 ? -25.063 -15.305 -16.534 1.00 29.81 323 LEU A C 1
ATOM 2594 O O . LEU A 1 323 ? -24.863 -15.557 -15.347 1.00 29.81 323 LEU A O 1
ATOM 2598 N N . GLY A 1 324 ? -26.277 -15.284 -17.082 1.00 27.31 324 GLY A N 1
ATOM 2599 C CA . GLY A 1 324 ? -27.494 -15.765 -16.442 1.00 27.31 324 GLY A CA 1
ATOM 2600 C C . GLY A 1 324 ? -27.827 -17.205 -16.842 1.00 27.31 324 GLY A C 1
ATOM 2601 O O . GLY A 1 324 ? -27.891 -17.522 -18.024 1.00 27.31 324 GLY A O 1
ATOM 2602 N N . SER A 1 325 ? -28.075 -18.011 -15.809 1.00 29.98 325 SER A N 1
ATOM 2603 C CA . SER A 1 325 ? -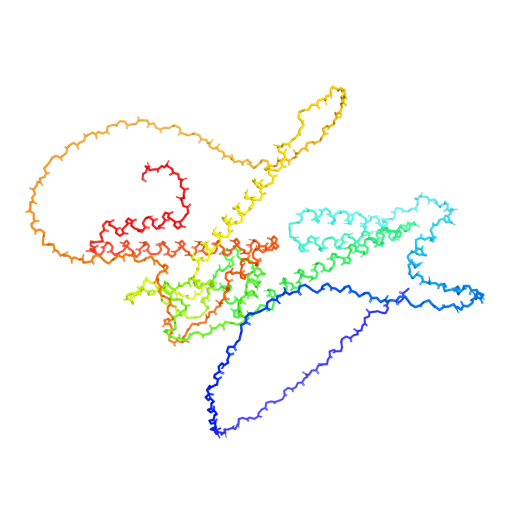29.028 -19.126 -15.697 1.00 29.98 325 SER A CA 1
ATOM 2604 C C . SER A 1 325 ? -28.978 -20.307 -16.676 1.00 29.98 325 SER A C 1
ATOM 2606 O O . SER A 1 325 ? -29.162 -20.194 -17.882 1.00 29.98 325 SER A O 1
ATOM 2608 N N . SER A 1 326 ? -28.894 -21.504 -16.093 1.00 30.23 326 SER A N 1
ATOM 2609 C CA . SER A 1 326 ? -29.473 -22.720 -16.663 1.00 30.23 326 SER A CA 1
ATOM 2610 C C . SER A 1 326 ? -30.505 -23.267 -15.685 1.00 30.23 326 SER A C 1
ATOM 2612 O O . SER A 1 326 ? -30.201 -23.532 -14.522 1.00 30.23 326 SER A O 1
ATOM 2614 N N . ASP A 1 327 ? -31.727 -23.370 -16.193 1.00 29.73 327 ASP A N 1
ATOM 2615 C CA . ASP A 1 327 ? -32.917 -23.906 -15.553 1.00 29.73 327 ASP A CA 1
ATOM 2616 C C . ASP A 1 327 ? -32.764 -25.386 -15.180 1.00 29.73 327 ASP A C 1
ATOM 2618 O O . ASP A 1 327 ? -32.290 -26.198 -15.975 1.00 29.73 327 ASP A O 1
ATOM 2622 N N . LEU A 1 328 ? -33.274 -25.757 -14.004 1.00 31.70 328 LEU A N 1
ATOM 2623 C CA . LEU A 1 328 ? -33.685 -27.126 -13.700 1.00 31.70 328 LEU A CA 1
ATOM 2624 C C . LEU A 1 328 ? -35.082 -27.092 -13.066 1.00 31.70 328 LEU A C 1
ATOM 2626 O O . LEU A 1 328 ? -35.256 -26.743 -11.901 1.00 31.70 328 LEU A O 1
ATOM 2630 N N . GLN A 1 329 ? -36.076 -27.444 -13.885 1.00 33.94 329 GLN A N 1
ATOM 2631 C CA . GLN A 1 329 ? -37.430 -27.833 -13.490 1.00 33.94 329 GLN A CA 1
ATOM 2632 C C . GLN A 1 329 ? -37.420 -29.245 -12.890 1.00 33.94 329 GLN A C 1
ATOM 2634 O O . GLN A 1 329 ? -37.077 -30.175 -13.611 1.00 33.94 329 GLN A O 1
ATOM 2639 N N . VAL A 1 330 ? -37.870 -29.412 -11.643 1.00 36.25 330 VAL A N 1
ATOM 2640 C CA . VAL A 1 330 ? -38.354 -30.668 -11.014 1.00 36.25 330 VAL A CA 1
ATOM 2641 C C . VAL A 1 330 ? -39.088 -30.238 -9.732 1.00 36.25 330 VAL A C 1
ATOM 2643 O O . VAL A 1 330 ? -38.566 -29.384 -9.026 1.00 36.25 330 VAL A O 1
ATOM 2646 N N . ASP A 1 331 ? -40.225 -30.736 -9.261 1.00 32.88 331 ASP A N 1
ATOM 2647 C CA . ASP A 1 331 ? -41.391 -31.483 -9.742 1.00 32.88 331 ASP A CA 1
ATOM 2648 C C . ASP A 1 331 ? -42.424 -31.290 -8.603 1.00 32.88 331 ASP A C 1
ATOM 2650 O O . ASP A 1 331 ? -42.051 -31.191 -7.429 1.00 32.88 331 ASP A O 1
ATOM 2654 N N . ASN A 1 332 ? -43.703 -31.150 -8.939 1.00 36.16 332 ASN A N 1
ATOM 2655 C CA . ASN A 1 332 ? -44.777 -30.832 -7.998 1.00 36.16 332 ASN A CA 1
ATOM 2656 C C . ASN A 1 332 ? -45.236 -32.117 -7.290 1.00 36.16 332 ASN A C 1
ATOM 2658 O O . ASN A 1 332 ? -45.815 -33.001 -7.917 1.00 36.16 332 ASN A O 1
ATOM 2662 N N . GLY A 1 333 ? -45.010 -32.202 -5.977 1.00 33.12 333 GLY A N 1
ATOM 2663 C CA . GLY A 1 333 ? -45.417 -33.324 -5.130 1.00 33.12 333 GLY A CA 1
ATOM 2664 C C . GLY A 1 333 ? -46.394 -32.904 -4.032 1.00 33.12 333 GLY A C 1
ATOM 2665 O O . GLY A 1 333 ? -46.009 -32.268 -3.058 1.00 33.12 333 GLY A O 1
ATOM 2666 N N . ASP A 1 334 ? -47.649 -33.293 -4.222 1.00 33.78 334 ASP A N 1
ATOM 2667 C CA . ASP A 1 334 ? -48.815 -33.194 -3.338 1.00 33.78 334 ASP A CA 1
ATOM 2668 C C . ASP A 1 334 ? -48.646 -33.729 -1.890 1.00 33.78 334 ASP A C 1
ATOM 2670 O O . ASP A 1 334 ? -47.862 -34.647 -1.651 1.00 33.78 334 ASP A O 1
ATOM 2674 N N . LYS A 1 335 ? -49.595 -33.302 -1.018 1.00 34.12 335 LYS A N 1
ATOM 2675 C CA . LYS A 1 335 ? -50.140 -33.977 0.203 1.00 34.12 335 LYS A CA 1
ATOM 2676 C C . LYS A 1 335 ? -49.308 -33.860 1.509 1.00 34.12 335 LYS A C 1
ATOM 2678 O O . LYS A 1 335 ? -48.104 -34.015 1.488 1.00 34.12 335 LYS A O 1
ATOM 2683 N N . GLN A 1 336 ? -49.846 -33.648 2.721 1.00 32.16 336 GLN A N 1
ATOM 2684 C CA . GLN A 1 336 ? -51.199 -33.768 3.283 1.00 32.16 336 GLN A CA 1
ATOM 2685 C C . GLN A 1 336 ? -51.467 -32.737 4.395 1.00 32.16 336 GLN A C 1
ATOM 2687 O O . GLN A 1 336 ? -50.584 -32.363 5.161 1.00 32.16 336 GLN A O 1
ATOM 2692 N N . VAL A 1 337 ? -52.749 -32.395 4.515 1.00 40.72 337 VAL A N 1
ATOM 2693 C CA . VAL A 1 337 ? -53.408 -31.792 5.676 1.00 40.72 337 VAL A CA 1
ATOM 2694 C C . VAL A 1 337 ? -53.436 -32.798 6.832 1.00 40.72 337 VAL A C 1
ATOM 2696 O O . VAL A 1 337 ? -53.924 -33.913 6.656 1.00 40.72 337 VAL A O 1
ATOM 2699 N N . LEU A 1 338 ? -52.983 -32.391 8.019 1.00 37.56 338 LEU A N 1
ATOM 2700 C CA . LEU A 1 338 ? -53.237 -33.100 9.274 1.00 37.56 338 LEU A CA 1
ATOM 2701 C C . LEU A 1 338 ? -53.649 -32.079 10.339 1.00 37.56 338 LEU A C 1
ATOM 2703 O O . LEU A 1 338 ? -52.832 -31.355 10.900 1.00 37.56 338 LEU A O 1
ATOM 2707 N N . GLU A 1 339 ? -54.961 -32.005 10.562 1.00 39.66 339 GLU A N 1
ATOM 2708 C CA . GLU A 1 339 ? -55.565 -31.362 11.722 1.00 39.66 339 GLU A CA 1
ATOM 2709 C C . GLU A 1 339 ? -55.205 -32.153 12.985 1.00 39.66 339 GLU A C 1
ATOM 2711 O O . GLU A 1 339 ? -55.545 -33.330 13.108 1.00 39.66 339 GLU A O 1
ATOM 2716 N N . THR A 1 340 ? -54.619 -31.487 13.977 1.00 34.34 340 THR A N 1
ATOM 2717 C CA . THR A 1 340 ? -54.642 -31.962 15.364 1.00 34.34 340 THR A CA 1
ATOM 2718 C C . THR A 1 340 ? -55.205 -30.874 16.266 1.00 34.34 340 THR A C 1
ATOM 2720 O O . THR A 1 340 ? -54.576 -29.851 16.523 1.00 34.34 340 THR A O 1
ATOM 2723 N N . LYS A 1 341 ? -56.436 -31.123 16.721 1.00 37.25 341 LYS A N 1
ATOM 2724 C CA . LYS A 1 341 ? -57.109 -30.451 17.836 1.00 37.25 341 LYS A CA 1
ATOM 2725 C C . LYS A 1 341 ? -56.561 -30.944 19.179 1.00 37.25 341 LYS A C 1
ATOM 2727 O O . LYS A 1 341 ? -56.151 -32.096 19.287 1.00 37.25 341 LYS A O 1
ATOM 2732 N N . SER A 1 342 ? -56.809 -30.124 20.207 1.00 36.12 342 SER A N 1
ATOM 2733 C CA . SER A 1 342 ? -56.713 -30.412 21.652 1.00 36.12 342 SER A CA 1
ATOM 2734 C C . SER A 1 342 ? -55.303 -30.208 22.223 1.00 36.12 342 SER A C 1
ATOM 2736 O O . SER A 1 342 ? -54.333 -30.617 21.613 1.00 36.12 342 SER A O 1
ATOM 2738 N N . SER A 1 343 ? -55.073 -29.573 23.369 1.00 34.56 343 SER A N 1
ATOM 2739 C CA . SER A 1 343 ? -55.919 -29.370 24.540 1.00 34.56 343 SER A CA 1
ATOM 2740 C C . SER A 1 343 ? -55.456 -28.114 25.274 1.00 34.56 343 SER A C 1
ATOM 2742 O O . SER A 1 343 ? -54.264 -27.918 25.493 1.00 34.56 343 SER A O 1
ATOM 2744 N N . SER A 1 344 ? -56.420 -27.300 25.691 1.00 39.97 344 SER A N 1
ATOM 2745 C CA . SER A 1 344 ? -56.232 -26.208 26.640 1.00 39.97 344 SER A CA 1
ATOM 2746 C C . SER A 1 344 ? -55.927 -26.781 28.027 1.00 39.97 344 SER A C 1
ATOM 2748 O O . SER A 1 344 ? -56.686 -27.606 28.537 1.00 39.97 344 SER A O 1
ATOM 2750 N N . SER A 1 345 ? -54.828 -26.346 28.635 1.00 38.06 345 SER A N 1
ATOM 2751 C CA . SER A 1 345 ? -54.597 -26.465 30.074 1.00 38.06 345 SER A CA 1
ATOM 2752 C C . SER A 1 345 ? -54.002 -25.151 30.568 1.00 38.06 345 SER A C 1
ATOM 2754 O O . SER A 1 345 ? -52.821 -24.870 30.363 1.00 38.06 345 SER A O 1
ATOM 2756 N N . GLU A 1 346 ? -54.854 -24.333 31.187 1.00 45.25 346 GLU A N 1
ATOM 2757 C CA . GLU A 1 346 ? -54.490 -23.114 31.905 1.00 45.25 346 GLU A CA 1
ATOM 2758 C C . GLU A 1 346 ? -53.529 -23.450 33.049 1.00 45.25 346 GLU A C 1
ATOM 2760 O O . GLU A 1 346 ? -53.926 -23.928 34.113 1.00 45.25 346 GLU A O 1
ATOM 2765 N N . MET A 1 347 ? -52.247 -23.163 32.843 1.00 35.44 347 MET A N 1
ATOM 2766 C CA . MET A 1 347 ? -51.262 -23.104 33.912 1.00 35.44 347 MET A CA 1
ATOM 2767 C C . MET A 1 347 ? -50.982 -21.625 34.177 1.00 35.44 347 MET A C 1
ATOM 2769 O O . MET A 1 347 ? -50.454 -20.920 33.320 1.00 35.44 347 MET A O 1
ATOM 2773 N N . LYS A 1 348 ? -51.391 -21.140 35.358 1.00 46.03 348 LYS A N 1
ATOM 2774 C CA . LYS A 1 348 ? -51.117 -19.786 35.867 1.00 46.03 348 LYS A CA 1
ATOM 2775 C C . LYS A 1 348 ? -49.604 -19.526 35.867 1.00 46.03 348 LYS A C 1
ATOM 2777 O O . LYS A 1 348 ? -48.915 -19.825 36.844 1.00 46.03 348 LYS A O 1
ATOM 2782 N N . ARG A 1 349 ? -49.097 -18.967 34.767 1.00 38.16 349 ARG A N 1
ATOM 2783 C CA . ARG A 1 349 ? -47.734 -18.450 34.631 1.00 38.16 349 ARG A CA 1
ATOM 2784 C C . ARG A 1 349 ? -47.684 -17.158 35.445 1.00 38.16 349 ARG A C 1
ATOM 2786 O O . ARG A 1 349 ? -48.379 -16.196 35.136 1.00 38.16 349 ARG A O 1
ATOM 2793 N N . LYS A 1 350 ? -46.930 -17.165 36.546 1.00 43.09 350 LYS A N 1
ATOM 2794 C CA . LYS A 1 350 ? -46.545 -15.928 37.232 1.00 43.09 350 LYS A CA 1
ATOM 2795 C C . LYS A 1 350 ? -45.751 -15.103 36.221 1.00 43.09 350 LYS A C 1
ATOM 2797 O O . LYS A 1 350 ? -44.675 -15.536 35.822 1.00 43.09 350 LYS A O 1
ATOM 2802 N N . GLU A 1 351 ? -46.294 -13.965 35.800 1.00 39.50 351 GLU A N 1
ATOM 2803 C CA . GLU A 1 351 ? -45.559 -12.942 35.057 1.00 39.50 351 GLU A CA 1
ATOM 2804 C C . GLU A 1 351 ? -44.403 -12.454 35.933 1.00 39.50 351 GLU A C 1
ATOM 2806 O O . GLU A 1 351 ? -44.563 -11.625 36.828 1.00 39.50 351 GLU A O 1
ATOM 2811 N N . ILE A 1 352 ? -43.224 -13.027 35.710 1.00 41.97 352 ILE A N 1
ATOM 2812 C CA . ILE A 1 352 ? -41.976 -12.374 36.068 1.00 41.97 352 ILE A CA 1
ATOM 2813 C C . ILE A 1 352 ? -41.798 -11.323 34.980 1.00 41.97 352 ILE A C 1
ATOM 2815 O O . ILE A 1 352 ? -41.453 -11.650 33.849 1.00 41.97 352 ILE A O 1
ATOM 2819 N N . ILE A 1 353 ? -42.116 -10.072 35.309 1.00 38.97 353 ILE A N 1
ATOM 2820 C CA . ILE A 1 353 ? -41.812 -8.916 34.466 1.00 38.97 353 ILE A CA 1
ATOM 2821 C C . ILE A 1 353 ? -40.287 -8.778 34.473 1.00 38.97 353 ILE A C 1
ATOM 2823 O O . ILE A 1 353 ? -39.711 -8.077 35.306 1.00 38.97 353 ILE A O 1
ATOM 2827 N N . VAL A 1 354 ? -39.624 -9.520 33.589 1.00 44.94 354 VAL A N 1
ATOM 2828 C CA . VAL A 1 354 ? -38.250 -9.241 33.190 1.00 44.94 354 VAL A CA 1
ATOM 2829 C C . VAL A 1 354 ? -38.344 -7.953 32.385 1.00 44.94 354 VAL A C 1
ATOM 2831 O O . VAL A 1 354 ? -38.978 -7.915 31.335 1.00 44.94 354 VAL A O 1
ATOM 2834 N N . LYS A 1 355 ? -37.821 -6.857 32.939 1.00 41.44 355 LYS A N 1
ATOM 2835 C CA . LYS A 1 355 ? -37.658 -5.617 32.183 1.00 41.44 355 LYS A CA 1
ATOM 2836 C C . LYS A 1 355 ? -36.701 -5.922 31.035 1.00 41.44 355 LYS A C 1
ATOM 2838 O O . LYS A 1 355 ? -35.512 -6.074 31.284 1.00 41.44 355 LYS A O 1
ATOM 2843 N N . GLU A 1 356 ? -37.234 -6.036 29.826 1.00 43.22 356 GLU A N 1
ATOM 2844 C CA . GLU A 1 356 ? -36.442 -6.066 28.599 1.00 43.22 356 GLU A CA 1
ATOM 2845 C C . GLU A 1 356 ? -35.645 -4.757 28.528 1.00 43.22 356 GLU A C 1
ATOM 2847 O O . GLU A 1 356 ? -36.223 -3.665 28.489 1.00 43.22 356 GLU A O 1
ATOM 2852 N N . GLU A 1 357 ? -34.316 -4.851 28.607 1.00 43.81 357 GLU A N 1
ATOM 2853 C CA . GLU A 1 357 ? -33.456 -3.713 28.305 1.00 43.81 357 GLU A CA 1
ATOM 2854 C C . GLU A 1 357 ? -33.418 -3.547 26.781 1.00 43.81 357 GLU A C 1
ATOM 2856 O O . GLU A 1 357 ? -33.120 -4.501 26.065 1.00 43.81 357 GLU A O 1
ATOM 2861 N N . PRO A 1 358 ? -33.734 -2.356 26.247 1.00 49.34 358 PRO A N 1
ATOM 2862 C CA . PRO A 1 358 ? -33.677 -2.129 24.813 1.00 49.34 358 PRO A CA 1
ATOM 2863 C C . PRO A 1 358 ? -32.232 -2.272 24.327 1.00 49.34 358 PRO A C 1
ATOM 2865 O O . PRO A 1 358 ? -31.327 -1.622 24.856 1.00 49.34 358 PRO A O 1
ATOM 2868 N N . VAL A 1 359 ? -32.029 -3.089 23.292 1.00 49.44 359 VAL A N 1
ATOM 2869 C CA . VAL A 1 359 ? -30.741 -3.239 22.606 1.00 49.44 359 VAL A CA 1
ATOM 2870 C C . VAL A 1 359 ? -30.353 -1.877 22.026 1.00 49.44 359 VAL A C 1
ATOM 2872 O O . VAL A 1 359 ? -30.922 -1.407 21.040 1.00 49.44 359 VAL A O 1
ATOM 2875 N N . LEU A 1 360 ? -29.427 -1.191 22.694 1.00 55.47 360 LEU A N 1
ATOM 2876 C CA . LEU A 1 360 ? -28.957 0.121 22.267 1.00 55.47 360 LEU A CA 1
ATOM 2877 C C . LEU A 1 360 ? -28.139 -0.027 20.974 1.00 55.47 360 LEU A C 1
ATOM 2879 O O . LEU A 1 360 ? -27.307 -0.932 20.878 1.00 55.47 360 LEU A O 1
ATOM 2883 N N . PRO A 1 361 ? -28.326 0.863 19.983 1.00 66.38 361 PRO A N 1
ATOM 2884 C CA . PRO A 1 361 ? -27.524 0.831 18.770 1.00 66.38 361 PRO A CA 1
ATOM 2885 C C . PRO A 1 361 ? -26.044 1.003 19.131 1.00 66.38 361 PRO A C 1
ATOM 2887 O O . PRO A 1 361 ? -25.688 1.914 19.880 1.00 66.38 361 PRO A O 1
ATOM 2890 N N . LEU A 1 362 ? -25.173 0.157 18.569 1.00 66.75 362 LEU A N 1
ATOM 2891 C CA . LEU A 1 362 ? -23.723 0.137 18.837 1.00 66.75 362 LEU A CA 1
ATOM 2892 C C . LEU A 1 362 ? -23.034 1.500 18.630 1.00 66.75 362 LEU A C 1
ATOM 2894 O O . LEU A 1 362 ? -21.982 1.756 19.206 1.00 66.75 362 LEU A O 1
ATOM 2898 N N . SER A 1 363 ? -23.646 2.416 17.872 1.00 69.31 363 SER A N 1
ATOM 2899 C CA . SER A 1 363 ? -23.202 3.811 17.731 1.00 69.31 363 SER A CA 1
ATOM 2900 C C . SER A 1 363 ? -23.2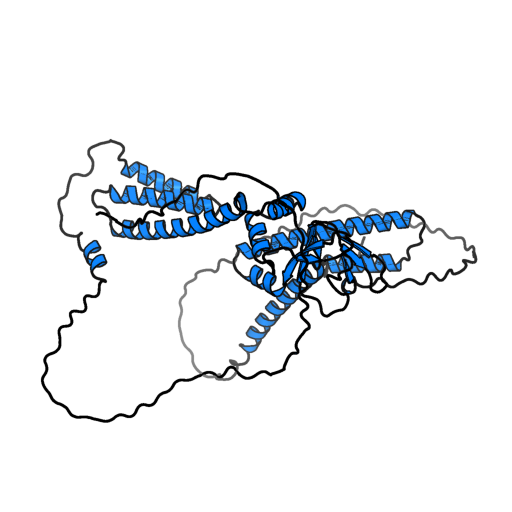17 4.618 19.040 1.00 69.31 363 SER A C 1
ATOM 2902 O O . SER A 1 363 ? -22.638 5.700 19.108 1.00 69.31 363 SER A O 1
ATOM 2904 N N . LEU A 1 364 ? -23.915 4.135 20.071 1.00 79.44 364 LEU A N 1
ATOM 2905 C CA . LEU A 1 364 ? -23.989 4.744 21.402 1.00 79.44 364 LEU A CA 1
ATOM 2906 C C . LEU A 1 364 ? -23.089 4.049 22.430 1.00 79.44 364 LEU A C 1
ATOM 2908 O O . LEU A 1 364 ? -23.100 4.436 23.599 1.00 79.44 364 LEU A O 1
ATOM 2912 N N . ALA A 1 365 ? -22.314 3.045 22.021 1.00 87.12 365 ALA A N 1
ATOM 2913 C CA . ALA A 1 365 ? -21.381 2.387 22.915 1.00 87.12 365 ALA A CA 1
ATOM 2914 C C . ALA A 1 365 ? -20.121 3.242 23.122 1.00 87.12 365 ALA A C 1
ATOM 2916 O O . ALA A 1 365 ? -19.563 3.818 22.184 1.00 87.12 365 ALA A O 1
ATOM 2917 N N . ASN A 1 366 ? -19.677 3.314 24.372 1.00 91.69 366 ASN A N 1
ATOM 2918 C CA . ASN A 1 366 ? -18.369 3.825 24.738 1.00 91.69 366 ASN A CA 1
ATOM 2919 C C . ASN A 1 366 ? -17.321 2.743 24.485 1.00 91.69 366 ASN A C 1
ATOM 2921 O O . ASN A 1 366 ? -17.583 1.554 24.639 1.00 91.69 366 ASN A O 1
ATOM 2925 N N . ILE A 1 367 ? -16.113 3.152 24.122 1.00 94.00 367 ILE A N 1
ATOM 2926 C CA . ILE A 1 367 ? -14.994 2.229 23.940 1.00 94.00 367 ILE A CA 1
ATOM 2927 C C . ILE A 1 367 ? -13.899 2.646 24.902 1.00 94.00 367 ILE A C 1
ATOM 2929 O O . ILE A 1 367 ? -13.347 3.741 24.784 1.00 94.00 367 ILE A O 1
ATOM 2933 N N . VAL A 1 368 ? -13.631 1.787 25.880 1.00 95.88 368 VAL A N 1
ATOM 2934 C CA . VAL A 1 368 ? -12.775 2.070 27.030 1.00 95.88 368 VAL A CA 1
ATOM 2935 C C . VAL A 1 368 ? -11.591 1.116 27.028 1.00 95.88 368 VAL A C 1
ATOM 2937 O O . VAL A 1 368 ? -11.756 -0.087 26.860 1.00 95.88 368 VAL A O 1
ATOM 2940 N N . VAL A 1 369 ? -10.383 1.632 27.234 1.00 97.12 369 VAL A N 1
ATOM 2941 C CA . VAL A 1 369 ? -9.178 0.797 27.354 1.00 97.12 369 VAL A CA 1
ATOM 2942 C C . VAL A 1 369 ? -9.270 -0.066 28.615 1.00 97.12 369 VAL A C 1
ATOM 2944 O O . VAL A 1 369 ? -9.333 0.470 29.723 1.00 97.12 369 VAL A O 1
ATOM 2947 N N . SER A 1 370 ? -9.250 -1.391 28.460 1.00 96.12 370 SER A N 1
ATOM 2948 C CA . SER A 1 370 ? -9.388 -2.341 29.573 1.00 96.12 370 SER A CA 1
ATOM 2949 C C . SER A 1 370 ? -8.056 -2.818 30.140 1.00 96.12 370 SER A C 1
ATOM 2951 O O . SER A 1 370 ? -7.983 -3.139 31.327 1.00 96.12 370 SER A O 1
ATOM 2953 N N . SER A 1 371 ? -7.007 -2.849 29.317 1.00 95.69 371 SER A N 1
ATOM 2954 C CA . SER A 1 371 ? -5.688 -3.355 29.712 1.00 95.69 371 SER A CA 1
ATOM 2955 C C . SER A 1 371 ? -5.027 -2.517 30.812 1.00 95.69 371 SER A C 1
ATOM 2957 O O . SER A 1 371 ? -4.959 -1.291 30.708 1.00 95.69 371 SER A O 1
ATOM 2959 N N . GLU A 1 372 ? -4.471 -3.180 31.833 1.00 95.12 372 GLU A N 1
ATOM 2960 C CA . GLU A 1 372 ? -3.723 -2.541 32.929 1.00 95.12 372 GLU A CA 1
ATOM 2961 C C . GLU A 1 372 ? -2.452 -1.830 32.440 1.00 95.12 372 GLU A C 1
ATOM 2963 O O . GLU A 1 372 ? -2.086 -0.774 32.958 1.00 95.12 372 GLU A O 1
ATOM 2968 N N . SER A 1 373 ? -1.788 -2.374 31.414 1.00 95.25 373 SER A N 1
ATOM 2969 C CA . SER A 1 373 ? -0.605 -1.763 30.791 1.00 95.25 373 SER A CA 1
ATOM 2970 C C . SER A 1 373 ? -0.944 -0.580 29.875 1.00 95.25 373 SER A C 1
ATOM 2972 O O . SER A 1 373 ? -0.035 0.099 29.394 1.00 95.25 373 SER A O 1
ATOM 2974 N N . GLY A 1 374 ? -2.234 -0.309 29.660 1.00 95.69 374 GLY A N 1
ATOM 2975 C CA . GLY A 1 374 ? -2.724 0.578 28.613 1.00 95.69 374 GLY A CA 1
ATOM 2976 C C . GLY A 1 374 ? -2.871 -0.131 27.265 1.00 95.69 374 GLY A C 1
ATOM 2977 O O . GLY A 1 374 ? -2.612 -1.329 27.141 1.00 95.69 374 GLY A O 1
ATOM 2978 N N . ALA A 1 375 ? -3.318 0.622 26.263 1.00 96.94 375 ALA A N 1
ATOM 2979 C CA . ALA A 1 375 ? -3.419 0.165 24.883 1.00 96.94 375 ALA A CA 1
ATOM 2980 C C . ALA A 1 375 ? -2.586 1.059 23.965 1.00 96.94 375 ALA A C 1
ATOM 2982 O O . ALA A 1 375 ? -2.656 2.290 24.039 1.00 96.94 375 ALA A O 1
ATOM 2983 N N . THR A 1 376 ? -1.815 0.427 23.089 1.00 96.44 376 THR A N 1
ATOM 2984 C CA . THR A 1 376 ? -1.031 1.084 22.045 1.00 96.44 376 THR A CA 1
ATOM 2985 C C . THR A 1 376 ? -1.862 1.078 20.766 1.00 96.44 376 THR A C 1
ATOM 2987 O O . THR A 1 376 ? -2.286 0.017 20.313 1.00 96.44 376 THR A O 1
ATOM 2990 N N . VAL A 1 377 ? -2.142 2.259 20.210 1.00 96.50 377 VAL A N 1
ATOM 2991 C CA . VAL A 1 377 ? -3.147 2.426 19.150 1.00 96.50 377 VAL A CA 1
ATOM 2992 C C . VAL A 1 377 ? -2.626 3.316 18.016 1.00 96.50 377 VAL A C 1
ATOM 2994 O O . VAL A 1 377 ? -2.037 4.375 18.267 1.00 96.50 377 VAL A O 1
ATOM 2997 N N . TYR A 1 378 ? -2.864 2.907 16.766 1.00 96.50 378 TYR A N 1
ATOM 2998 C CA . TYR A 1 378 ? -2.712 3.766 15.581 1.00 96.50 378 TYR A CA 1
ATOM 2999 C C . TYR A 1 378 ? -4.031 4.461 15.252 1.00 96.50 378 TYR A C 1
ATOM 3001 O O . TYR A 1 378 ? -5.097 3.877 15.417 1.00 96.50 378 TYR A O 1
ATOM 3009 N N . GLU A 1 379 ? -3.952 5.713 14.799 1.00 96.00 379 GLU A N 1
ATOM 3010 C CA . GLU A 1 379 ? -5.106 6.578 14.546 1.00 96.00 379 GLU A CA 1
ATOM 3011 C C . GLU A 1 379 ? -5.089 7.086 13.108 1.00 96.00 379 GLU A C 1
ATOM 3013 O O . GLU A 1 379 ? -4.120 7.715 12.677 1.00 96.00 379 GLU A O 1
ATOM 3018 N N . TRP A 1 380 ? -6.205 6.938 12.405 1.00 96.38 380 TRP A N 1
ATOM 3019 C CA . TRP A 1 380 ? -6.421 7.549 11.102 1.00 96.38 380 TRP A CA 1
ATOM 3020 C C . TRP A 1 380 ? -7.669 8.416 11.120 1.00 96.38 380 TRP A C 1
ATOM 3022 O O . TRP A 1 380 ? -8.723 7.997 11.582 1.00 96.38 380 TRP A O 1
ATOM 3032 N N . ASP A 1 381 ? -7.564 9.623 10.581 1.00 95.50 381 ASP A N 1
ATOM 3033 C CA . ASP A 1 381 ? -8.716 10.492 10.376 1.00 95.50 381 ASP A CA 1
ATOM 3034 C C . ASP A 1 381 ? -9.442 10.105 9.079 1.00 95.50 381 ASP A C 1
ATOM 3036 O O . ASP A 1 381 ? -8.805 9.863 8.048 1.00 95.50 381 ASP A O 1
ATOM 3040 N N . PHE A 1 382 ? -10.775 10.045 9.110 1.00 95.12 382 PHE A N 1
ATOM 3041 C CA . PHE A 1 382 ? -11.563 9.610 7.955 1.00 95.12 382 PHE A CA 1
ATOM 3042 C C . PHE A 1 382 ? -11.390 10.535 6.751 1.00 95.12 382 PHE A C 1
ATOM 3044 O O . PHE A 1 382 ? -11.385 10.050 5.621 1.00 95.12 382 PHE A O 1
ATOM 3051 N N . ASP A 1 383 ? -11.247 11.848 6.962 1.00 94.19 383 ASP A N 1
ATOM 3052 C CA . ASP A 1 383 ? -11.077 12.803 5.866 1.00 94.19 383 ASP A CA 1
ATOM 3053 C C . ASP A 1 383 ? -9.702 12.606 5.209 1.00 94.19 383 ASP A C 1
ATOM 3055 O O . ASP A 1 383 ? -9.582 12.656 3.981 1.00 94.19 383 ASP A O 1
ATOM 3059 N N . THR A 1 384 ? -8.681 12.295 6.015 1.00 93.31 384 THR A N 1
ATOM 3060 C CA . THR A 1 384 ? -7.332 11.960 5.530 1.00 93.31 384 THR A CA 1
ATOM 3061 C C . THR A 1 384 ? -7.330 10.647 4.748 1.00 93.31 384 THR A C 1
ATOM 3063 O O . THR A 1 384 ? -6.859 10.628 3.612 1.00 93.31 384 THR A O 1
ATOM 3066 N N . LEU A 1 385 ? -7.939 9.583 5.287 1.00 94.25 385 LEU A N 1
ATOM 3067 C CA . LEU A 1 385 ? -8.069 8.296 4.593 1.00 94.25 385 LEU A CA 1
ATOM 3068 C C . LEU A 1 385 ? -8.876 8.407 3.301 1.00 94.25 385 LEU A C 1
ATOM 3070 O O . LEU A 1 385 ? -8.476 7.868 2.277 1.00 94.25 385 LEU A O 1
ATOM 3074 N N . CYS A 1 386 ? -9.994 9.134 3.309 1.00 93.06 386 CYS A N 1
ATOM 3075 C CA . CYS A 1 386 ? -10.805 9.299 2.104 1.00 93.06 386 CYS A CA 1
ATOM 3076 C C . CYS A 1 386 ? -10.056 10.078 1.027 1.00 93.06 386 CYS A C 1
ATOM 3078 O O . CYS A 1 386 ? -10.109 9.712 -0.145 1.00 93.06 386 CYS A O 1
ATOM 3080 N N . LYS A 1 387 ? -9.331 11.133 1.411 1.00 92.75 387 LYS A N 1
ATOM 3081 C CA . LYS A 1 387 ? -8.487 11.877 0.476 1.00 92.75 387 LYS A CA 1
ATOM 3082 C C . LYS A 1 387 ? -7.376 10.996 -0.092 1.00 92.75 387 LYS A C 1
ATOM 3084 O O . LYS A 1 387 ? -7.085 11.102 -1.280 1.00 92.75 387 LYS A O 1
ATOM 3089 N N . TYR A 1 388 ? -6.797 10.136 0.742 1.00 91.62 388 TYR A N 1
ATOM 3090 C CA . TYR A 1 388 ? -5.815 9.149 0.319 1.00 91.62 388 TYR A CA 1
ATOM 3091 C C . TYR A 1 388 ? -6.420 8.145 -0.671 1.00 91.62 388 TYR A C 1
ATOM 3093 O O . TYR A 1 388 ? -5.858 7.925 -1.728 1.00 91.62 388 TYR A O 1
ATOM 3101 N N . PHE A 1 389 ? -7.614 7.611 -0.418 1.00 91.81 389 PHE A N 1
ATOM 3102 C CA . PHE A 1 389 ? -8.260 6.638 -1.311 1.00 91.81 389 PHE A CA 1
ATOM 3103 C C . PHE A 1 389 ? -8.760 7.217 -2.639 1.00 91.81 389 PHE A C 1
ATOM 3105 O O . PHE A 1 389 ? -8.950 6.480 -3.608 1.00 91.81 389 PHE A O 1
ATOM 3112 N N . GLN A 1 390 ? -8.978 8.530 -2.709 1.00 88.44 390 GLN A N 1
ATOM 3113 C CA . GLN A 1 390 ? -9.457 9.197 -3.919 1.00 88.44 390 GLN A CA 1
ATOM 3114 C C . GLN A 1 390 ? -8.379 9.433 -4.985 1.00 88.44 390 GLN A C 1
ATOM 3116 O O . GLN A 1 390 ? -8.740 9.823 -6.098 1.00 88.44 390 GLN A O 1
ATO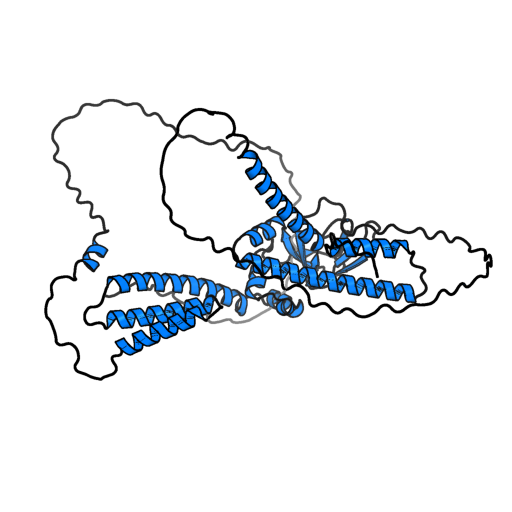M 3121 N N . GLY A 1 391 ? -7.091 9.239 -4.690 1.00 85.94 391 GLY A N 1
ATOM 3122 C CA . GLY A 1 391 ? -6.037 9.545 -5.651 1.00 85.94 391 GLY A CA 1
ATOM 3123 C C . GLY A 1 391 ? -5.777 8.419 -6.658 1.00 85.94 391 GLY A C 1
ATOM 3124 O O . GLY A 1 391 ? -6.623 8.097 -7.496 1.00 85.94 391 GLY A O 1
ATOM 3125 N N . THR A 1 392 ? -4.549 7.906 -6.685 1.00 82.69 392 THR A N 1
ATOM 3126 C CA . THR A 1 392 ? -4.059 7.009 -7.742 1.00 82.69 392 THR A CA 1
ATOM 3127 C C . THR A 1 392 ? -4.784 5.655 -7.758 1.00 82.69 392 THR A C 1
ATOM 3129 O O . THR A 1 392 ? -5.332 5.208 -6.755 1.00 82.69 392 THR A O 1
ATOM 3132 N N . THR A 1 393 ? -4.770 4.938 -8.891 1.00 81.81 393 THR A N 1
ATOM 3133 C CA . THR A 1 393 ? -5.374 3.590 -8.999 1.00 81.81 393 THR A CA 1
ATOM 3134 C C . THR A 1 393 ? -4.873 2.630 -7.914 1.00 81.81 393 THR A C 1
ATOM 3136 O O . THR A 1 393 ? -5.628 1.790 -7.440 1.00 81.81 393 THR A O 1
ATOM 3139 N N . GLN A 1 394 ? -3.619 2.779 -7.484 1.00 79.31 394 GLN A N 1
ATOM 3140 C CA . GLN A 1 394 ? -3.037 1.969 -6.417 1.00 79.31 394 GLN A CA 1
ATOM 3141 C C . GLN A 1 394 ? -3.675 2.261 -5.050 1.00 79.31 394 GLN A C 1
ATOM 3143 O O . GLN A 1 394 ? -3.892 1.343 -4.271 1.00 79.31 394 GLN A O 1
ATOM 3148 N N . GLU A 1 395 ? -4.040 3.512 -4.766 1.00 87.62 395 GLU A N 1
ATOM 3149 C CA . GLU A 1 395 ? -4.720 3.882 -3.516 1.00 87.62 395 GLU A CA 1
ATOM 3150 C C . GLU A 1 395 ? -6.128 3.280 -3.423 1.00 87.62 395 GLU A C 1
ATOM 3152 O O . GLU A 1 395 ? -6.576 2.918 -2.336 1.00 87.62 395 GLU A O 1
ATOM 3157 N N . ARG A 1 396 ? -6.797 3.073 -4.565 1.00 87.19 396 ARG A N 1
ATOM 3158 C CA . ARG A 1 396 ? -8.078 2.352 -4.606 1.00 87.19 396 ARG A CA 1
ATOM 3159 C C . ARG A 1 396 ? -7.929 0.880 -4.228 1.00 87.19 396 ARG A C 1
ATOM 3161 O O . ARG A 1 396 ? -8.810 0.344 -3.565 1.00 87.19 396 ARG A O 1
ATOM 3168 N N . ASN A 1 397 ? -6.824 0.236 -4.606 1.00 88.06 397 ASN A N 1
ATOM 3169 C CA . ASN A 1 397 ? -6.555 -1.145 -4.195 1.00 88.06 397 ASN A CA 1
ATOM 3170 C C . ASN A 1 397 ? -6.366 -1.238 -2.678 1.00 88.06 397 ASN A C 1
ATOM 3172 O O . ASN A 1 397 ? -6.939 -2.128 -2.060 1.00 88.06 397 ASN A O 1
ATOM 3176 N N . ILE A 1 398 ? -5.666 -0.270 -2.076 1.00 91.12 398 ILE A N 1
ATOM 3177 C CA . ILE A 1 398 ? -5.498 -0.183 -0.616 1.00 91.12 398 ILE A CA 1
ATOM 3178 C C . ILE A 1 398 ? -6.853 -0.000 0.073 1.00 91.12 398 ILE A C 1
ATOM 3180 O O . ILE A 1 398 ? -7.132 -0.670 1.064 1.00 91.12 398 ILE A O 1
ATOM 3184 N N . ALA A 1 399 ? -7.716 0.866 -0.466 1.00 91.31 399 ALA A N 1
ATOM 3185 C CA . ALA A 1 399 ? -9.070 1.055 0.048 1.00 91.31 399 ALA A CA 1
ATOM 3186 C C . ALA A 1 399 ? -9.883 -0.247 -0.001 1.00 91.31 399 ALA A C 1
ATOM 3188 O O . ALA A 1 399 ? -10.515 -0.622 0.984 1.00 91.31 399 ALA A O 1
ATOM 3189 N N . ASN A 1 400 ? -9.831 -0.958 -1.130 1.00 90.81 400 ASN A N 1
ATOM 3190 C CA . ASN A 1 400 ? -10.531 -2.227 -1.313 1.00 90.81 400 ASN A CA 1
ATOM 3191 C C . ASN A 1 400 ? -9.990 -3.317 -0.381 1.00 90.81 400 ASN A C 1
ATOM 3193 O O . ASN A 1 400 ? -10.782 -4.046 0.207 1.00 90.81 400 ASN A O 1
ATOM 3197 N N . ALA A 1 401 ? -8.668 -3.409 -0.210 1.00 90.06 401 ALA A N 1
ATOM 3198 C CA . ALA A 1 401 ? -8.041 -4.344 0.719 1.00 90.06 401 ALA A CA 1
ATOM 3199 C C . ALA A 1 401 ? -8.438 -4.035 2.170 1.00 90.06 401 ALA A C 1
ATOM 3201 O O . ALA A 1 401 ? -8.805 -4.946 2.910 1.00 90.06 401 ALA A O 1
ATOM 3202 N N . LEU A 1 402 ? -8.454 -2.753 2.562 1.00 93.00 402 LEU A N 1
ATOM 3203 C CA . LEU A 1 402 ? -8.895 -2.332 3.894 1.00 93.00 402 LEU A CA 1
ATOM 3204 C C . LEU A 1 402 ? -10.363 -2.674 4.136 1.00 93.00 402 LEU A C 1
ATOM 3206 O O . LEU A 1 402 ? -10.701 -3.218 5.180 1.00 93.00 402 LEU A O 1
ATOM 3210 N N . LEU A 1 403 ? -11.231 -2.388 3.167 1.00 91.69 403 LEU A N 1
ATOM 3211 C CA . LEU A 1 403 ? -12.652 -2.709 3.261 1.00 91.69 403 LEU A CA 1
ATOM 3212 C C . LEU A 1 403 ? -12.903 -4.216 3.296 1.00 91.69 403 LEU A C 1
ATOM 3214 O O . LEU A 1 403 ? -13.750 -4.661 4.063 1.00 91.69 403 LEU A O 1
ATOM 3218 N N . ALA A 1 404 ? -12.162 -5.000 2.513 1.00 89.44 404 ALA A N 1
ATOM 3219 C CA . ALA A 1 404 ? -12.243 -6.456 2.546 1.00 89.44 404 ALA A CA 1
ATOM 3220 C C . ALA A 1 404 ? -11.800 -7.006 3.909 1.00 89.44 404 ALA A C 1
ATOM 3222 O O . ALA A 1 404 ? -12.476 -7.868 4.466 1.00 89.44 404 ALA A O 1
ATOM 3223 N N . TYR A 1 405 ? -10.713 -6.467 4.468 1.00 91.50 405 TYR A N 1
ATOM 3224 C CA . TYR A 1 405 ? -10.230 -6.822 5.801 1.00 91.50 405 TYR A CA 1
ATOM 3225 C C . TYR A 1 405 ? -11.284 -6.521 6.875 1.00 91.50 405 TYR A C 1
ATOM 3227 O O . TYR A 1 405 ? -11.671 -7.423 7.613 1.00 91.50 405 TYR A O 1
ATOM 3235 N N . ILE A 1 406 ? -11.787 -5.283 6.906 1.00 91.00 406 ILE A N 1
ATOM 3236 C CA . ILE A 1 406 ? -12.816 -4.822 7.849 1.00 91.00 406 ILE A CA 1
ATOM 3237 C C . ILE A 1 406 ? -14.088 -5.668 7.714 1.00 91.00 406 ILE A C 1
ATOM 3239 O O . ILE A 1 406 ? -14.639 -6.156 8.694 1.00 91.00 406 ILE A O 1
ATOM 3243 N N . SER A 1 407 ? -14.554 -5.892 6.485 1.00 89.25 407 SER A N 1
ATOM 3244 C CA . SER A 1 407 ? -15.759 -6.684 6.239 1.00 89.25 407 SER A CA 1
ATOM 3245 C C . SER A 1 407 ? -15.603 -8.126 6.718 1.00 89.25 407 SER A C 1
ATOM 3247 O O . SER A 1 407 ? -16.557 -8.684 7.252 1.00 89.25 407 SER A O 1
ATOM 3249 N N . HIS A 1 408 ? -14.436 -8.739 6.513 1.00 88.06 408 HIS A N 1
ATOM 3250 C CA . HIS A 1 408 ? -14.176 -10.101 6.969 1.00 88.06 408 HIS A CA 1
ATOM 3251 C C . HIS A 1 408 ? -14.139 -10.179 8.499 1.00 88.06 408 HIS A C 1
ATOM 3253 O O . HIS A 1 408 ? -14.725 -11.085 9.083 1.00 88.06 408 HIS A O 1
ATOM 3259 N N . GLU A 1 409 ? -13.476 -9.228 9.157 1.00 86.69 409 GLU A N 1
ATOM 3260 C CA . GLU A 1 409 ? -13.411 -9.166 10.620 1.00 86.69 409 GLU A CA 1
ATOM 3261 C C . GLU A 1 409 ? -14.794 -8.956 11.247 1.00 86.69 409 GLU A C 1
ATOM 3263 O O . GLU A 1 409 ? -15.166 -9.656 12.188 1.00 86.69 409 GLU A O 1
ATOM 3268 N N . LEU A 1 410 ? -15.602 -8.056 10.678 1.00 84.88 410 LEU A N 1
ATOM 3269 C CA . LEU A 1 410 ? -16.984 -7.853 11.108 1.00 84.88 410 LEU A CA 1
ATOM 3270 C C . LEU A 1 410 ? -17.815 -9.129 10.959 1.00 84.88 410 LEU A C 1
ATOM 3272 O O . LEU A 1 410 ? -18.579 -9.463 11.861 1.00 84.88 410 LEU A O 1
ATOM 3276 N N . GLN A 1 411 ? -17.667 -9.861 9.853 1.00 85.19 411 GLN A N 1
ATOM 3277 C CA . GLN A 1 411 ? -18.365 -11.134 9.658 1.00 85.19 411 GLN A CA 1
ATOM 3278 C C . GLN A 1 411 ? -17.955 -12.175 10.702 1.00 85.19 411 GLN A C 1
ATOM 3280 O O . GLN A 1 411 ? -18.822 -12.837 11.266 1.00 85.19 411 GLN A O 1
ATOM 3285 N N . GLU A 1 412 ? -16.662 -12.289 10.996 1.00 87.25 412 GLU A N 1
ATOM 3286 C CA . GLU A 1 412 ? -16.139 -13.214 12.004 1.00 87.25 412 GLU A CA 1
ATOM 3287 C C . GLU A 1 412 ? -16.695 -12.891 13.400 1.00 87.25 412 GLU A C 1
ATOM 3289 O O . GLU A 1 412 ? -17.255 -13.766 14.064 1.00 87.25 412 GLU A O 1
ATOM 3294 N N . LYS A 1 413 ? -16.669 -11.610 1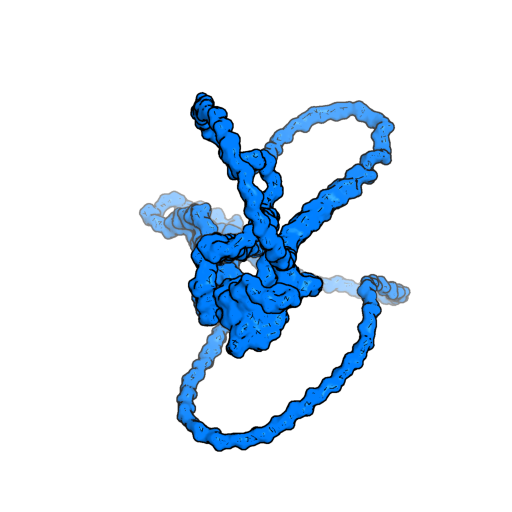3.790 1.00 83.62 413 LYS A N 1
ATOM 3295 C CA . LYS A 1 413 ? -17.235 -11.126 15.059 1.00 83.62 413 LYS A CA 1
ATOM 3296 C C . LYS A 1 413 ? -18.744 -11.350 15.155 1.00 83.62 413 LYS A C 1
ATOM 3298 O O . LYS A 1 413 ? -19.249 -11.703 16.219 1.00 83.62 413 LYS A O 1
ATOM 3303 N N . LEU A 1 414 ? -19.478 -11.171 14.057 1.00 81.69 414 LEU A N 1
ATOM 3304 C CA . LEU A 1 414 ? -20.920 -11.426 14.011 1.00 81.69 414 LEU A CA 1
ATOM 3305 C C . LEU A 1 414 ? -21.244 -12.917 14.147 1.00 81.69 414 LEU A C 1
ATOM 3307 O O . LEU A 1 414 ? -22.173 -13.270 14.872 1.00 81.69 414 LEU A O 1
ATOM 3311 N N . VAL A 1 415 ? -20.475 -13.790 13.493 1.00 87.44 415 VAL A N 1
ATOM 3312 C CA . VAL A 1 415 ? -20.620 -15.248 13.622 1.00 87.44 415 VAL A CA 1
ATOM 3313 C C . VAL A 1 415 ? -20.324 -15.694 15.053 1.00 87.44 415 VAL A C 1
ATOM 3315 O O . VAL A 1 415 ? -21.073 -16.490 15.618 1.00 87.44 415 VAL A O 1
ATOM 3318 N N . GLU A 1 416 ? -19.280 -15.149 15.679 1.00 86.25 416 GLU A N 1
ATOM 3319 C CA . GLU A 1 416 ? -18.960 -15.456 17.071 1.00 86.25 416 GLU A CA 1
ATOM 3320 C C . GLU A 1 416 ? -20.054 -14.968 18.032 1.00 86.25 416 GLU A C 1
ATOM 3322 O O . GLU A 1 416 ? -20.498 -15.719 18.905 1.00 86.25 416 GLU A O 1
ATOM 3327 N N . ALA A 1 417 ? -20.543 -13.738 17.851 1.00 80.12 417 ALA A N 1
ATOM 3328 C CA . ALA A 1 417 ? -21.649 -13.200 18.638 1.00 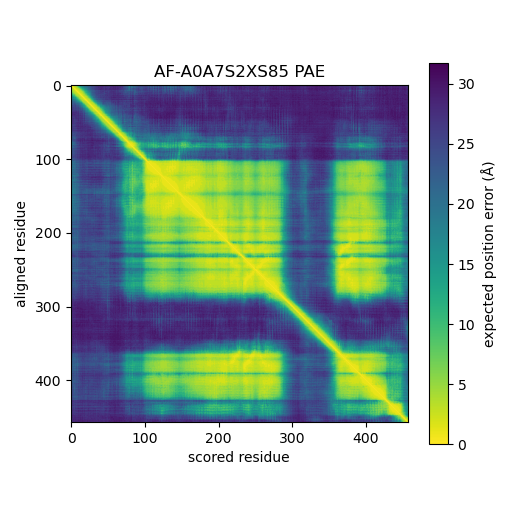80.12 417 ALA A CA 1
ATOM 3329 C C . ALA A 1 417 ? -22.913 -14.063 18.498 1.00 80.12 417 ALA A C 1
ATOM 3331 O O . ALA A 1 417 ? -23.574 -14.357 19.496 1.00 80.12 417 ALA A O 1
ATOM 3332 N N . TRP A 1 418 ? -23.213 -14.530 17.284 1.00 82.19 418 TRP A N 1
ATOM 3333 C CA . TRP A 1 418 ? -24.332 -15.432 17.029 1.00 82.19 418 TRP A CA 1
ATOM 3334 C C . TRP A 1 418 ? -24.170 -16.775 17.755 1.00 82.19 418 TRP A C 1
ATOM 3336 O O . TRP A 1 418 ? -25.094 -17.217 18.435 1.00 82.19 418 TRP A O 1
ATOM 3346 N N . HIS A 1 419 ? -22.982 -17.386 17.707 1.00 87.06 419 HIS A N 1
ATOM 3347 C CA . HIS A 1 419 ? -22.703 -18.619 18.450 1.00 87.06 419 HIS A CA 1
ATOM 3348 C C . HIS A 1 419 ? -22.827 -18.445 19.968 1.00 87.06 419 HIS A C 1
ATOM 3350 O O . HIS A 1 419 ? -23.334 -19.339 20.647 1.00 87.06 419 HIS A O 1
ATOM 3356 N N . ARG A 1 420 ? -22.402 -17.300 20.516 1.00 80.50 420 ARG A N 1
ATOM 3357 C CA . ARG A 1 420 ? -22.559 -16.998 21.949 1.00 80.50 420 ARG A CA 1
ATOM 3358 C C . ARG A 1 420 ? -24.034 -16.915 22.349 1.00 80.50 420 ARG A C 1
ATOM 3360 O O . ARG A 1 420 ? -24.401 -17.432 23.402 1.00 80.50 420 ARG A O 1
ATOM 3367 N N . LEU A 1 421 ? -24.872 -16.309 21.508 1.00 78.38 421 LEU A N 1
ATOM 3368 C CA . LEU A 1 421 ? -26.315 -16.220 21.743 1.00 78.38 421 LEU A CA 1
ATOM 3369 C C . LEU A 1 421 ? -26.996 -17.591 21.675 1.00 78.38 421 LEU A C 1
ATOM 3371 O O . LEU A 1 421 ? -27.777 -17.924 22.564 1.00 78.38 421 LEU A O 1
ATOM 3375 N N . ASP A 1 422 ? -26.652 -18.418 20.687 1.00 83.88 422 ASP A N 1
ATOM 3376 C CA . ASP A 1 422 ? -27.167 -19.791 20.577 1.00 83.88 422 ASP A CA 1
ATOM 3377 C C . ASP A 1 422 ? -26.758 -20.652 21.788 1.00 83.88 422 ASP A C 1
ATOM 3379 O O . ASP A 1 422 ? -27.540 -21.437 22.334 1.00 83.88 422 ASP A O 1
ATOM 3383 N N . GLN A 1 423 ? -25.538 -20.460 22.296 1.00 87.12 423 GLN A N 1
ATOM 3384 C CA . GLN A 1 423 ? -25.082 -21.147 23.501 1.00 87.12 423 GLN A CA 1
ATOM 3385 C C . GLN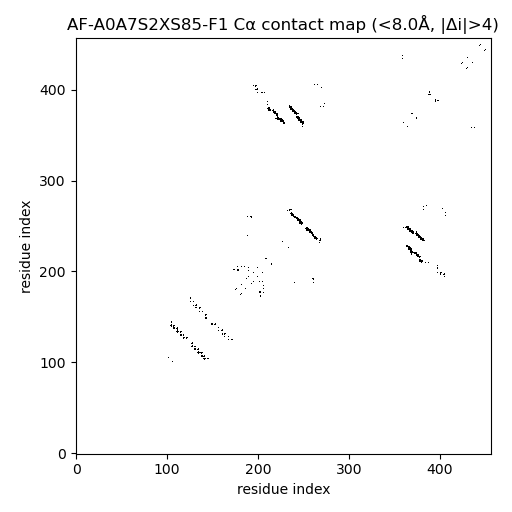 A 1 423 ? -25.844 -20.697 24.761 1.00 87.12 423 GLN A C 1
ATOM 3387 O O . GLN A 1 423 ? -26.094 -21.525 25.641 1.00 87.12 423 GLN A O 1
ATOM 3392 N N . GLN A 1 424 ? -26.236 -19.421 24.853 1.00 81.25 424 GLN A N 1
ATOM 3393 C CA . GLN A 1 424 ? -27.078 -18.914 25.944 1.00 81.25 424 GLN A CA 1
ATOM 3394 C C . GLN A 1 424 ? -28.518 -19.432 25.862 1.00 81.25 424 GLN A C 1
ATOM 3396 O O . GLN A 1 424 ? -29.090 -19.794 26.891 1.00 81.25 424 GLN A O 1
ATOM 3401 N N . GLU A 1 425 ? -29.080 -19.538 24.657 1.00 74.25 425 GLU A N 1
ATOM 3402 C CA . GLU A 1 425 ? -30.413 -20.109 24.432 1.00 74.25 425 GLU A CA 1
ATOM 3403 C C . GLU A 1 425 ? -30.483 -21.566 24.918 1.00 74.25 425 GLU A C 1
ATOM 3405 O O . GLU A 1 425 ? -31.395 -21.954 25.654 1.00 74.25 425 GLU A O 1
ATOM 3410 N N . ASN A 1 426 ? -29.449 -22.357 24.622 1.00 80.75 426 ASN A N 1
ATOM 3411 C CA . ASN A 1 426 ? -29.343 -23.738 25.096 1.00 80.75 426 ASN A CA 1
ATOM 3412 C C . ASN A 1 426 ? -29.174 -23.862 26.626 1.00 80.75 426 ASN A C 1
ATOM 3414 O O . ASN A 1 426 ? -29.363 -24.945 27.182 1.00 80.75 426 ASN A O 1
ATOM 3418 N N . GLN A 1 427 ? -28.859 -22.769 27.331 1.00 79.81 427 GLN A N 1
ATOM 3419 C CA . GLN A 1 427 ? -28.756 -22.725 28.795 1.00 79.81 427 GLN A CA 1
ATOM 3420 C C . GLN A 1 427 ? -30.058 -22.298 29.504 1.00 79.81 427 GLN A C 1
ATOM 3422 O O . GLN A 1 427 ? -30.033 -21.986 30.694 1.00 79.81 427 GLN A O 1
ATOM 3427 N N . HIS A 1 428 ? -31.216 -22.395 28.835 1.00 55.81 428 HIS A N 1
ATOM 3428 C CA . HIS A 1 428 ? -32.550 -22.213 29.435 1.00 55.81 428 HIS A CA 1
ATOM 3429 C C . HIS A 1 428 ? -32.878 -20.780 29.899 1.00 55.81 428 HIS A C 1
ATOM 3431 O O . HIS A 1 428 ? -33.760 -20.577 30.739 1.00 55.81 428 HIS A O 1
ATOM 3437 N N . VAL A 1 429 ? -32.221 -19.772 29.327 1.00 58.12 429 VAL A N 1
ATOM 3438 C CA . VAL A 1 429 ? -32.693 -18.388 29.424 1.00 58.12 429 VAL A CA 1
ATOM 3439 C C . VAL A 1 429 ? -33.683 -18.178 28.276 1.00 58.12 429 VAL A C 1
ATOM 3441 O O . VAL A 1 429 ? -33.280 -18.221 27.118 1.00 58.12 429 VAL A O 1
ATOM 3444 N N . ASP A 1 430 ? -34.976 -18.011 28.588 1.00 63.56 430 ASP A N 1
ATOM 3445 C CA . ASP A 1 430 ? -36.019 -17.606 27.625 1.00 63.56 430 ASP A CA 1
ATOM 3446 C C . ASP A 1 430 ? -35.635 -16.214 27.060 1.00 63.56 430 ASP A C 1
ATOM 3448 O O . ASP A 1 430 ? -36.108 -15.191 27.559 1.00 63.56 430 ASP A O 1
ATOM 3452 N N . LEU A 1 431 ? -34.741 -16.148 26.061 1.00 60.53 431 LEU A N 1
ATOM 3453 C CA . LEU A 1 431 ? -34.511 -14.926 25.285 1.00 60.53 431 LEU A CA 1
ATOM 3454 C C . LEU A 1 431 ? -35.806 -14.599 24.544 1.00 60.53 431 LEU A C 1
ATOM 3456 O O . LEU A 1 431 ? -36.395 -15.458 23.876 1.00 60.53 431 LEU A O 1
ATOM 3460 N N . SER A 1 432 ? -36.270 -13.358 24.668 1.00 68.25 432 SER A N 1
ATOM 3461 C CA . SER A 1 432 ? -37.535 -12.972 24.063 1.00 68.25 432 SER A CA 1
ATOM 3462 C C . SER A 1 432 ? -37.412 -12.955 22.538 1.00 68.25 432 SER A C 1
ATOM 3464 O O . SER A 1 432 ? -36.374 -12.631 21.959 1.00 68.25 432 SER A O 1
ATOM 3466 N N . THR A 1 433 ? -38.499 -13.306 21.849 1.00 74.00 433 THR A N 1
ATOM 3467 C CA . THR A 1 433 ? -38.579 -13.317 20.377 1.00 74.00 433 THR A CA 1
ATOM 3468 C C . THR A 1 433 ? -38.208 -11.958 19.761 1.00 74.00 433 THR A C 1
ATOM 3470 O O . THR A 1 433 ? -37.851 -11.885 18.587 1.00 74.00 433 THR A O 1
ATOM 3473 N N . HIS A 1 434 ? -38.260 -10.883 20.551 1.00 68.88 434 HIS A N 1
ATOM 3474 C CA . HIS A 1 434 ? -37.957 -9.528 20.122 1.00 68.88 434 HIS A CA 1
ATOM 3475 C C . HIS A 1 434 ? -36.454 -9.275 19.926 1.00 68.88 434 HIS A C 1
ATOM 3477 O O . HIS A 1 434 ? -36.077 -8.698 18.908 1.00 68.88 434 HIS A O 1
ATOM 3483 N N . GLU A 1 435 ? -35.586 -9.764 20.821 1.00 65.75 435 GLU A N 1
ATOM 3484 C CA . GLU A 1 435 ? -34.126 -9.599 20.691 1.00 65.75 435 GLU A CA 1
ATOM 3485 C C . GLU A 1 435 ? -33.591 -10.282 19.427 1.00 65.75 435 GLU A C 1
ATOM 3487 O O . GLU A 1 435 ? -32.746 -9.727 18.719 1.00 65.75 435 GLU A O 1
ATOM 3492 N N . LYS A 1 436 ? -34.160 -11.445 19.079 1.00 69.00 436 LYS A N 1
ATOM 3493 C CA . LYS A 1 436 ? -33.840 -12.149 17.829 1.00 69.00 436 LYS A CA 1
ATOM 3494 C C . LYS A 1 436 ? -34.199 -11.317 16.600 1.00 69.00 436 LYS A C 1
ATOM 3496 O O . LYS A 1 436 ? -33.409 -11.247 15.663 1.00 69.00 436 LYS A O 1
ATOM 3501 N N . GLN A 1 437 ? -35.366 -10.669 16.607 1.00 74.88 437 GLN A N 1
ATOM 3502 C CA . GLN A 1 437 ? -35.811 -9.854 15.478 1.00 74.88 437 GLN A CA 1
ATOM 3503 C C . GLN A 1 437 ? -34.931 -8.610 15.299 1.00 74.88 437 GLN A C 1
ATOM 3505 O O . GLN A 1 437 ? -34.532 -8.311 14.181 1.00 74.88 437 GLN A O 1
ATOM 3510 N N . VAL A 1 438 ? -34.552 -7.937 16.392 1.00 73.06 438 VAL A N 1
ATOM 3511 C CA . VAL A 1 438 ? -33.676 -6.753 16.336 1.00 73.06 438 VAL A CA 1
ATOM 3512 C C . VAL A 1 438 ? -32.294 -7.100 15.775 1.00 73.06 438 VAL A C 1
ATOM 3514 O O . VAL A 1 438 ? -31.747 -6.343 14.976 1.00 73.06 438 VAL A O 1
ATOM 3517 N N . LEU A 1 439 ? -31.737 -8.255 16.146 1.00 65.44 439 LEU A N 1
ATOM 3518 C CA . LEU A 1 439 ? -30.465 -8.727 15.594 1.00 65.44 439 LEU A CA 1
ATOM 3519 C C . LEU A 1 439 ? -30.566 -9.123 14.119 1.00 65.44 439 LEU A C 1
ATOM 3521 O O . LEU A 1 439 ? -29.656 -8.814 13.354 1.00 65.44 439 LEU A O 1
ATOM 3525 N N . LEU A 1 440 ? -31.655 -9.779 13.708 1.00 70.38 440 LEU A N 1
ATOM 3526 C CA . LEU A 1 440 ? -31.885 -10.129 12.303 1.00 70.38 440 LEU A CA 1
ATOM 3527 C C . LEU A 1 440 ? -32.047 -8.884 11.427 1.00 70.38 440 LEU A C 1
ATOM 3529 O O . LEU A 1 440 ? -31.449 -8.814 10.353 1.00 70.38 440 LEU A O 1
ATOM 3533 N N . ASP A 1 441 ? -32.787 -7.887 11.906 1.00 72.81 441 ASP A N 1
ATOM 3534 C CA . ASP A 1 441 ? -32.965 -6.617 11.205 1.00 72.81 441 ASP A CA 1
ATOM 3535 C C . ASP A 1 441 ? -31.624 -5.855 11.124 1.00 72.81 441 ASP A C 1
ATOM 3537 O O . ASP A 1 441 ? -31.244 -5.372 10.057 1.00 72.81 441 ASP A O 1
ATOM 3541 N N . PHE A 1 442 ? -30.837 -5.844 12.210 1.00 67.25 442 PHE A N 1
ATOM 3542 C CA . PHE A 1 442 ? -29.489 -5.261 12.226 1.00 67.25 442 PHE A CA 1
ATOM 3543 C C . PHE A 1 442 ? -28.530 -5.954 11.247 1.00 67.25 442 PHE A C 1
ATOM 3545 O O . PHE A 1 442 ? -27.782 -5.282 10.537 1.00 67.25 442 PHE A O 1
ATOM 3552 N N . LEU A 1 443 ? -28.550 -7.288 11.181 1.00 63.72 443 LEU A N 1
ATOM 3553 C CA . LEU A 1 443 ? -27.743 -8.064 10.235 1.00 63.72 443 LEU A CA 1
ATOM 3554 C C . LEU A 1 443 ? -28.157 -7.795 8.782 1.00 63.72 443 LEU A C 1
ATOM 3556 O O . LEU A 1 443 ? -27.289 -7.668 7.918 1.00 63.72 443 LEU A O 1
ATOM 3560 N N . GLY A 1 444 ? -29.460 -7.659 8.519 1.00 69.06 444 GLY A N 1
ATOM 3561 C CA . GLY A 1 444 ? -29.986 -7.286 7.205 1.00 69.06 444 GLY A CA 1
ATOM 3562 C C . GLY A 1 444 ? -29.498 -5.910 6.742 1.00 69.06 444 GLY A C 1
ATOM 3563 O O . GLY A 1 444 ? -29.082 -5.756 5.588 1.00 69.06 444 GLY A O 1
ATOM 3564 N N . ASP A 1 445 ? -29.472 -4.941 7.658 1.00 65.12 445 ASP A N 1
ATOM 3565 C CA . ASP A 1 445 ? -28.993 -3.582 7.400 1.00 65.12 445 ASP A CA 1
ATOM 3566 C C . ASP A 1 445 ? -27.462 -3.512 7.251 1.00 65.12 445 ASP A C 1
ATOM 3568 O O . ASP A 1 445 ? -26.957 -2.849 6.340 1.00 65.12 445 ASP A O 1
ATOM 3572 N N . ALA A 1 446 ? -26.708 -4.218 8.102 1.00 54.50 446 ALA A N 1
ATOM 3573 C CA . ALA A 1 446 ? -25.243 -4.222 8.090 1.00 54.50 446 ALA A CA 1
ATOM 3574 C C . ALA A 1 446 ? -24.657 -4.920 6.853 1.00 54.50 446 ALA A C 1
ATOM 3576 O O . ALA A 1 446 ? -23.636 -4.481 6.324 1.00 54.50 446 ALA A O 1
ATOM 3577 N N . LEU A 1 447 ? -25.314 -5.971 6.352 1.00 58.06 447 LEU A N 1
ATOM 3578 C CA . LEU A 1 447 ? -24.908 -6.669 5.127 1.00 58.06 447 LEU A CA 1
ATOM 3579 C C . LEU A 1 447 ? -25.374 -5.960 3.846 1.00 58.06 447 LEU A C 1
ATOM 3581 O O . LEU A 1 447 ? -25.150 -6.464 2.746 1.00 58.06 447 LEU A O 1
ATOM 3585 N N . GLY A 1 448 ? -26.004 -4.785 3.960 1.00 49.97 448 GLY A N 1
ATOM 3586 C CA . GLY A 1 448 ? -26.369 -3.966 2.808 1.00 49.97 448 GLY A CA 1
ATOM 3587 C C . GLY A 1 448 ? -27.387 -4.631 1.880 1.00 49.97 448 GLY A C 1
ATOM 3588 O O . GLY A 1 448 ? -27.440 -4.295 0.695 1.00 49.97 448 GLY A O 1
ATOM 3589 N N . SER A 1 449 ? -28.215 -5.550 2.389 1.00 44.41 449 SER A N 1
ATOM 3590 C CA . SER A 1 449 ? -29.259 -6.206 1.599 1.00 44.41 449 SER A CA 1
ATOM 3591 C C . SER A 1 449 ? -30.469 -5.282 1.425 1.00 44.41 449 SER A C 1
ATOM 3593 O O . SER A 1 449 ? -31.575 -5.556 1.891 1.00 44.41 449 SER A O 1
ATOM 3595 N N . LYS A 1 450 ? -30.289 -4.170 0.706 1.00 48.31 450 LYS A N 1
ATOM 3596 C CA . LYS A 1 450 ? -31.421 -3.437 0.136 1.00 48.31 450 LYS A CA 1
ATOM 3597 C C . LYS A 1 450 ? -31.906 -4.189 -1.102 1.00 48.31 450 LYS A C 1
ATOM 3599 O O . LYS A 1 450 ? -31.258 -4.168 -2.140 1.00 48.31 450 LYS A O 1
ATOM 3604 N N . ASN A 1 451 ? -33.095 -4.776 -0.979 1.00 44.12 451 ASN A N 1
ATOM 3605 C CA . ASN A 1 451 ? -33.914 -5.353 -2.047 1.00 44.12 451 ASN A CA 1
ATOM 3606 C C . ASN A 1 451 ? -33.366 -6.604 -2.749 1.00 44.12 451 ASN A C 1
ATOM 3608 O O . ASN A 1 451 ? -32.828 -6.538 -3.849 1.00 44.12 451 ASN A O 1
ATOM 3612 N N . THR A 1 452 ? -33.797 -7.767 -2.263 1.00 40.16 452 THR A N 1
ATOM 3613 C CA . THR A 1 452 ? -34.645 -8.598 -3.126 1.00 40.16 452 THR A CA 1
ATOM 3614 C C . THR A 1 452 ? -35.932 -8.923 -2.381 1.00 40.16 452 THR A C 1
ATOM 3616 O O . THR A 1 452 ? -35.924 -9.464 -1.280 1.00 40.16 452 THR A O 1
ATOM 3619 N N . ASN A 1 453 ? -37.060 -8.553 -2.986 1.00 41.91 453 ASN A N 1
ATOM 3620 C CA . ASN A 1 453 ? -38.358 -9.133 -2.674 1.00 41.91 453 ASN A CA 1
ATOM 3621 C C . ASN A 1 453 ? -38.264 -10.648 -2.892 1.00 41.91 453 ASN A C 1
ATOM 3623 O O . ASN A 1 453 ? -38.477 -11.133 -4.002 1.00 41.91 453 ASN A O 1
ATOM 3627 N N . LYS A 1 454 ? -37.905 -11.384 -1.844 1.00 38.38 454 LYS A N 1
ATOM 3628 C CA . LYS A 1 454 ? -38.175 -12.812 -1.709 1.00 38.38 454 LYS A CA 1
ATOM 3629 C C . LYS A 1 454 ? -38.141 -13.184 -0.228 1.00 38.38 454 LYS A C 1
ATOM 3631 O O . LYS A 1 454 ? -37.227 -13.832 0.264 1.00 38.38 454 LYS A O 1
ATOM 3636 N N . GLN A 1 455 ? -39.180 -12.753 0.487 1.00 41.88 455 GLN A N 1
ATOM 3637 C CA . GLN A 1 455 ? -39.681 -13.566 1.588 1.00 41.88 455 GLN A CA 1
ATOM 3638 C C . GLN A 1 455 ? -40.139 -14.900 0.987 1.00 41.88 455 GLN A C 1
ATOM 3640 O O . GLN A 1 455 ? -41.132 -14.915 0.270 1.00 41.88 455 GLN A O 1
ATOM 3645 N N . GLU A 1 456 ? -39.363 -15.965 1.201 1.00 36.00 456 GLU A N 1
ATOM 3646 C CA . GLU A 1 456 ? -39.818 -17.353 1.409 1.00 36.00 456 GLU A CA 1
ATOM 3647 C C . GLU A 1 456 ? -38.604 -18.299 1.475 1.00 36.00 456 GLU A C 1
ATOM 3649 O O . GLU A 1 456 ? -38.186 -18.870 0.465 1.00 36.00 456 GLU A O 1
ATOM 3654 N N . LYS A 1 457 ? -38.019 -18.435 2.670 1.00 31.84 457 LYS A N 1
ATOM 3655 C CA . LYS A 1 457 ? -37.790 -19.696 3.403 1.00 31.84 457 LYS A CA 1
ATOM 3656 C C . LYS A 1 457 ? -36.881 -19.470 4.598 1.00 31.84 457 LYS A C 1
ATOM 3658 O O . LYS A 1 457 ? -35.790 -18.899 4.394 1.00 31.84 457 LYS A O 1
#

InterPro domains:
  IPR000595 Cyclic nucleotide-binding domain [PS50042] (237-289)
  IPR014710 RmlC-like jelly roll fold [G3DSA:2.60.120.10] (196-304)
  IPR018490 Cyclic nucleotide-binding domain superfamily [SSF51206] (206-275)

Foldseek 3Di:
DDDPDDDDDDDDDDDDDDDDDDDDDDDDDDDDDDDDDDDDDDDDDDDDDDDDDDDDDDDDDDDDDDDDPPPVPPPVPVPVVVVPVPADDDPDDDDDDDDPDPPLLNVLQVQLVVLQVVLVVDPDPLSNLVSLLSSLVSVLVNQVPDPRRDVVSNVVSVVVNVVSVVVNVVVVVLVCCLPPVPDVLLVCLCVVLVLVVLPDDSSLSVVVQVLFPDVFWDFAAFFDFPDAFPDPPQQKKKAFADAKKFWAAPVRHTPDIGHHGDMDCLLVLVVVVVVVVVVVVVVVVVVVVVVPPPPPDDDDDDDDDDDDDDDDDDDDDDDDDDDDDDDDDDDDDDDDDDDDDDDDDDDPDDPPPPPDDPPDPSSNITMGGHGNSTTTMTMHGSVSLVVQCPDDPSSVVSVVSVNSSSVVVVVVVLVVVVVVVVVVVVVPDCDDPVVVVVSVVVVCVSVPPDDDPDPDD

Solvent-accessible surface area (backbone atoms only — not comparable to full-atom values): 29369 Å² total; per-residue (Å²): 136,87,84,88,84,78,84,82,81,81,82,79,84,85,83,80,85,84,89,85,82,92,80,92,79,89,78,91,78,90,82,87,80,85,88,80,82,86,80,91,85,82,89,81,82,94,73,88,81,82,85,82,80,92,77,83,89,77,91,78,93,78,83,90,88,77,82,81,81,83,73,78,74,80,65,79,72,55,59,62,52,63,66,65,71,74,74,86,84,76,96,68,93,68,88,82,86,89,71,97,59,86,49,68,36,60,55,29,40,54,51,16,52,52,32,46,54,52,24,75,70,47,84,51,69,61,61,27,30,54,28,45,41,51,16,43,53,27,41,44,50,22,41,60,68,36,98,72,53,57,61,68,63,45,52,52,45,53,52,53,40,52,52,34,50,54,54,37,48,53,54,49,49,49,50,45,42,34,73,75,60,51,50,70,68,59,51,46,51,44,63,75,55,43,38,60,82,52,63,41,49,60,50,52,49,49,50,58,55,70,65,27,77,46,97,56,68,47,78,40,54,51,70,40,67,82,39,66,36,71,50,82,76,74,61,44,39,34,36,29,70,38,44,29,33,31,34,20,40,85,83,71,46,77,75,44,78,40,50,60,59,38,72,41,46,58,70,58,50,52,54,49,53,54,52,51,53,53,51,55,55,53,54,56,53,55,57,57,64,66,63,67,77,79,78,85,84,82,80,94,76,88,81,91,75,89,81,87,84,89,83,89,80,85,83,88,76,86,81,84,85,78,89,75,86,84,89,80,93,83,79,95,80,83,90,82,91,78,90,81,84,86,80,92,74,94,69,88,72,78,82,75,83,72,79,80,75,78,84,71,62,74,76,38,32,28,33,28,26,64,23,86,89,15,24,33,30,44,46,31,44,48,69,59,51,51,57,52,37,67,59,55,77,67,34,40,50,44,46,51,30,50,50,49,40,50,53,52,52,52,51,53,53,50,52,50,53,49,52,54,50,55,55,45,50,76,67,74,50,89,74,57,77,61,63,57,49,55,51,52,53,48,51,43,60,73,70,63,67,77,79,74,98,66,94,82,132

Sequence (457 aa):
MSFSWLRPVRMVGLRGAPTRPVSKRSSLLLFQRHPQTAPNKPACWIQHRNISRTIGLKTSKVPKNVPPPTHQRNNDASWWRRMFDRETNTNKTRPLFEDTSVSVSVVAGHTAFILMLLAYVRRDILELRMLAISSISFTMIYQYFRPRPLFIPLAWNSIFLSLNITMATFLYKEYYDAHYRMSPQLQDIFQNGSFGVRGFDKVEFNRLFSESSKDKPTIYPQGHILKAGGAKSDKKLYLITEGSAQVTSTNDVVLSQLEEYDFIGEMEFIQYLSRQSENANSASVSSLTSADSTSRNSNVDSMIDQTEDGVMTATDEEEILILGSSDLQVDNGDKQVLETKSSSSEMKRKEIIVKEEPVLPLSLANIVVSSESGATVYEWDFDTLCKYFQGTTQERNIANALLAYISHELQEKLVEAWHRLDQQENQHVDLSTHEKQVLLDFLGDALGSKNTNKQEK